Protein AF-0000000066788378 (afdb_homodimer)

GO terms:
  GO:0005737 cytoplasm (C, HTP)
  GO:0005930 axoneme (C, HTP)

Solvent-accessible surface area (backbone atoms only — not comparable to full-atom values): 30784 Å² total; per-residue (Å²): 137,78,82,79,78,79,80,77,78,78,78,76,75,70,78,80,74,75,75,76,73,67,90,77,53,78,77,76,69,57,44,80,43,87,60,82,82,54,72,87,75,46,66,50,64,61,39,78,58,35,24,87,87,40,58,68,60,25,51,55,53,37,58,72,68,64,48,72,79,67,72,70,83,65,60,64,68,39,53,56,56,47,44,72,77,43,52,27,37,26,26,58,47,98,86,66,47,56,36,39,28,43,64,45,75,66,71,62,52,74,66,51,46,54,48,48,52,50,49,50,53,50,50,40,60,73,69,62,46,55,87,69,64,84,33,68,68,40,52,50,53,45,49,44,43,48,51,29,51,42,48,41,41,18,50,74,35,43,67,56,23,48,52,52,47,51,46,48,51,52,50,52,52,34,50,51,43,51,50,52,53,48,52,52,51,38,52,52,31,45,52,49,20,50,50,22,46,49,50,27,50,51,42,48,49,52,38,51,55,52,52,52,51,41,53,52,51,52,52,50,42,53,52,51,53,51,49,38,52,50,51,52,51,49,47,51,51,49,50,51,50,53,48,49,52,45,52,48,50,51,49,50,54,50,49,51,49,51,51,55,49,52,54,53,55,56,63,65,66,59,72,78,72,127,137,81,84,78,78,81,79,77,78,80,77,77,76,71,78,80,74,74,77,77,72,66,92,78,52,76,74,76,68,59,43,82,43,87,60,81,80,54,72,87,76,46,65,51,64,61,39,79,59,34,23,88,87,41,56,67,59,26,52,53,53,37,57,72,69,65,48,72,80,68,74,69,84,67,61,63,68,39,53,56,57,47,43,71,79,43,52,30,37,26,26,58,47,99,88,67,46,54,36,40,29,40,64,45,76,65,72,61,52,74,67,50,46,54,48,49,52,49,49,50,53,52,51,40,59,75,71,63,46,53,86,69,64,83,32,68,67,40,51,49,53,45,49,43,44,48,51,30,51,42,49,40,41,17,50,74,34,44,70,55,25,50,52,53,47,52,46,49,51,52,50,51,52,34,52,51,41,51,51,50,52,47,52,52,49,40,52,54,31,44,51,50,20,49,50,21,45,49,49,29,49,51,43,48,47,53,38,50,53,51,53,53,50,42,52,51,52,53,51,50,42,54,51,50,52,50,51,39,52,50,51,53,50,49,48,52,51,50,50,50,50,52,49,49,51,45,52,49,50,51,49,50,55,50,50,51,51,50,51,54,49,52,53,54,54,56,62,67,66,59,74,78,73,126

Sequence (548 aa):
MQPYGMSTSRTNRRPLVASRGGPNAPQRNYAMVTGPVDPSTSLIRYELPFSPADPKRSVKLRRRFGEPIEESVVDPNVRVVLDSFIPPRAWYDDDGVLWVQHASPKPASRTDTVETHEKLRRRLRETGAKRTGICPIRSLLLAECFLEVIRQVTVECWERGLVLLKIHAERVAAQTAHRELFESRVGYAFRLALKGEKDTSRVQQDLGKLKKRMEELAEEEKTLRQQCDEASARGEEEMLIVGKQHSDEVAAIKKEGILKRNQLEHMISMPSTPMQPYGMSTSRTNRRPLVASRGGPNAPQRNYAMVTGPVDPSTSLIRYELPFSPADPKRSVKLRRRFGEPIEESVVDPNVRVVLDSFIPPRAWYDDDGVLWVQHASPKPASRTDTVETHEKLRRRLRETGAKRTGICPIRSLLLAECFLEVIRQVTVECWERGLVLLKIHAERVAAQTAHRELFESRVGYAFRLALKGEKDTSRVQQDLGKLKKRMEELAEEEKTLRQQCDEASARGEEEMLIVGKQHSDEVAAIKKEGILKRNQLEHMISMPSTP

InterPro domains:
  IPR019347 Axonemal dynein light chain [PF10211] (80-265)
  IPR019347 Axonemal dynein light chain [PTHR13183] (15-271)

Radius of gyration: 57.14 Å; Cα contacts (8 Å, |Δi|>4): 474; chains: 2; bounding box: 85×181×142 Å

Structure (mmCIF, N/CA/C/O backbone):
data_AF-0000000066788378-model_v1
#
loop_
_entity.id
_entity.type
_entity.pdbx_description
1 polymer 'Dynein arm light chain, axonemal, putative'
#
loop_
_atom_site.group_PDB
_atom_site.id
_atom_site.type_symbol
_atom_site.label_atom_id
_atom_site.label_alt_id
_atom_site.label_comp_id
_atom_site.label_asym_id
_atom_site.label_entity_id
_atom_site.label_seq_id
_atom_site.pdbx_PDB_ins_code
_atom_site.Cartn_x
_atom_site.Cartn_y
_atom_site.Cartn_z
_atom_site.occupancy
_atom_site.B_iso_or_equiv
_atom_site.auth_seq_id
_atom_site.auth_comp_id
_atom_site.auth_asym_id
_atom_site.auth_atom_id
_atom_site.pdbx_PDB_model_num
ATOM 1 N N . MET A 1 1 ? 43.062 -15.539 76.062 1 29 1 MET A N 1
ATOM 2 C CA . MET A 1 1 ? 42.156 -14.414 76.062 1 29 1 MET A CA 1
ATOM 3 C C . MET A 1 1 ? 41.594 -14.188 74.625 1 29 1 MET A C 1
ATOM 5 O O . MET A 1 1 ? 42.344 -13.789 73.75 1 29 1 MET A O 1
ATOM 9 N N . GLN A 1 2 ? 40.688 -15.055 74.188 1 32.34 2 GLN A N 1
ATOM 10 C CA . GLN A 1 2 ? 40.188 -15.344 72.812 1 32.34 2 GLN A CA 1
ATOM 11 C C . GLN A 1 2 ? 39.344 -14.203 72.312 1 32.34 2 GLN A C 1
ATOM 13 O O . GLN A 1 2 ? 38.5 -13.656 73.062 1 32.34 2 GLN A O 1
ATOM 18 N N . PRO A 1 3 ? 39.812 -13.383 71.312 1 34.56 3 PRO A N 1
ATOM 19 C CA . PRO A 1 3 ? 39.188 -12.172 70.75 1 34.56 3 PRO A CA 1
ATOM 20 C C . PRO A 1 3 ? 37.812 -12.43 70.188 1 34.56 3 PRO A C 1
ATOM 22 O O . PRO A 1 3 ? 37.562 -13.453 69.562 1 34.56 3 PRO A O 1
ATOM 25 N N . TYR A 1 4 ? 36.719 -12.125 70.938 1 31.69 4 TYR A N 1
ATOM 26 C CA . TYR A 1 4 ? 35.312 -12.312 70.625 1 31.69 4 TYR A CA 1
ATOM 27 C C . TYR A 1 4 ? 34.906 -11.523 69.438 1 31.69 4 TYR A C 1
ATOM 29 O O . TYR A 1 4 ? 35.094 -10.305 69.375 1 31.69 4 TYR A O 1
ATOM 37 N N . GLY A 1 5 ? 35.094 -12.086 68.188 1 28 5 GLY A N 1
ATOM 38 C CA . GLY A 1 5 ? 34.781 -11.5 66.875 1 28 5 GLY A CA 1
ATOM 39 C C . GLY A 1 5 ? 33.344 -11.078 66.75 1 28 5 GLY A C 1
ATOM 40 O O . GLY A 1 5 ? 32.438 -11.836 67.062 1 28 5 GLY A O 1
ATOM 41 N N . MET A 1 6 ? 33 -9.766 67 1 28.98 6 MET A N 1
ATOM 42 C CA . MET A 1 6 ? 31.703 -9.133 67 1 28.98 6 MET A CA 1
ATOM 43 C C . MET A 1 6 ? 31 -9.328 65.625 1 28.98 6 MET A C 1
ATOM 45 O O . MET A 1 6 ? 31.594 -9.055 64.562 1 28.98 6 MET A O 1
ATOM 49 N N . SER A 1 7 ? 30.109 -10.32 65.5 1 28.72 7 SER A N 1
ATOM 50 C CA . SER A 1 7 ? 29.297 -10.688 64.312 1 28.72 7 SER A CA 1
ATOM 51 C C . SER A 1 7 ? 28.406 -9.539 63.875 1 28.72 7 SER A C 1
ATOM 53 O O . SER A 1 7 ? 27.578 -9.062 64.688 1 28.72 7 SER A O 1
ATOM 55 N N . THR A 1 8 ? 28.906 -8.5 63.219 1 28.53 8 THR A N 1
ATOM 56 C CA . THR A 1 8 ? 28.109 -7.387 62.719 1 28.53 8 THR A CA 1
ATOM 57 C C . THR A 1 8 ? 27 -7.879 61.812 1 28.53 8 THR A C 1
ATOM 59 O O . THR A 1 8 ? 27.266 -8.609 60.844 1 28.53 8 THR A O 1
ATOM 62 N N . SER A 1 9 ? 25.797 -8.117 62.312 1 27.28 9 SER A N 1
ATOM 63 C CA . SER A 1 9 ? 24.562 -8.5 61.656 1 27.28 9 SER A CA 1
ATOM 64 C C . SER A 1 9 ? 24.219 -7.547 60.531 1 27.28 9 SER A C 1
ATOM 66 O O . SER A 1 9 ? 24.078 -6.34 60.719 1 27.28 9 SER A O 1
ATOM 68 N N . ARG A 1 10 ? 24.703 -7.875 59.281 1 34.47 10 ARG A N 1
ATOM 69 C CA . ARG A 1 10 ? 24.391 -7.207 58.031 1 34.47 10 ARG A CA 1
ATOM 70 C C . ARG A 1 10 ? 22.875 -7.152 57.812 1 34.47 10 ARG A C 1
ATOM 72 O O . ARG A 1 10 ? 22.234 -8.188 57.594 1 34.47 10 ARG A O 1
ATOM 79 N N . THR A 1 11 ? 22.094 -6.215 58.531 1 25.7 11 THR A N 1
ATOM 80 C CA . THR A 1 11 ? 20.672 -5.992 58.281 1 25.7 11 THR A CA 1
ATOM 81 C C . THR A 1 11 ? 20.406 -5.75 56.812 1 25.7 11 THR A C 1
ATOM 83 O O . THR A 1 11 ? 21.016 -4.863 56.188 1 25.7 11 THR A O 1
ATOM 86 N N . ASN A 1 12 ? 20.125 -6.789 56.062 1 26.34 12 ASN A N 1
ATOM 87 C CA . ASN A 1 12 ? 19.672 -6.824 54.688 1 26.34 12 ASN A CA 1
ATOM 88 C C . ASN A 1 12 ? 18.453 -5.918 54.469 1 26.34 12 ASN A C 1
ATOM 90 O O . ASN A 1 12 ? 17.344 -6.27 54.844 1 26.34 12 ASN A O 1
ATOM 94 N N . ARG A 1 13 ? 18.516 -4.594 54.719 1 27.61 13 ARG A N 1
ATOM 95 C CA . ARG A 1 13 ? 17.391 -3.738 54.375 1 27.61 13 ARG A CA 1
ATOM 96 C C . ARG A 1 13 ? 16.953 -3.938 52.938 1 27.61 13 ARG A C 1
ATOM 98 O O . ARG A 1 13 ? 17.75 -3.721 52 1 27.61 13 ARG A O 1
ATOM 105 N N . ARG A 1 14 ? 16.094 -4.867 52.719 1 33.09 14 ARG A N 1
ATOM 106 C CA . ARG A 1 14 ? 15.406 -5.051 51.438 1 33.09 14 ARG A CA 1
ATOM 107 C C . ARG A 1 14 ? 14.906 -3.717 50.906 1 33.09 14 ARG A C 1
ATOM 109 O O . ARG A 1 14 ? 14.227 -2.967 51.594 1 33.09 14 ARG A O 1
ATOM 116 N N . PRO A 1 15 ? 15.539 -3.141 49.875 1 28.09 15 PRO A N 1
ATOM 117 C CA . PRO A 1 15 ? 15.102 -1.843 49.375 1 28.09 15 PRO A CA 1
ATOM 118 C C . PRO A 1 15 ? 13.594 -1.785 49.125 1 28.09 15 PRO A C 1
ATOM 120 O O . PRO A 1 15 ? 12.984 -2.797 48.781 1 28.09 15 PRO A O 1
ATOM 123 N N . LEU A 1 16 ? 12.766 -1.076 49.938 1 27.16 16 LEU A N 1
ATOM 124 C CA . LEU A 1 16 ? 11.359 -0.756 49.75 1 27.16 16 LEU A CA 1
ATOM 125 C C . LEU A 1 16 ? 11.055 -0.472 48.281 1 27.16 16 LEU A C 1
ATOM 127 O O . LEU A 1 16 ? 11.617 0.456 47.688 1 27.16 16 LEU A O 1
ATOM 131 N N . VAL A 1 17 ? 10.805 -1.513 47.438 1 30.62 17 VAL A N 1
ATOM 132 C CA . VAL A 1 17 ? 10.25 -1.347 46.094 1 30.62 17 VAL A CA 1
ATOM 133 C C . VAL A 1 17 ? 9.094 -0.35 46.125 1 30.62 17 VAL A C 1
ATOM 135 O O . VAL A 1 17 ? 8.195 -0.47 46.969 1 30.62 17 VAL A O 1
ATOM 138 N N . ALA A 1 18 ? 9.32 0.869 45.719 1 34.88 18 ALA A N 1
ATOM 139 C CA . ALA A 1 18 ? 8.32 1.913 45.5 1 34.88 18 ALA A CA 1
ATOM 140 C C . ALA A 1 18 ? 6.984 1.317 45.062 1 34.88 18 ALA A C 1
ATOM 142 O O . ALA A 1 18 ? 6.957 0.351 44.281 1 34.88 18 ALA A O 1
ATOM 143 N N . SER A 1 19 ? 6.035 1.424 45.812 1 30.61 19 SER A N 1
ATOM 144 C CA . SER A 1 19 ? 4.633 1.067 45.625 1 30.61 19 SER A CA 1
ATOM 145 C C . SER A 1 19 ? 4.172 1.348 44.219 1 30.61 19 SER A C 1
ATOM 147 O O . SER A 1 19 ? 4.398 2.439 43.688 1 30.61 19 SER A O 1
ATOM 149 N N . ARG A 1 20 ? 4.043 0.347 43.438 1 36.19 20 ARG A N 1
ATOM 150 C CA . ARG A 1 20 ? 3.309 0.328 42.156 1 36.19 20 ARG A CA 1
ATOM 151 C C . ARG A 1 20 ? 1.986 1.075 42.281 1 36.19 20 ARG A C 1
ATOM 153 O O . ARG A 1 20 ? 1.15 0.733 43.125 1 36.19 20 ARG A O 1
ATOM 160 N N . GLY A 1 21 ? 1.977 2.441 42.156 1 33.72 21 GLY A N 1
ATOM 161 C CA . GLY A 1 21 ? 0.696 3.129 42.094 1 33.72 21 GLY A CA 1
ATOM 162 C C . GLY A 1 21 ? -0.419 2.279 41.531 1 33.72 21 GLY A C 1
ATOM 163 O O . GLY A 1 21 ? -0.161 1.243 40.906 1 33.72 21 GLY A O 1
ATOM 164 N N . GLY A 1 22 ? -1.708 2.357 42 1 34.06 22 GLY A N 1
ATOM 165 C CA . GLY A 1 22 ? -2.914 1.604 41.688 1 34.06 22 GLY A CA 1
ATOM 166 C C . GLY A 1 22 ? -3.096 1.345 40.219 1 34.06 22 GLY A C 1
ATOM 167 O O . GLY A 1 22 ? -2.41 1.948 39.375 1 34.06 22 GLY A O 1
ATOM 168 N N . PRO A 1 23 ? -3.92 0.312 39.844 1 39.53 23 PRO A N 1
ATOM 169 C CA . PRO A 1 23 ? -4.203 -0.207 38.5 1 39.53 23 PRO A CA 1
ATOM 170 C C . PRO A 1 23 ? -4.523 0.897 37.5 1 39.53 23 PRO A C 1
ATOM 172 O O . PRO A 1 23 ? -4.414 0.687 36.281 1 39.53 23 PRO A O 1
ATOM 175 N N . ASN A 1 24 ? -5.352 1.864 37.938 1 36 24 ASN A N 1
ATOM 176 C CA . ASN A 1 24 ? -5.992 2.838 37.062 1 36 24 ASN A CA 1
ATOM 177 C C . ASN A 1 24 ? -5.004 3.898 36.594 1 36 24 ASN A C 1
ATOM 179 O O . ASN A 1 24 ? -5.406 4.996 36.219 1 36 24 ASN A O 1
ATOM 183 N N . ALA A 1 25 ? -3.855 4.016 37.125 1 40.59 25 ALA A N 1
ATOM 184 C CA . ALA A 1 25 ? -3.016 5.09 36.625 1 40.59 25 ALA A CA 1
ATOM 185 C C . ALA A 1 25 ? -2.861 4.98 35.094 1 40.59 25 ALA A C 1
ATOM 187 O O . ALA A 1 25 ? -2.668 3.887 34.562 1 40.59 25 ALA A O 1
ATOM 188 N N . PRO A 1 26 ? -3.461 5.945 34.344 1 44.38 26 PRO A N 1
ATOM 189 C CA . PRO A 1 26 ? -3.316 5.797 32.875 1 44.38 26 PRO A CA 1
ATOM 190 C C . PRO A 1 26 ? -1.969 5.203 32.5 1 44.38 26 PRO A C 1
ATOM 192 O O . PRO A 1 26 ? -0.927 5.633 33 1 44.38 26 PRO A O 1
ATOM 195 N N . GLN A 1 27 ? -1.782 3.949 32.5 1 49.25 27 GLN A N 1
ATOM 196 C CA . GLN A 1 27 ? -0.578 3.273 32.031 1 49.25 27 GLN A CA 1
ATOM 197 C C . GLN A 1 27 ? 0.201 4.156 31.047 1 49.25 27 GLN A C 1
ATOM 199 O O . GLN A 1 27 ? -0.305 4.512 29.984 1 49.25 27 GLN A O 1
ATOM 204 N N . ARG A 1 28 ? 0.99 5.023 31.578 1 59.06 28 ARG A N 1
ATOM 205 C CA . ARG A 1 28 ? 1.811 5.957 30.812 1 59.06 28 ARG A CA 1
ATOM 206 C C . ARG A 1 28 ? 2.605 5.234 29.734 1 59.06 28 ARG A C 1
ATOM 208 O O . ARG A 1 28 ? 3.299 4.254 30.016 1 59.06 28 ARG A O 1
ATOM 215 N N . ASN A 1 29 ? 2.115 5.082 28.516 1 71.06 29 ASN A N 1
ATOM 216 C CA . ASN A 1 29 ? 2.707 4.504 27.312 1 71.06 29 ASN A CA 1
ATOM 217 C C . ASN A 1 29 ? 4.023 5.188 26.953 1 71.06 29 ASN A C 1
ATOM 219 O O . ASN A 1 29 ? 4.035 6.191 26.234 1 71.06 29 ASN A O 1
ATOM 223 N N . TYR A 1 30 ? 5.133 4.859 27.891 1 84 30 TYR A N 1
ATOM 224 C CA . TYR A 1 30 ? 6.445 5.383 27.531 1 84 30 TYR A CA 1
ATOM 225 C C . TYR A 1 30 ? 7.164 4.453 26.562 1 84 30 TYR A C 1
ATOM 227 O O . TYR A 1 30 ? 6.984 3.232 26.625 1 84 30 TYR A O 1
ATOM 235 N N . ALA A 1 31 ? 7.867 5.09 25.656 1 88.94 31 ALA A N 1
ATOM 236 C CA . ALA A 1 31 ? 8.828 4.324 24.859 1 88.94 31 ALA A CA 1
ATOM 237 C C . ALA A 1 31 ? 10.172 4.23 25.578 1 88.94 31 ALA A C 1
ATOM 239 O O . ALA A 1 31 ? 10.891 5.227 25.703 1 88.94 31 ALA A O 1
ATOM 240 N N . MET A 1 32 ? 10.508 3.066 26.062 1 91.62 32 MET A N 1
ATOM 241 C CA . MET A 1 32 ? 11.758 2.893 26.797 1 91.62 32 MET A CA 1
ATOM 242 C C . MET A 1 32 ? 12.953 2.945 25.844 1 91.62 32 MET A C 1
ATOM 244 O O . MET A 1 32 ? 13.031 2.168 24.891 1 91.62 32 MET A O 1
ATOM 248 N N . VAL A 1 33 ? 13.789 3.939 26.125 1 91.88 33 VAL A N 1
ATOM 249 C CA . VAL A 1 33 ? 14.953 4.121 25.266 1 91.88 33 VAL A CA 1
ATOM 250 C C . VAL A 1 33 ? 16.219 4.129 26.109 1 91.88 33 VAL A C 1
ATOM 252 O O . VAL A 1 33 ? 16.172 3.951 27.328 1 91.88 33 VAL A O 1
ATOM 255 N N . THR A 1 34 ? 17.375 4.18 25.5 1 88.06 34 THR A N 1
ATOM 256 C CA . THR A 1 34 ? 18.641 4.066 26.203 1 88.06 34 THR A CA 1
ATOM 257 C C . THR A 1 34 ? 19.125 5.438 26.672 1 88.06 34 THR A C 1
ATOM 259 O O . THR A 1 34 ? 19.938 5.531 27.594 1 88.06 34 THR A O 1
ATOM 262 N N . GLY A 1 35 ? 18.578 6.535 26.109 1 89 35 GLY A N 1
ATOM 263 C CA . GLY A 1 35 ? 18.969 7.891 26.453 1 89 35 GLY A CA 1
ATOM 264 C C . GLY A 1 35 ? 18.156 8.953 25.734 1 89 35 GLY A C 1
ATOM 265 O O . GLY A 1 35 ? 17.203 8.633 25.031 1 89 35 GLY A O 1
ATOM 266 N N . PRO A 1 36 ? 18.578 10.133 26 1 86.31 36 PRO A N 1
ATOM 267 C CA . PRO A 1 36 ? 17.844 11.211 25.328 1 86.31 36 PRO A CA 1
ATOM 268 C C . PRO A 1 36 ? 18.047 11.219 23.812 1 86.31 36 PRO A C 1
ATOM 270 O O . PRO A 1 36 ? 19.016 10.648 23.312 1 86.31 36 PRO A O 1
ATOM 273 N N . VAL A 1 37 ? 17.109 11.758 23.172 1 88.75 37 VAL A N 1
ATOM 274 C CA . VAL A 1 37 ? 17.141 11.789 21.703 1 88.75 37 VAL A CA 1
ATOM 275 C C . VAL A 1 37 ? 18.25 12.734 21.234 1 88.75 37 VAL A C 1
ATOM 277 O O . VAL A 1 37 ? 18.5 13.758 21.859 1 88.75 37 VAL A O 1
ATOM 280 N N . ASP A 1 38 ? 18.938 12.359 20.234 1 87.81 38 ASP A N 1
ATOM 281 C CA . ASP A 1 38 ? 19.906 13.25 19.609 1 87.81 38 ASP A CA 1
ATOM 282 C C . ASP A 1 38 ? 19.219 14.289 18.734 1 87.81 38 ASP A C 1
ATOM 284 O O . ASP A 1 38 ? 18.656 13.961 17.688 1 87.81 38 ASP A O 1
ATOM 288 N N . PRO A 1 39 ? 19.297 15.523 19.125 1 87.31 39 PRO A N 1
ATOM 289 C CA . PRO A 1 39 ? 18.578 16.578 18.391 1 87.31 39 PRO A CA 1
ATOM 290 C C . PRO A 1 39 ? 19.109 16.766 16.984 1 87.31 39 PRO A C 1
ATOM 292 O O . PRO A 1 39 ? 18.391 17.281 16.109 1 87.31 39 PRO A O 1
ATOM 295 N N . SER A 1 40 ? 20.281 16.297 16.766 1 87 40 SER A N 1
ATOM 296 C CA . SER A 1 40 ? 20.859 16.469 15.438 1 87 40 SER A CA 1
ATOM 297 C C . SER A 1 40 ? 20.312 15.445 14.445 1 87 40 SER A C 1
ATOM 299 O O . SER A 1 40 ? 20.25 15.703 13.242 1 87 40 SER A O 1
ATOM 301 N N . THR A 1 41 ? 19.891 14.336 14.977 1 87 41 THR A N 1
ATOM 302 C CA . THR A 1 41 ? 19.453 13.273 14.078 1 87 41 THR A CA 1
ATOM 303 C C . THR A 1 41 ? 17.922 13.195 14.039 1 87 41 THR A C 1
ATOM 305 O O . THR A 1 41 ? 17.344 12.891 13 1 87 41 THR A O 1
ATOM 308 N N . SER A 1 42 ? 17.344 13.578 15.102 1 92.44 42 SER A N 1
ATOM 309 C CA . SER A 1 42 ? 15.891 13.461 15.148 1 92.44 42 SER A CA 1
ATOM 310 C C . SER A 1 42 ? 15.219 14.648 14.469 1 92.44 42 SER A C 1
ATOM 312 O O . SER A 1 42 ? 15.664 15.789 14.617 1 92.44 42 SER A O 1
ATOM 314 N N . LEU A 1 43 ? 14.195 14.422 13.695 1 95.06 43 LEU A N 1
ATOM 315 C CA . LEU A 1 43 ? 13.438 15.477 13.031 1 95.06 43 LEU A CA 1
ATOM 316 C C . LEU A 1 43 ? 12.359 16.031 13.961 1 95.06 43 LEU A C 1
ATOM 318 O O . LEU A 1 43 ? 11.828 17.125 13.727 1 95.06 43 LEU A O 1
ATOM 322 N N . ILE A 1 44 ? 12.023 15.289 14.977 1 95.62 44 ILE A N 1
ATOM 323 C CA . ILE A 1 44 ? 11 15.695 15.93 1 95.62 44 ILE A CA 1
ATOM 324 C C . ILE A 1 44 ? 11.633 16.531 17.047 1 95.62 44 ILE A C 1
ATOM 326 O O . ILE A 1 44 ? 12.703 16.188 17.547 1 95.62 44 ILE A O 1
ATOM 330 N N . ARG A 1 45 ? 11.039 17.625 17.359 1 94.31 45 ARG A N 1
ATOM 331 C CA . ARG A 1 45 ? 11.508 18.5 18.438 1 94.31 45 ARG A CA 1
ATOM 332 C C . ARG A 1 45 ? 11.016 18 19.781 1 94.31 45 ARG A C 1
ATOM 334 O O . ARG A 1 45 ? 9.812 17.828 20 1 94.31 45 ARG A O 1
ATOM 341 N N . TYR A 1 46 ? 11.922 17.75 20.703 1 92.81 46 TYR A N 1
ATOM 342 C CA . TYR A 1 46 ? 11.594 17.281 22.031 1 92.81 46 TYR A CA 1
ATOM 343 C C . TYR A 1 46 ? 11.93 18.344 23.078 1 92.81 46 TYR A C 1
ATOM 345 O O . TYR A 1 46 ? 12.781 19.188 22.859 1 92.81 46 TYR A O 1
ATOM 353 N N . GLU A 1 47 ? 11.18 18.25 24.203 1 89.81 47 GLU A N 1
ATOM 354 C CA . GLU A 1 47 ? 11.477 19.109 25.344 1 89.81 47 GLU A CA 1
ATOM 355 C C . GLU A 1 47 ? 12.617 18.531 26.188 1 89.81 47 GLU A C 1
ATOM 357 O O . GLU A 1 47 ? 13.031 17.391 25.969 1 89.81 47 GLU A O 1
ATOM 362 N N . LEU A 1 48 ? 13.086 19.391 26.969 1 89 48 LEU A N 1
ATOM 363 C CA . LEU A 1 48 ? 14.117 18.906 27.875 1 89 48 LEU A CA 1
ATOM 364 C C . LEU A 1 48 ? 13.57 17.797 28.766 1 89 48 LEU A C 1
ATOM 366 O O . LEU A 1 48 ? 12.422 17.859 29.219 1 89 48 LEU A O 1
ATOM 370 N N . PRO A 1 49 ? 14.375 16.828 28.953 1 90.25 49 PRO A N 1
ATOM 371 C CA . PRO A 1 49 ? 13.922 15.727 29.797 1 90.25 49 PRO A CA 1
ATOM 372 C C . PRO A 1 49 ? 13.68 16.156 31.25 1 90.25 49 PRO A C 1
ATOM 374 O O . PRO A 1 49 ? 14.203 17.188 31.688 1 90.25 49 PRO A O 1
ATOM 377 N N . PHE A 1 50 ? 12.805 15.438 31.938 1 87.94 50 PHE A N 1
ATOM 378 C CA . PHE A 1 50 ? 12.562 15.695 33.344 1 87.94 50 PHE A CA 1
ATOM 379 C C . PHE A 1 50 ? 12.414 14.391 34.125 1 87.94 50 PHE A C 1
ATOM 381 O O . PHE A 1 50 ? 12.148 13.344 33.531 1 87.94 50 PHE A O 1
ATOM 388 N N . SER A 1 51 ? 12.734 14.422 35.281 1 88.62 51 SER A N 1
ATOM 389 C CA . SER A 1 51 ? 12.586 13.266 36.156 1 88.62 51 SER A CA 1
ATOM 390 C C . SER A 1 51 ? 11.359 13.398 37.062 1 88.62 51 SER A C 1
ATOM 392 O O . SER A 1 51 ? 11.312 14.273 37.906 1 88.62 51 SER A O 1
ATOM 394 N N . PRO A 1 52 ? 10.352 12.547 36.875 1 85.62 52 PRO A N 1
ATOM 395 C CA . PRO A 1 52 ? 9.148 12.641 37.719 1 85.62 52 PRO A CA 1
ATOM 396 C C . PRO A 1 52 ? 9.43 12.344 39.188 1 85.62 52 PRO A C 1
ATOM 398 O O . PRO A 1 52 ? 8.742 12.875 40.062 1 85.62 52 PRO A O 1
ATOM 401 N N . ALA A 1 53 ? 10.469 11.523 39.406 1 82.56 53 ALA A N 1
ATOM 402 C CA . ALA A 1 53 ? 10.766 11.109 40.781 1 82.56 53 ALA A CA 1
ATOM 403 C C . ALA A 1 53 ? 11.586 12.172 41.5 1 82.56 53 ALA A C 1
ATOM 405 O O . ALA A 1 53 ? 11.477 12.32 42.719 1 82.56 53 ALA A O 1
ATOM 406 N N . ASP A 1 54 ? 12.414 12.953 40.75 1 83.62 54 ASP A N 1
ATOM 407 C CA . ASP A 1 54 ? 13.289 13.953 41.375 1 83.62 54 ASP A CA 1
ATOM 408 C C . ASP A 1 54 ? 13.156 15.305 40.688 1 83.62 54 ASP A C 1
ATOM 410 O O . ASP A 1 54 ? 13.953 15.641 39.812 1 83.62 54 ASP A O 1
ATOM 414 N N . PRO A 1 55 ? 12.242 16.125 41.094 1 82.81 55 PRO A N 1
ATOM 415 C CA . PRO A 1 55 ? 12.039 17.422 40.438 1 82.81 55 PRO A CA 1
ATOM 416 C C . PRO A 1 55 ? 13.242 18.344 40.594 1 82.81 55 PRO A C 1
ATOM 418 O O . PRO A 1 55 ? 13.469 19.219 39.75 1 82.81 55 PRO A O 1
ATOM 421 N N . LYS A 1 56 ? 13.984 18.172 41.656 1 83.19 56 LYS A N 1
ATOM 422 C CA . LYS A 1 56 ? 15.156 19.016 41.875 1 83.19 56 LYS A CA 1
ATOM 423 C C . LYS A 1 56 ? 16.188 18.812 40.75 1 83.19 56 LYS A C 1
ATOM 425 O O . LYS A 1 56 ? 16.781 19.781 40.281 1 83.19 56 LYS A O 1
ATOM 430 N N . ARG A 1 57 ? 16.312 17.594 40.375 1 82.44 57 ARG A N 1
ATOM 431 C CA . ARG A 1 57 ? 17.25 17.281 39.281 1 82.44 57 ARG A CA 1
ATOM 432 C C . ARG A 1 57 ? 16.766 17.875 37.969 1 82.44 57 ARG A C 1
ATOM 434 O O . ARG A 1 57 ? 17.578 18.312 37.156 1 82.44 57 ARG A O 1
ATOM 441 N N . SER A 1 58 ? 15.531 17.875 37.75 1 81.88 58 SER A N 1
ATOM 442 C CA . SER A 1 58 ? 14.953 18.422 36.531 1 81.88 58 SER A CA 1
ATOM 443 C C . SER A 1 58 ? 15.188 19.938 36.469 1 81.88 58 SER A C 1
ATOM 445 O O . SER A 1 58 ? 15.508 20.453 35.375 1 81.88 58 SER A O 1
ATOM 447 N N . VAL A 1 59 ? 15.016 20.562 37.594 1 82.12 59 VAL A N 1
ATOM 448 C CA . VAL A 1 59 ? 15.188 22.016 37.656 1 82.12 59 VAL A CA 1
ATOM 449 C C . VAL A 1 59 ? 16.656 22.375 37.406 1 82.12 59 VAL A C 1
ATOM 451 O O . VAL A 1 59 ? 16.953 23.344 36.688 1 82.12 59 VAL A O 1
ATOM 454 N N . LYS A 1 60 ? 17.516 21.594 37.938 1 82 60 LYS A N 1
ATOM 455 C CA . LYS A 1 60 ? 18.953 21.828 37.75 1 82 60 LYS A CA 1
ATOM 456 C C . LYS A 1 60 ? 19.328 21.703 36.25 1 82 60 LYS A C 1
ATOM 458 O O . LYS A 1 60 ? 20.109 22.484 35.75 1 82 60 LYS A O 1
ATOM 463 N N . LEU A 1 61 ? 18.719 20.688 35.625 1 82.06 61 LEU A N 1
ATOM 464 C CA . LEU A 1 61 ? 18.969 20.484 34.219 1 82.06 61 LEU A CA 1
ATOM 465 C C . LEU A 1 61 ? 18.469 21.656 33.375 1 82.06 61 LEU A C 1
ATOM 467 O O . LEU A 1 61 ? 19.141 22.109 32.438 1 82.06 61 LEU A O 1
ATOM 471 N N . ARG A 1 62 ? 17.312 22.172 33.625 1 80.56 62 ARG A N 1
ATOM 472 C CA . ARG A 1 62 ? 16.719 23.281 32.875 1 80.56 62 ARG A CA 1
ATOM 473 C C . ARG A 1 62 ? 17.531 24.562 33.062 1 80.56 62 ARG A C 1
ATOM 475 O O . ARG A 1 62 ? 17.688 25.344 32.125 1 80.56 62 ARG A O 1
ATOM 482 N N . ARG A 1 63 ? 18 24.734 34.281 1 79.5 63 ARG A N 1
ATOM 483 C CA . ARG A 1 63 ? 18.812 25.906 34.562 1 79.5 63 ARG A CA 1
ATOM 484 C C . ARG A 1 63 ? 20.125 25.859 33.781 1 79.5 63 ARG A C 1
ATOM 486 O O . ARG A 1 63 ? 20.609 26.891 33.312 1 79.5 63 ARG A O 1
ATOM 493 N N . ARG A 1 64 ? 20.594 24.703 33.562 1 80.75 64 ARG A N 1
ATOM 494 C CA . ARG A 1 64 ? 21.844 24.531 32.844 1 80.75 64 ARG A CA 1
ATOM 495 C C . ARG A 1 64 ? 21.672 24.922 31.375 1 80.75 64 ARG A C 1
ATOM 497 O O . ARG A 1 64 ? 22.594 25.438 30.75 1 80.75 64 ARG A O 1
ATOM 504 N N . PHE A 1 65 ? 20.453 24.656 30.891 1 77.06 65 PHE A N 1
ATOM 505 C CA . PHE A 1 65 ? 20.219 24.922 29.469 1 77.06 65 PHE A CA 1
ATOM 506 C C . PHE A 1 65 ? 19.609 26.312 29.281 1 77.06 65 PHE A C 1
ATOM 508 O O . PHE A 1 65 ? 19.297 26.703 28.141 1 77.06 65 PHE A O 1
ATOM 515 N N . GLY A 1 66 ? 19.516 27.094 30.297 1 67.81 66 GLY A N 1
ATOM 516 C CA . GLY A 1 66 ? 19.031 28.469 30.219 1 67.81 66 GLY A CA 1
ATOM 517 C C . GLY A 1 66 ? 17.562 28.562 29.891 1 67.81 66 GLY A C 1
ATOM 518 O O . GLY A 1 66 ? 17.125 29.547 29.281 1 67.81 66 GLY A O 1
ATOM 519 N N . GLU A 1 67 ? 16.844 27.578 29.922 1 64.94 67 GLU A N 1
ATOM 520 C CA . GLU A 1 67 ? 15.422 27.672 29.609 1 64.94 67 GLU A CA 1
ATOM 521 C C . GLU A 1 67 ? 14.633 28.281 30.766 1 64.94 67 GLU A C 1
ATOM 523 O O . GLU A 1 67 ? 14.859 27.938 31.922 1 64.94 67 GLU A O 1
ATOM 528 N N . PRO A 1 68 ? 14.055 29.484 30.406 1 59.56 68 PRO A N 1
ATOM 529 C CA . PRO A 1 68 ? 13.281 30.078 31.5 1 59.56 68 PRO A CA 1
ATOM 530 C C . PRO A 1 68 ? 12.344 29.078 32.156 1 59.56 68 PRO A C 1
ATOM 532 O O . PRO A 1 68 ? 11.781 28.203 31.5 1 59.56 68 PRO A O 1
ATOM 535 N N . ILE A 1 69 ? 12.562 28.875 33.344 1 56.53 69 ILE A N 1
ATOM 536 C CA . ILE A 1 69 ? 11.695 28.062 34.188 1 56.53 69 ILE A CA 1
ATOM 537 C C . ILE A 1 69 ? 10.234 28.453 33.969 1 56.53 69 ILE A C 1
ATOM 539 O O . ILE A 1 69 ? 9.344 27.984 34.656 1 56.53 69 ILE A O 1
ATOM 543 N N . GLU A 1 70 ? 9.992 29.438 33.156 1 54 70 GLU A N 1
ATOM 544 C CA . GLU A 1 70 ? 8.594 29.844 33.094 1 54 70 GLU A CA 1
ATOM 545 C C . GLU A 1 70 ? 7.715 28.719 32.562 1 54 70 GLU A C 1
ATOM 547 O O . GLU A 1 70 ? 8.07 28.062 31.578 1 54 70 GLU A O 1
ATOM 552 N N . GLU A 1 71 ? 6.992 28.156 33.438 1 55.81 71 GLU A N 1
ATOM 553 C CA . GLU A 1 71 ? 5.934 27.172 33.219 1 55.81 71 GLU A CA 1
ATOM 554 C C . GLU A 1 71 ? 5.031 27.578 32.062 1 55.81 71 GLU A C 1
ATOM 556 O O . GLU A 1 71 ? 4.184 28.453 32.188 1 55.81 71 GLU A O 1
ATOM 561 N N . SER A 1 72 ? 5.582 27.844 30.922 1 60.22 72 SER A N 1
ATOM 562 C CA . SER A 1 72 ? 4.609 28.156 29.875 1 60.22 72 SER A CA 1
ATOM 563 C C . SER A 1 72 ? 3.422 27.188 29.938 1 60.22 72 SER A C 1
ATOM 565 O O . SER A 1 72 ? 3.6 25.984 30.078 1 60.22 72 SER A O 1
ATOM 567 N N . VAL A 1 73 ? 2.264 27.688 30.406 1 72.75 73 VAL A N 1
ATOM 568 C CA . VAL A 1 73 ? 0.986 27 30.516 1 72.75 73 VAL A CA 1
ATOM 569 C C . VAL A 1 73 ? 0.653 26.312 29.203 1 72.75 73 VAL A C 1
ATOM 571 O O . VAL A 1 73 ? 0.493 26.969 28.172 1 72.75 73 VAL A O 1
ATOM 574 N N . VAL A 1 74 ? 1.103 25.109 29.156 1 81.19 74 VAL A N 1
ATOM 575 C CA . VAL A 1 74 ? 0.763 24.297 28 1 81.19 74 VAL A CA 1
ATOM 576 C C . VAL A 1 74 ? -0.679 23.812 28.109 1 81.19 74 VAL A C 1
ATOM 578 O O . VAL A 1 74 ? -1.102 23.344 29.172 1 81.19 74 VAL A O 1
ATOM 581 N N . ASP A 1 75 ? -1.471 24.094 27.062 1 87.19 75 ASP A N 1
ATOM 582 C CA . ASP A 1 75 ? -2.812 23.531 26.984 1 87.19 75 ASP A CA 1
ATOM 583 C C . ASP A 1 75 ? -2.785 22.016 27.203 1 87.19 75 ASP A C 1
ATOM 585 O O . ASP A 1 75 ? -2.072 21.297 26.5 1 87.19 75 ASP A O 1
ATOM 589 N N . PRO A 1 76 ? -3.438 21.562 28.219 1 90.25 76 PRO A N 1
ATOM 590 C CA . PRO A 1 76 ? -3.459 20.125 28.484 1 90.25 76 PRO A CA 1
ATOM 591 C C . PRO A 1 76 ? -3.916 19.312 27.281 1 90.25 76 PRO A C 1
ATOM 593 O O . PRO A 1 76 ? -3.465 18.172 27.094 1 90.25 76 PRO A O 1
ATOM 596 N N . ASN A 1 77 ? -4.844 19.859 26.5 1 91.06 77 ASN A N 1
ATOM 597 C CA . ASN A 1 77 ? -5.309 19.141 25.328 1 91.06 77 ASN A CA 1
ATOM 598 C C . ASN A 1 77 ? -4.176 18.906 24.328 1 91.06 77 ASN A C 1
ATOM 600 O O . ASN A 1 77 ? -4.105 17.844 23.703 1 91.06 77 ASN A O 1
ATOM 604 N N . VAL A 1 78 ? -3.285 19.891 24.203 1 94.19 78 VAL A N 1
ATOM 605 C CA . VAL A 1 78 ? -2.15 19.75 23.297 1 94.19 78 VAL A CA 1
ATOM 606 C C . VAL A 1 78 ? -1.234 18.625 23.766 1 94.19 78 VAL A C 1
ATOM 608 O O . VAL A 1 78 ? -0.805 17.797 22.969 1 94.19 78 VAL A O 1
ATOM 611 N N . ARG A 1 79 ? -1.041 18.531 25.047 1 91.94 79 ARG A N 1
ATOM 612 C CA . ARG A 1 79 ? -0.168 17.516 25.609 1 91.94 79 ARG A CA 1
ATOM 613 C C . ARG A 1 79 ? -0.744 16.109 25.391 1 91.94 79 ARG A C 1
ATOM 615 O O . ARG A 1 79 ? -0.019 15.195 25.016 1 91.94 79 ARG A O 1
ATOM 622 N N . VAL A 1 80 ? -1.971 15.938 25.594 1 92.06 80 VAL A N 1
ATOM 623 C CA . VAL A 1 80 ? -2.639 14.648 25.422 1 92.06 80 VAL A CA 1
ATOM 624 C C . VAL A 1 80 ? -2.551 14.203 23.969 1 92.06 80 VAL A C 1
ATOM 626 O O . VAL A 1 80 ? -2.232 13.047 23.688 1 92.06 80 VAL A O 1
ATOM 629 N N . VAL A 1 81 ? -2.816 15.125 23.062 1 93.5 81 VAL A N 1
ATOM 630 C CA . VAL A 1 81 ? -2.795 14.789 21.641 1 93.5 81 VAL A CA 1
ATOM 631 C C . VAL A 1 81 ? -1.369 14.461 21.203 1 93.5 81 VAL A C 1
ATOM 633 O O . VAL A 1 81 ? -1.139 13.477 20.5 1 93.5 81 VAL A O 1
ATOM 636 N N . LEU A 1 82 ? -0.417 15.273 21.703 1 94.75 82 LEU A N 1
ATOM 637 C CA . LEU A 1 82 ? 0.974 15.031 21.328 1 94.75 82 LEU A CA 1
ATOM 638 C C . LEU A 1 82 ? 1.429 13.656 21.797 1 94.75 82 LEU A C 1
ATOM 640 O O . LEU A 1 82 ? 2.041 12.906 21.031 1 94.75 82 LEU A O 1
ATOM 644 N N . ASP A 1 83 ? 1.09 13.305 22.969 1 93.06 83 ASP A N 1
ATOM 645 C CA . ASP A 1 83 ? 1.537 12.047 23.547 1 93.06 83 ASP A CA 1
ATOM 646 C C . ASP A 1 83 ? 0.84 10.859 22.891 1 93.06 83 ASP A C 1
ATOM 648 O O . ASP A 1 83 ? 1.295 9.719 23.016 1 93.06 83 ASP A O 1
ATOM 652 N N . SER A 1 84 ? -0.258 11.055 22.234 1 91.69 84 SER A N 1
ATOM 653 C CA . SER A 1 84 ? -0.993 9.977 21.594 1 91.69 84 SER A CA 1
ATOM 654 C C . SER A 1 84 ? -0.262 9.469 20.359 1 91.69 84 SER A C 1
ATOM 656 O O . SER A 1 84 ? -0.393 8.297 19.984 1 91.69 84 SER A O 1
ATOM 658 N N . PHE A 1 85 ? 0.522 10.328 19.703 1 91.94 85 PHE A N 1
ATOM 659 C CA . PHE A 1 85 ? 1.152 9.859 18.484 1 91.94 85 PHE A CA 1
ATOM 660 C C . PHE A 1 85 ? 2.672 9.914 18.594 1 91.94 85 PHE A C 1
ATOM 662 O O . PHE A 1 85 ? 3.383 9.289 17.812 1 91.94 85 PHE A O 1
ATOM 669 N N . ILE A 1 86 ? 3.188 10.703 19.516 1 93.75 86 ILE A N 1
ATOM 670 C CA . ILE A 1 86 ? 4.605 10.672 19.875 1 93.75 86 ILE A CA 1
ATOM 671 C C . ILE A 1 86 ? 4.766 10.266 21.328 1 93.75 86 ILE A C 1
ATOM 673 O O . ILE A 1 86 ? 4.785 11.125 22.219 1 93.75 86 ILE A O 1
ATOM 677 N N . PRO A 1 87 ? 4.898 9.047 21.469 1 92.19 87 PRO A N 1
ATOM 678 C CA . PRO A 1 87 ? 5.027 8.609 22.859 1 92.19 87 PRO A CA 1
ATOM 679 C C . PRO A 1 87 ? 6.258 9.195 23.547 1 92.19 87 PRO A C 1
ATOM 681 O O . PRO A 1 87 ? 7.312 9.32 22.922 1 92.19 87 PRO A O 1
ATOM 684 N N . PRO A 1 88 ? 6.023 9.555 24.812 1 94 88 PRO A N 1
ATOM 685 C CA . PRO A 1 88 ? 7.18 10.062 25.547 1 94 88 PRO A CA 1
ATOM 686 C C . PRO A 1 88 ? 8.305 9.039 25.672 1 94 88 PRO A C 1
ATOM 688 O O . PRO A 1 88 ? 8.031 7.844 25.828 1 94 88 PRO A O 1
ATOM 691 N N . ARG A 1 89 ? 9.484 9.531 25.578 1 93.5 89 ARG A N 1
ATOM 692 C CA . ARG A 1 89 ? 10.664 8.688 25.703 1 93.5 89 ARG A CA 1
ATOM 693 C C . ARG A 1 89 ? 11.172 8.641 27.141 1 93.5 89 ARG A C 1
ATOM 695 O O . ARG A 1 89 ? 11.211 9.664 27.812 1 93.5 89 ARG A O 1
ATOM 702 N N . ALA A 1 90 ? 11.5 7.43 27.609 1 94.19 90 ALA A N 1
ATOM 703 C CA . ALA A 1 90 ? 11.945 7.273 29 1 94.19 90 ALA A CA 1
ATOM 704 C C . ALA A 1 90 ? 13.18 6.391 29.078 1 94.19 90 ALA A C 1
ATOM 706 O O . ALA A 1 90 ? 13.359 5.48 28.266 1 94.19 90 ALA A O 1
ATOM 707 N N . TRP A 1 91 ? 14.031 6.727 29.953 1 92.44 91 TRP A N 1
ATOM 708 C CA . TRP A 1 91 ? 15.219 5.91 30.203 1 92.44 91 TRP A CA 1
ATOM 709 C C . TRP A 1 91 ? 15.688 6.047 31.641 1 92.44 91 TRP A C 1
ATOM 711 O O . TRP A 1 91 ? 15.281 6.973 32.344 1 92.44 91 TRP A O 1
ATOM 721 N N . TYR A 1 92 ? 16.406 5.113 32.094 1 90.81 92 TYR A N 1
ATOM 722 C CA . TYR A 1 92 ? 17.047 5.168 33.406 1 90.81 92 TYR A CA 1
ATOM 723 C C . TYR A 1 92 ? 18.5 5.598 33.312 1 90.81 92 TYR A C 1
ATOM 725 O O . TYR A 1 92 ? 19.234 5.117 32.438 1 90.81 92 TYR A O 1
ATOM 733 N N . ASP A 1 93 ? 18.828 6.551 34.031 1 87.81 93 ASP A N 1
ATOM 734 C CA . ASP A 1 93 ? 20.219 6.973 34.031 1 87.81 93 ASP A CA 1
ATOM 735 C C . ASP A 1 93 ? 21.094 6.023 34.844 1 87.81 93 ASP A C 1
ATOM 737 O O . ASP A 1 93 ? 20.594 5.039 35.406 1 87.81 93 ASP A O 1
ATOM 741 N N . ASP A 1 94 ? 22.438 6.281 34.844 1 88.19 94 ASP A N 1
ATOM 742 C CA . ASP A 1 94 ? 23.391 5.434 35.531 1 88.19 94 ASP A CA 1
ATOM 743 C C . ASP A 1 94 ? 23.094 5.355 37.031 1 88.19 94 ASP A C 1
ATOM 745 O O . ASP A 1 94 ? 23.406 4.363 37.656 1 88.19 94 ASP A O 1
ATOM 749 N N . ASP A 1 95 ? 22.406 6.336 37.625 1 86.88 95 ASP A N 1
ATOM 750 C CA . ASP A 1 95 ? 22.078 6.387 39.062 1 86.88 95 ASP A CA 1
ATOM 751 C C . ASP A 1 95 ? 20.734 5.711 39.312 1 86.88 95 ASP A C 1
ATOM 753 O O . ASP A 1 95 ? 20.234 5.742 40.438 1 86.88 95 ASP A O 1
ATOM 757 N N . GLY A 1 96 ? 20.094 5.246 38.219 1 87.56 96 GLY A N 1
ATOM 758 C CA . GLY A 1 96 ? 18.828 4.559 38.375 1 87.56 96 GLY A CA 1
ATOM 759 C C . GLY A 1 96 ? 17.641 5.504 38.406 1 87.56 96 GLY A C 1
ATOM 760 O O . GLY A 1 96 ? 16.547 5.133 38.844 1 87.56 96 GLY A O 1
ATOM 761 N N . VAL A 1 97 ? 17.875 6.715 38.031 1 88.31 97 VAL A N 1
ATOM 762 C CA . VAL A 1 97 ? 16.812 7.707 38 1 88.31 97 VAL A CA 1
ATOM 763 C C . VAL A 1 97 ? 16.094 7.672 36.656 1 88.31 97 VAL A C 1
ATOM 765 O O . VAL A 1 97 ? 16.734 7.613 35.594 1 88.31 97 VAL A O 1
ATOM 768 N N . LEU A 1 98 ? 14.781 7.688 36.781 1 90.88 98 LEU A N 1
ATOM 769 C CA . LEU A 1 98 ? 13.977 7.648 35.562 1 90.88 98 LEU A CA 1
ATOM 770 C C . LEU A 1 98 ? 13.836 9.047 34.969 1 90.88 98 LEU A C 1
ATOM 772 O O . LEU A 1 98 ? 13.453 9.992 35.656 1 90.88 98 LEU A O 1
ATOM 776 N N . TRP A 1 99 ? 14.195 9.18 33.688 1 91.81 99 TRP A N 1
ATOM 777 C CA . TRP A 1 99 ? 14.023 10.414 32.938 1 91.81 99 TRP A CA 1
ATOM 778 C C . TRP A 1 99 ? 12.961 10.25 31.859 1 91.81 99 TRP A C 1
ATOM 780 O O . TRP A 1 99 ? 12.852 9.188 31.234 1 91.81 99 TRP A O 1
ATOM 790 N N . VAL A 1 100 ? 12.133 11.312 31.734 1 92.38 100 VAL A N 1
ATOM 791 C CA . VAL A 1 100 ? 11.086 11.297 30.719 1 92.38 100 VAL A CA 1
ATOM 792 C C . VAL A 1 100 ? 11.234 12.5 29.797 1 92.38 100 VAL A C 1
ATOM 794 O O . VAL A 1 100 ? 11.523 13.609 30.266 1 92.38 100 VAL A O 1
ATOM 797 N N . GLN A 1 101 ? 11.133 12.242 28.531 1 92.69 101 GLN A N 1
ATOM 798 C CA . GLN A 1 101 ? 11.242 13.305 27.531 1 92.69 101 GLN A CA 1
ATOM 799 C C . GLN A 1 101 ? 10.016 13.328 26.625 1 92.69 101 GLN A C 1
ATOM 801 O O . GLN A 1 101 ? 9.734 12.352 25.922 1 92.69 101 GLN A O 1
ATOM 806 N N . HIS A 1 102 ? 9.266 14.5 26.672 1 92.56 102 HIS A N 1
ATOM 807 C CA . HIS A 1 102 ? 8.078 14.672 25.844 1 92.56 102 HIS A CA 1
ATOM 808 C C . HIS A 1 102 ? 8.398 15.453 24.578 1 92.56 102 HIS A C 1
ATOM 810 O O . HIS A 1 102 ? 9.414 16.156 24.516 1 92.56 102 HIS A O 1
ATOM 816 N N . ALA A 1 103 ? 7.516 15.242 23.594 1 94.19 103 ALA A N 1
ATOM 817 C CA . ALA A 1 103 ? 7.594 16.125 22.438 1 94.19 103 ALA A CA 1
ATOM 818 C C . ALA A 1 103 ? 7.324 17.578 22.844 1 94.19 103 ALA A C 1
ATOM 820 O O . ALA A 1 103 ? 6.488 17.844 23.703 1 94.19 103 ALA A O 1
ATOM 821 N N . SER A 1 104 ? 7.949 18.5 22.234 1 92.88 104 SER A N 1
ATOM 822 C CA . SER A 1 104 ? 7.891 19.906 22.609 1 92.88 104 SER A CA 1
ATOM 823 C C . SER A 1 104 ? 6.512 20.5 22.328 1 92.88 104 SER A C 1
ATOM 825 O O . SER A 1 104 ? 5.969 20.328 21.234 1 92.88 104 SER A O 1
ATOM 827 N N . PRO A 1 105 ? 5.91 21.125 23.297 1 93.25 105 PRO A N 1
ATOM 828 C CA . PRO A 1 105 ? 4.637 21.812 23.078 1 93.25 105 PRO A CA 1
ATOM 829 C C . PRO A 1 105 ? 4.816 23.25 22.625 1 93.25 105 PRO A C 1
ATOM 831 O O . PRO A 1 105 ? 3.842 24.016 22.562 1 93.25 105 PRO A O 1
ATOM 834 N N . LYS A 1 106 ? 6.035 23.641 22.281 1 91.12 106 LYS A N 1
ATOM 835 C CA . LYS A 1 106 ? 6.297 25.016 21.844 1 91.12 106 LYS A CA 1
ATOM 836 C C . LYS A 1 106 ? 5.91 25.203 20.375 1 91.12 106 LYS A C 1
ATOM 838 O O . LYS A 1 106 ? 6.152 24.312 19.547 1 91.12 106 LYS A O 1
ATOM 843 N N . PRO A 1 107 ? 5.27 26.266 20.109 1 93.19 107 PRO A N 1
ATOM 844 C CA . PRO A 1 107 ? 4.895 26.516 18.719 1 93.19 107 PRO A CA 1
ATOM 845 C C . PRO A 1 107 ? 6.105 26.641 17.797 1 93.19 107 PRO A C 1
ATOM 847 O O . PRO A 1 107 ? 7.207 26.953 18.25 1 93.19 107 PRO A O 1
ATOM 850 N N . ALA A 1 108 ? 5.906 26.328 16.625 1 94.12 108 ALA A N 1
ATOM 851 C CA . ALA A 1 108 ? 6.949 26.406 15.609 1 94.12 108 ALA A CA 1
ATOM 852 C C . ALA A 1 108 ? 6.691 27.562 14.656 1 94.12 108 ALA A C 1
ATOM 854 O O . ALA A 1 108 ? 5.578 27.719 14.148 1 94.12 108 ALA A O 1
ATOM 855 N N . SER A 1 109 ? 7.711 28.391 14.484 1 94.81 109 SER A N 1
ATOM 856 C CA . SER A 1 109 ? 7.609 29.484 13.531 1 94.81 109 SER A CA 1
ATOM 857 C C . SER A 1 109 ? 7.754 29 12.102 1 94.81 109 SER A C 1
ATOM 859 O O . SER A 1 109 ? 8.062 27.828 11.867 1 94.81 109 SER A O 1
ATOM 861 N N . ARG A 1 110 ? 7.469 29.891 11.164 1 93.69 110 ARG A N 1
ATOM 862 C CA . ARG A 1 110 ? 7.656 29.609 9.75 1 93.69 110 ARG A CA 1
ATOM 863 C C . ARG A 1 110 ? 9.086 29.172 9.469 1 93.69 110 ARG A C 1
ATOM 865 O O . ARG A 1 110 ? 9.32 28.219 8.711 1 93.69 110 ARG A O 1
ATOM 872 N N . THR A 1 111 ? 10 29.859 10.117 1 95.62 111 THR A N 1
ATOM 873 C CA . THR A 1 111 ? 11.414 29.547 9.93 1 95.62 111 THR A CA 1
ATOM 874 C C . THR A 1 111 ? 11.734 28.172 10.484 1 95.62 111 THR A C 1
ATOM 876 O O . THR A 1 111 ? 12.539 27.438 9.898 1 95.62 111 THR A O 1
ATOM 879 N N . ASP A 1 112 ? 11.102 27.812 11.586 1 94.81 112 ASP A N 1
ATOM 880 C CA . ASP A 1 112 ? 11.289 26.484 12.164 1 94.81 112 ASP A CA 1
ATOM 881 C C . ASP A 1 112 ? 10.867 25.391 11.188 1 94.81 112 ASP A C 1
ATOM 883 O O . ASP A 1 112 ? 11.531 24.359 11.07 1 94.81 112 ASP A O 1
ATOM 887 N N . THR A 1 113 ? 9.766 25.578 10.531 1 95.5 113 THR A N 1
ATOM 888 C CA . THR A 1 113 ? 9.25 24.609 9.57 1 95.5 113 THR A CA 1
ATOM 889 C C . THR A 1 113 ? 10.219 24.438 8.398 1 95.5 113 THR A C 1
ATOM 891 O O . THR A 1 113 ? 10.477 23.312 7.961 1 95.5 113 THR A O 1
ATOM 894 N N . VAL A 1 114 ? 10.766 25.562 7.914 1 95.94 114 VAL A N 1
ATOM 895 C CA . VAL A 1 114 ? 11.727 25.5 6.82 1 95.94 114 VAL A CA 1
ATOM 896 C C . VAL A 1 114 ? 12.977 24.75 7.262 1 95.94 114 VAL A C 1
ATOM 898 O O . VAL A 1 114 ? 13.531 23.953 6.496 1 95.94 114 VAL A O 1
ATOM 901 N N . GLU A 1 115 ? 13.375 24.969 8.469 1 95.44 115 GLU A N 1
ATOM 902 C CA . GLU A 1 115 ? 14.547 24.281 9.008 1 95.44 115 GLU A CA 1
ATOM 903 C C . GLU A 1 115 ? 14.297 22.781 9.109 1 95.44 115 GLU A C 1
ATOM 905 O O . GLU A 1 115 ? 15.203 21.969 8.875 1 95.44 115 GLU A O 1
ATOM 910 N N . THR A 1 116 ? 13.109 22.406 9.586 1 95.31 116 THR A N 1
ATOM 911 C CA . THR A 1 116 ? 12.75 20.984 9.648 1 95.31 116 THR A CA 1
ATOM 912 C C . THR A 1 116 ? 12.844 20.344 8.273 1 95.31 116 THR A C 1
ATOM 914 O O . THR A 1 116 ? 13.352 19.234 8.141 1 95.31 116 THR A O 1
ATOM 917 N N . HIS A 1 117 ? 12.367 21.047 7.277 1 95.38 117 HIS A N 1
ATOM 918 C CA . HIS A 1 117 ? 12.414 20.531 5.91 1 95.38 117 HIS A CA 1
ATOM 919 C C . HIS A 1 117 ? 13.852 20.391 5.426 1 95.38 117 HIS A C 1
ATOM 921 O O . HIS A 1 117 ? 14.188 19.406 4.766 1 95.38 117 HIS A O 1
ATOM 927 N N . GLU A 1 118 ? 14.656 21.359 5.734 1 95.88 118 GLU A N 1
ATOM 928 C CA . GLU A 1 118 ? 16.062 21.297 5.355 1 95.88 118 GLU A CA 1
ATOM 929 C C . GLU A 1 118 ? 16.781 20.141 6.062 1 95.88 118 GLU A C 1
ATOM 931 O O . GLU A 1 118 ? 17.625 19.484 5.473 1 95.88 118 GLU A O 1
ATOM 936 N N . LYS A 1 119 ? 16.453 19.984 7.254 1 95.88 119 LYS A N 1
ATOM 937 C CA . LYS A 1 119 ? 17.016 18.875 8.008 1 95.88 119 LYS A CA 1
ATOM 938 C C . LYS A 1 119 ? 16.641 17.547 7.371 1 95.88 119 LYS A C 1
ATOM 940 O O . LYS A 1 119 ? 17.484 16.625 7.297 1 95.88 119 LYS A O 1
ATOM 945 N N . LEU A 1 120 ? 15.391 17.391 6.945 1 95.62 120 LEU A N 1
ATOM 946 C CA . LEU A 1 120 ? 14.953 16.188 6.246 1 95.62 120 LEU A CA 1
ATOM 947 C C . LEU A 1 120 ? 15.781 15.953 4.988 1 95.62 120 LEU A C 1
ATOM 949 O O . LEU A 1 120 ? 16.266 14.844 4.758 1 95.62 120 LEU A O 1
ATOM 953 N N . ARG A 1 121 ? 15.984 17.031 4.262 1 94.75 121 ARG A N 1
ATOM 954 C CA . ARG A 1 121 ? 16.766 16.922 3.033 1 94.75 121 ARG A CA 1
ATOM 955 C C . ARG A 1 121 ? 18.188 16.484 3.324 1 94.75 121 ARG A C 1
ATOM 957 O O . ARG A 1 121 ? 18.75 15.648 2.611 1 94.75 121 ARG A O 1
ATOM 964 N N . ARG A 1 122 ? 18.734 17 4.285 1 95.69 122 ARG A N 1
ATOM 965 C CA . ARG A 1 122 ? 20.094 16.672 4.68 1 95.69 122 ARG A CA 1
ATOM 966 C C . ARG A 1 122 ? 20.203 15.203 5.098 1 95.69 122 ARG A C 1
ATOM 968 O O . ARG A 1 122 ? 21.109 14.492 4.68 1 95.69 122 ARG A O 1
ATOM 975 N N . ARG A 1 123 ? 19.25 14.727 5.883 1 94.69 123 ARG A N 1
ATOM 976 C CA . ARG A 1 123 ? 19.25 13.352 6.359 1 94.69 123 ARG A CA 1
ATOM 977 C C . ARG A 1 123 ? 19.062 12.367 5.207 1 94.69 123 ARG A C 1
ATOM 979 O O . ARG A 1 123 ? 19.672 11.297 5.191 1 94.69 123 ARG A O 1
ATOM 986 N N . LEU A 1 124 ? 18.234 12.734 4.262 1 93.88 124 LEU A N 1
ATOM 987 C CA . LEU A 1 124 ? 18.016 11.891 3.094 1 93.88 124 LEU A CA 1
ATOM 988 C C . LEU A 1 124 ? 19.312 11.734 2.299 1 93.88 124 LEU A C 1
ATOM 990 O O . LEU A 1 124 ? 19.625 10.633 1.836 1 93.88 124 LEU A O 1
ATOM 994 N N . ARG A 1 125 ? 20.062 12.758 2.223 1 93.94 125 ARG A N 1
ATOM 995 C CA . ARG A 1 125 ? 21.328 12.742 1.497 1 93.94 125 ARG A CA 1
ATOM 996 C C . ARG A 1 125 ? 22.375 11.938 2.258 1 93.94 125 ARG A C 1
ATOM 998 O O . ARG A 1 125 ? 23.094 11.117 1.673 1 93.94 125 ARG A O 1
ATOM 1005 N N . GLU A 1 126 ? 22.453 12.117 3.5 1 93.94 126 GLU A N 1
ATOM 1006 C CA . GLU A 1 126 ? 23.438 11.461 4.352 1 93.94 126 GLU A CA 1
ATOM 1007 C C . GLU A 1 126 ? 23.234 9.945 4.371 1 93.94 126 GLU A C 1
ATOM 1009 O O . GLU A 1 126 ? 24.203 9.18 4.422 1 93.94 126 GLU A O 1
ATOM 1014 N N . THR A 1 127 ? 22 9.531 4.383 1 92.69 127 THR A N 1
ATOM 1015 C CA . THR A 1 127 ? 21.688 8.109 4.5 1 92.69 127 THR A CA 1
ATOM 1016 C C . THR A 1 127 ? 21.688 7.445 3.125 1 92.69 127 THR A C 1
ATOM 1018 O O . THR A 1 127 ? 21.641 6.219 3.025 1 92.69 127 THR A O 1
ATOM 1021 N N . GLY A 1 128 ? 21.703 8.133 2.088 1 89.75 128 GLY A N 1
ATOM 1022 C CA . GLY A 1 128 ? 21.672 7.582 0.743 1 89.75 128 GLY A CA 1
ATOM 1023 C C . GLY A 1 128 ? 20.312 7.023 0.362 1 89.75 128 GLY A C 1
ATOM 1024 O O . GLY A 1 128 ? 20.234 6.012 -0.339 1 89.75 128 GLY A O 1
ATOM 1025 N N . ALA A 1 129 ? 19.25 7.691 0.896 1 89.12 129 ALA A N 1
ATOM 1026 C CA . ALA A 1 129 ? 17.906 7.227 0.597 1 89.12 129 ALA A CA 1
ATOM 1027 C C . ALA A 1 129 ? 17.594 7.363 -0.891 1 89.12 129 ALA A C 1
ATOM 1029 O O . ALA A 1 129 ? 17.906 8.391 -1.505 1 89.12 129 ALA A O 1
ATOM 1030 N N . LYS A 1 130 ? 17.062 6.344 -1.419 1 85.06 130 LYS A N 1
ATOM 1031 C CA . LYS A 1 130 ? 16.766 6.312 -2.85 1 85.06 130 LYS A CA 1
ATOM 1032 C C . LYS A 1 130 ? 15.438 6.992 -3.154 1 85.06 130 LYS A C 1
ATOM 1034 O O . LYS A 1 130 ? 14.484 6.859 -2.391 1 85.06 130 LYS A O 1
ATOM 1039 N N . ARG A 1 131 ? 15.281 7.703 -4.23 1 79.62 131 ARG A N 1
ATOM 1040 C CA . ARG A 1 131 ? 14.078 8.438 -4.598 1 79.62 131 ARG A CA 1
ATOM 1041 C C . ARG A 1 131 ? 13.094 7.543 -5.344 1 79.62 131 ARG A C 1
ATOM 1043 O O . ARG A 1 131 ? 11.883 7.742 -5.258 1 79.62 131 ARG A O 1
ATOM 1050 N N . THR A 1 132 ? 13.695 6.594 -6.02 1 75.94 132 THR A N 1
ATOM 1051 C CA . THR A 1 132 ? 12.836 5.758 -6.855 1 75.94 132 THR A CA 1
ATOM 1052 C C . THR A 1 132 ? 12.539 4.43 -6.168 1 75.94 132 THR A C 1
ATOM 1054 O O . THR A 1 132 ? 13.406 3.869 -5.492 1 75.94 132 THR A O 1
ATOM 1057 N N . GLY A 1 133 ? 11.328 3.953 -6.301 1 75.62 133 GLY A N 1
ATOM 1058 C CA . GLY A 1 133 ? 10.93 2.668 -5.746 1 75.62 133 GLY A CA 1
ATOM 1059 C C . GLY A 1 133 ? 10.594 2.73 -4.27 1 75.62 133 GLY A C 1
ATOM 1060 O O . GLY A 1 133 ? 10.047 3.73 -3.795 1 75.62 133 GLY A O 1
ATOM 1061 N N . ILE A 1 134 ? 10.672 1.558 -3.652 1 80.38 134 ILE A N 1
ATOM 1062 C CA . ILE A 1 134 ? 10.352 1.421 -2.236 1 80.38 134 ILE A CA 1
ATOM 1063 C C . ILE A 1 134 ? 11.633 1.509 -1.404 1 80.38 134 ILE A C 1
ATOM 1065 O O . ILE A 1 134 ? 12.562 0.73 -1.606 1 80.38 134 ILE A O 1
ATOM 1069 N N . CYS A 1 135 ? 11.883 2.594 -0.766 1 89.19 135 CYS A N 1
ATOM 1070 C CA . CYS A 1 135 ? 13.023 2.768 0.128 1 89.19 135 CYS A CA 1
ATOM 1071 C C . CYS A 1 135 ? 12.562 2.904 1.575 1 89.19 135 CYS A C 1
ATOM 1073 O O . CYS A 1 135 ? 11.992 3.928 1.956 1 89.19 135 CYS A O 1
ATOM 1075 N N . PRO A 1 136 ? 12.938 1.937 2.369 1 86.56 136 PRO A N 1
ATOM 1076 C CA . PRO A 1 136 ? 12.453 1.963 3.752 1 86.56 136 PRO A CA 1
ATOM 1077 C C . PRO A 1 136 ? 13.008 3.137 4.551 1 86.56 136 PRO A C 1
ATOM 1079 O O . PRO A 1 136 ? 12.297 3.734 5.363 1 86.56 136 PRO A O 1
ATOM 1082 N N . ILE A 1 137 ? 14.305 3.434 4.355 1 90.88 137 ILE A N 1
ATOM 1083 C CA . ILE A 1 137 ? 14.914 4.531 5.102 1 90.88 137 ILE A CA 1
ATOM 1084 C C . ILE A 1 137 ? 14.219 5.844 4.746 1 90.88 137 ILE A C 1
ATOM 1086 O O . ILE A 1 137 ? 13.953 6.672 5.621 1 90.88 137 ILE A O 1
ATOM 1090 N N . ARG A 1 138 ? 13.938 6.051 3.467 1 92.38 138 ARG A N 1
ATOM 1091 C CA . ARG A 1 138 ? 13.234 7.25 3.023 1 92.38 138 ARG A CA 1
ATOM 1092 C C . ARG A 1 138 ? 11.844 7.336 3.652 1 92.38 138 ARG A C 1
ATOM 1094 O O . ARG A 1 138 ? 11.43 8.398 4.121 1 92.38 138 ARG A O 1
ATOM 1101 N N . SER A 1 139 ? 11.195 6.195 3.68 1 89.81 139 SER A N 1
ATOM 1102 C CA . SER A 1 139 ? 9.859 6.156 4.258 1 89.81 139 SER A CA 1
ATOM 1103 C C . SER A 1 139 ? 9.891 6.488 5.75 1 89.81 139 SER A C 1
ATOM 1105 O O . SER A 1 139 ? 9.008 7.176 6.258 1 89.81 139 SER A O 1
ATOM 1107 N N . LEU A 1 140 ? 10.898 6 6.379 1 90.19 140 LEU A N 1
ATOM 1108 C CA . LEU A 1 140 ? 11.023 6.246 7.812 1 90.19 140 LEU A CA 1
ATOM 1109 C C . LEU A 1 140 ? 11.305 7.719 8.094 1 90.19 140 LEU A C 1
ATOM 1111 O O . LEU A 1 140 ? 10.711 8.305 9 1 90.19 140 LEU A O 1
ATOM 1115 N N . LEU A 1 141 ? 12.172 8.281 7.332 1 94.44 141 LEU A N 1
ATOM 1116 C CA . LEU A 1 141 ? 12.508 9.695 7.504 1 94.44 141 LEU A CA 1
ATOM 1117 C C . LEU A 1 141 ? 11.297 10.57 7.191 1 94.44 141 LEU A C 1
ATOM 1119 O O . LEU A 1 141 ? 11.047 11.555 7.895 1 94.44 141 LEU A O 1
ATOM 1123 N N . LEU A 1 142 ? 10.602 10.211 6.184 1 93.81 142 LEU A N 1
ATOM 1124 C CA . LEU A 1 142 ? 9.398 10.953 5.824 1 93.81 142 LEU A CA 1
ATOM 1125 C C . LEU A 1 142 ? 8.336 10.836 6.91 1 93.81 142 LEU A C 1
ATOM 1127 O O . LEU A 1 142 ? 7.637 11.797 7.211 1 93.81 142 LEU A O 1
ATOM 1131 N N . ALA A 1 143 ? 8.227 9.695 7.473 1 92.38 143 ALA A N 1
ATOM 1132 C CA . ALA A 1 143 ? 7.273 9.477 8.555 1 92.38 143 ALA A CA 1
ATOM 1133 C C . ALA A 1 143 ? 7.621 10.328 9.773 1 92.38 143 ALA A C 1
ATOM 1135 O O . ALA A 1 143 ? 6.742 10.938 10.391 1 92.38 143 ALA A O 1
ATOM 1136 N N . GLU A 1 144 ? 8.906 10.312 10.086 1 95 144 GLU A N 1
ATOM 1137 C CA . GLU A 1 144 ? 9.352 11.133 11.211 1 95 144 GLU A CA 1
ATOM 1138 C C . GLU A 1 144 ? 9.078 12.609 10.969 1 95 144 GLU A C 1
ATOM 1140 O O . GLU A 1 144 ? 8.609 13.32 11.859 1 95 144 GLU A O 1
ATOM 1145 N N . CYS A 1 145 ? 9.375 13.07 9.797 1 96.31 145 CYS A N 1
ATOM 1146 C CA . CYS A 1 145 ? 9.102 14.453 9.438 1 96.31 145 CYS A CA 1
ATOM 1147 C C . CYS A 1 145 ? 7.613 14.758 9.508 1 96.31 145 CYS A C 1
ATOM 1149 O O . CYS A 1 145 ? 7.215 15.836 9.961 1 96.31 145 CYS A O 1
ATOM 1151 N N . PHE A 1 146 ? 6.875 13.82 9.055 1 95.94 146 PHE A N 1
ATOM 1152 C CA . PHE A 1 146 ? 5.426 13.969 9.109 1 95.94 146 PHE A CA 1
ATOM 1153 C C . PHE A 1 146 ? 4.953 14.141 10.547 1 95.94 146 PHE A C 1
ATOM 1155 O O . PHE A 1 146 ? 4.105 14.992 10.836 1 95.94 146 PHE A O 1
ATOM 1162 N N . LEU A 1 147 ? 5.43 13.438 11.43 1 95.25 147 LEU A N 1
ATOM 1163 C CA . LEU A 1 147 ? 5.062 13.539 12.836 1 95.25 147 LEU A CA 1
ATOM 1164 C C . LEU A 1 147 ? 5.43 14.906 13.398 1 95.25 147 LEU A C 1
ATOM 1166 O O . LEU A 1 147 ? 4.668 15.484 14.172 1 95.25 147 LEU A O 1
ATOM 1170 N N . GLU A 1 148 ? 6.559 15.32 12.984 1 97.06 148 GLU A N 1
ATOM 1171 C CA . GLU A 1 148 ? 6.969 16.641 13.438 1 97.06 148 GLU A CA 1
ATOM 1172 C C . GLU A 1 148 ? 6.016 17.719 12.922 1 97.06 148 GLU A C 1
ATOM 1174 O O . GLU A 1 148 ? 5.648 18.641 13.656 1 97.06 148 GLU A O 1
ATOM 1179 N N . VAL A 1 149 ? 5.633 17.609 11.688 1 96.56 149 VAL A N 1
ATOM 1180 C CA . VAL A 1 149 ? 4.723 18.594 11.125 1 96.56 149 VAL A CA 1
ATOM 1181 C C . VAL A 1 149 ? 3.371 18.516 11.836 1 96.56 149 VAL A C 1
ATOM 1183 O O . VAL A 1 149 ? 2.746 19.547 12.109 1 96.56 149 VAL A O 1
ATOM 1186 N N . ILE A 1 150 ? 2.904 17.344 12.109 1 96.31 150 ILE A N 1
ATOM 1187 C CA . ILE A 1 150 ? 1.66 17.203 12.859 1 96.31 150 ILE A CA 1
ATOM 1188 C C . ILE A 1 150 ? 1.814 17.828 14.242 1 96.31 150 ILE A C 1
ATOM 1190 O O . ILE A 1 150 ? 0.881 18.438 14.758 1 96.31 150 ILE A O 1
ATOM 1194 N N . ARG A 1 151 ? 3.029 17.625 14.859 1 97.06 151 ARG A N 1
ATOM 1195 C CA . ARG A 1 151 ? 3.285 18.25 16.141 1 97.06 151 ARG A CA 1
ATOM 1196 C C . ARG A 1 151 ? 3.139 19.766 16.062 1 97.06 151 ARG A C 1
ATOM 1198 O O . ARG A 1 151 ? 2.504 20.391 16.906 1 97.06 151 ARG A O 1
ATOM 1205 N N . GLN A 1 152 ? 3.688 20.391 15.031 1 96.94 152 GLN A N 1
ATOM 1206 C CA . GLN A 1 152 ? 3.607 21.828 14.82 1 96.94 152 GLN A CA 1
ATOM 1207 C C . GLN A 1 152 ? 2.16 22.281 14.648 1 96.94 152 GLN A C 1
ATOM 1209 O O . GLN A 1 152 ? 1.75 23.297 15.219 1 96.94 152 GLN A O 1
ATOM 1214 N N . VAL A 1 153 ? 1.412 21.484 13.914 1 96.69 153 VAL A N 1
ATOM 1215 C CA . VAL A 1 153 ? 0.016 21.812 13.656 1 96.69 153 VAL A CA 1
ATOM 1216 C C . VAL A 1 153 ? -0.8 21.672 14.938 1 96.69 153 VAL A C 1
ATOM 1218 O O . VAL A 1 153 ? -1.683 22.484 15.211 1 96.69 153 VAL A O 1
ATOM 1221 N N . THR A 1 154 ? -0.53 20.672 15.68 1 96.19 154 THR A N 1
ATOM 1222 C CA . THR A 1 154 ? -1.263 20.375 16.906 1 96.19 154 THR A CA 1
ATOM 1223 C C . THR A 1 154 ? -1.063 21.484 17.938 1 96.19 154 THR A C 1
ATOM 1225 O O . THR A 1 154 ? -2.006 21.875 18.625 1 96.19 154 THR A O 1
ATOM 1228 N N . VAL A 1 155 ? 0.171 21.984 18.031 1 95.06 155 VAL A N 1
ATOM 1229 C CA . VAL A 1 155 ? 0.469 23.047 18.984 1 95.06 155 VAL A CA 1
ATOM 1230 C C . VAL A 1 155 ? -0.292 24.312 18.609 1 95.06 155 VAL A C 1
ATOM 1232 O O . VAL A 1 155 ? -0.762 25.047 19.469 1 95.06 155 VAL A O 1
ATOM 1235 N N . GLU A 1 156 ? -0.473 24.5 17.297 1 93.69 156 GLU A N 1
ATOM 1236 C CA . GLU A 1 156 ? -1.226 25.672 16.828 1 93.69 156 GLU A CA 1
ATOM 1237 C C . GLU A 1 156 ? -2.727 25.453 17.016 1 93.69 156 GLU A C 1
ATOM 1239 O O . GLU A 1 156 ? -3.438 26.375 17.438 1 93.69 156 GLU A O 1
ATOM 1244 N N . CYS A 1 157 ? -3.145 24.344 16.641 1 94.75 157 CYS A N 1
ATOM 1245 C CA . CYS A 1 157 ? -4.543 23.938 16.75 1 94.75 157 CYS A CA 1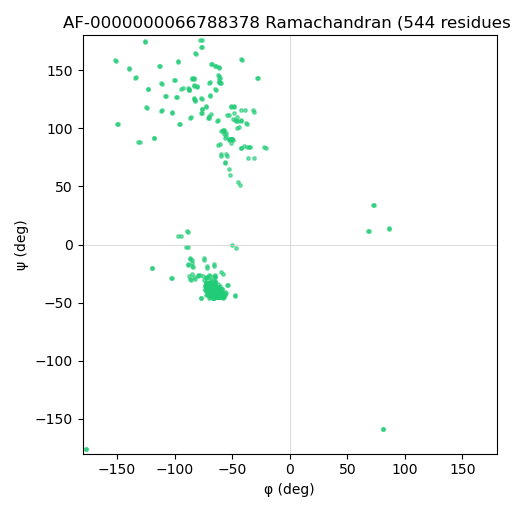
ATOM 1246 C C . CYS A 1 157 ? -4.66 22.438 16.953 1 94.75 157 CYS A C 1
ATOM 1248 O O . CYS A 1 157 ? -4.602 21.672 15.992 1 94.75 157 CYS A O 1
ATOM 1250 N N . TRP A 1 158 ? -4.941 22.062 18.188 1 94.62 158 TRP A N 1
ATOM 1251 C CA . TRP A 1 158 ? -4.891 20.641 18.469 1 94.62 158 TRP A CA 1
ATOM 1252 C C . TRP A 1 158 ? -6.031 19.906 17.781 1 94.62 158 TRP A C 1
ATOM 1254 O O . TRP A 1 158 ? -5.902 18.719 17.438 1 94.62 158 TRP A O 1
ATOM 1264 N N . GLU A 1 159 ? -7.188 20.562 17.5 1 94.75 159 GLU A N 1
ATOM 1265 C CA . GLU A 1 159 ? -8.273 19.938 16.75 1 94.75 159 GLU A CA 1
ATOM 1266 C C . GLU A 1 159 ? -7.832 19.547 15.344 1 94.75 159 GLU A C 1
ATOM 1268 O O . GLU A 1 159 ? -8.141 18.453 14.875 1 94.75 159 GLU A O 1
ATOM 1273 N N . ARG A 1 160 ? -7.07 20.438 14.727 1 95.44 160 ARG A N 1
ATOM 1274 C CA . ARG A 1 160 ? -6.555 20.156 13.391 1 95.44 160 ARG A CA 1
ATOM 1275 C C . ARG A 1 160 ? -5.57 18.984 13.414 1 95.44 160 ARG A C 1
ATOM 1277 O O . ARG A 1 160 ? -5.586 18.141 12.523 1 95.44 160 ARG A O 1
ATOM 1284 N N . GLY A 1 161 ? -4.727 19.031 14.414 1 95.88 161 GLY A N 1
ATOM 1285 C CA . GLY A 1 161 ? -3.803 17.922 14.586 1 95.88 161 GLY A CA 1
ATOM 1286 C C . GLY A 1 161 ? -4.504 16.594 14.773 1 95.88 161 GLY A C 1
ATOM 1287 O O . GLY A 1 161 ? -4.066 15.578 14.227 1 95.88 161 GLY A O 1
ATOM 1288 N N . LEU A 1 162 ? -5.59 16.625 15.492 1 94.81 162 LEU A N 1
ATOM 1289 C CA . LEU A 1 162 ? -6.34 15.406 15.75 1 94.81 162 LEU A CA 1
ATOM 1290 C C . LEU A 1 162 ? -6.945 14.859 14.461 1 94.81 162 LEU A C 1
ATOM 1292 O O . LEU A 1 162 ? -6.941 13.648 14.227 1 94.81 162 LEU A O 1
ATOM 1296 N N . VAL A 1 163 ? -7.457 15.688 13.633 1 94.94 163 VAL A N 1
ATOM 1297 C CA . VAL A 1 163 ? -8.039 15.258 12.367 1 94.94 163 VAL A CA 1
ATOM 1298 C C . VAL A 1 163 ? -6.953 14.656 11.469 1 94.94 163 VAL A C 1
ATOM 1300 O O . VAL A 1 163 ? -7.16 13.617 10.852 1 94.94 163 VAL A O 1
ATOM 1303 N N . LEU A 1 164 ? -5.797 15.344 11.43 1 94.75 164 LEU A N 1
ATOM 1304 C CA . LEU A 1 164 ? -4.68 14.844 10.633 1 94.75 164 LEU A CA 1
ATOM 1305 C C . LEU A 1 164 ? -4.246 13.461 11.117 1 94.75 164 LEU A C 1
ATOM 1307 O O . LEU A 1 164 ? -3.99 12.57 10.305 1 94.75 164 LEU A O 1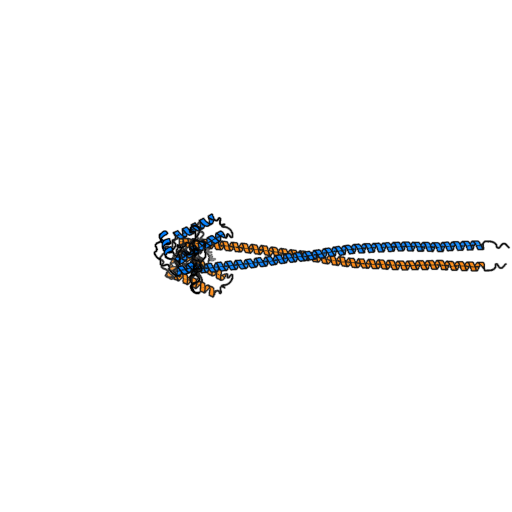
ATOM 1311 N N . LEU A 1 165 ? -4.262 13.336 12.414 1 93.94 165 LEU A N 1
ATOM 1312 C CA . LEU A 1 165 ? -3.852 12.062 13.008 1 93.94 165 LEU A CA 1
ATOM 1313 C C . LEU A 1 165 ? -4.852 10.961 12.672 1 93.94 165 LEU A C 1
ATOM 1315 O O . LEU A 1 165 ? -4.461 9.836 12.367 1 93.94 165 LEU A O 1
ATOM 1319 N N . LYS A 1 166 ? -6.043 11.258 12.773 1 92.88 166 LYS A N 1
ATOM 1320 C CA . LYS A 1 166 ? -7.07 10.273 12.453 1 92.88 166 LYS A CA 1
ATOM 1321 C C . LYS A 1 166 ? -6.973 9.828 11 1 92.88 166 LYS A C 1
ATOM 1323 O O . LYS A 1 166 ? -7.039 8.633 10.711 1 92.88 166 LYS A O 1
ATOM 1328 N N . ILE A 1 167 ? -6.812 10.781 10.133 1 91.81 167 ILE A N 1
ATOM 1329 C CA . ILE A 1 167 ? -6.688 10.461 8.719 1 91.81 167 ILE A CA 1
ATOM 1330 C C . ILE A 1 167 ? -5.438 9.609 8.492 1 91.81 167 ILE A C 1
ATOM 1332 O O . ILE A 1 167 ? -5.477 8.625 7.742 1 91.81 167 ILE A O 1
ATOM 1336 N N . HIS A 1 168 ? -4.383 10.039 9.125 1 91.5 168 HIS A N 1
ATOM 1337 C CA . HIS A 1 168 ? -3.135 9.289 9.016 1 91.5 168 HIS A CA 1
ATOM 1338 C C . HIS A 1 168 ? -3.309 7.852 9.484 1 91.5 168 HIS A C 1
ATOM 1340 O O . HIS A 1 168 ? -2.863 6.914 8.82 1 91.5 168 HIS A O 1
ATOM 1346 N N . ALA A 1 169 ? -3.943 7.719 10.586 1 89.44 169 ALA A N 1
ATOM 1347 C CA . ALA A 1 169 ? -4.156 6.387 11.141 1 89.44 169 ALA A CA 1
ATOM 1348 C C . ALA A 1 169 ? -4.984 5.52 10.203 1 89.44 169 ALA A C 1
ATOM 1350 O O . ALA A 1 169 ? -4.688 4.34 10.008 1 89.44 169 ALA A O 1
ATOM 1351 N N . GLU A 1 170 ? -5.988 6.031 9.633 1 89.31 170 GLU A N 1
ATOM 1352 C CA . GLU A 1 170 ? -6.84 5.297 8.695 1 89.31 170 GLU A CA 1
ATOM 1353 C C . GLU A 1 170 ? -6.07 4.914 7.438 1 89.31 170 GLU A C 1
ATOM 1355 O O . GLU A 1 170 ? -6.246 3.812 6.906 1 89.31 170 GLU A O 1
ATOM 1360 N N . ARG A 1 171 ? -5.23 5.832 7.004 1 86.94 171 ARG A N 1
ATOM 1361 C CA . ARG A 1 171 ? -4.434 5.555 5.812 1 86.94 171 ARG A CA 1
ATOM 1362 C C . ARG A 1 171 ? -3.43 4.438 6.078 1 86.94 171 ARG A C 1
ATOM 1364 O O . ARG A 1 171 ? -3.217 3.574 5.223 1 86.94 171 ARG A O 1
ATOM 1371 N N . VAL A 1 172 ? -2.836 4.48 7.219 1 87.19 172 VAL A N 1
ATOM 1372 C CA . VAL A 1 172 ? -1.879 3.441 7.586 1 87.19 172 VAL A CA 1
ATOM 1373 C C . VAL A 1 172 ? -2.59 2.096 7.688 1 87.19 172 VAL A C 1
ATOM 1375 O O . VAL A 1 172 ? -2.078 1.077 7.215 1 87.19 172 VAL A O 1
ATOM 1378 N N . ALA A 1 173 ? -3.777 2.098 8.273 1 87.75 173 ALA A N 1
ATOM 1379 C CA . ALA A 1 173 ? -4.559 0.869 8.398 1 87.75 173 ALA A CA 1
ATOM 1380 C C . ALA A 1 173 ? -4.926 0.319 7.02 1 87.75 173 ALA A C 1
ATOM 1382 O O . ALA A 1 173 ? -4.855 -0.891 6.789 1 87.75 173 ALA A O 1
ATOM 1383 N N . ALA A 1 174 ? -5.324 1.196 6.184 1 86 174 ALA A N 1
ATOM 1384 C CA . ALA A 1 174 ? -5.676 0.778 4.832 1 86 174 ALA A CA 1
ATOM 1385 C C . ALA A 1 174 ? -4.469 0.188 4.105 1 86 174 ALA A C 1
ATOM 1387 O O . ALA A 1 174 ? -4.594 -0.811 3.393 1 86 174 ALA A O 1
ATOM 1388 N N . GLN A 1 175 ? -3.342 0.836 4.207 1 84 175 GLN A N 1
ATOM 1389 C CA . GLN A 1 175 ? -2.121 0.346 3.578 1 84 175 GLN A CA 1
ATOM 1390 C C . GLN A 1 175 ? -1.753 -1.041 4.098 1 84 175 GLN A C 1
ATOM 1392 O O . GLN A 1 175 ? -1.337 -1.908 3.326 1 84 175 GLN A O 1
ATOM 1397 N N . THR A 1 176 ? -1.858 -1.211 5.398 1 86.31 176 THR A N 1
ATOM 1398 C CA . THR A 1 176 ? -1.584 -2.514 5.996 1 86.31 176 THR A CA 1
ATOM 1399 C C . THR A 1 176 ? -2.547 -3.568 5.457 1 86.31 176 THR A C 1
ATOM 1401 O O . THR A 1 176 ? -2.137 -4.688 5.145 1 86.31 176 THR A O 1
ATOM 1404 N N . ALA A 1 177 ? -3.801 -3.219 5.355 1 86.56 177 ALA A N 1
ATOM 1405 C CA . ALA A 1 177 ? -4.797 -4.141 4.812 1 86.56 177 ALA A CA 1
ATOM 1406 C C . ALA A 1 177 ? -4.461 -4.523 3.375 1 86.56 177 ALA A C 1
ATOM 1408 O O . ALA A 1 177 ? -4.59 -5.688 2.99 1 86.56 177 ALA A O 1
ATOM 1409 N N . HIS A 1 178 ? -4.062 -3.543 2.602 1 83.56 178 HIS A N 1
ATOM 1410 C CA . HIS A 1 178 ? -3.658 -3.818 1.226 1 83.56 178 HIS A CA 1
ATOM 1411 C C . HIS A 1 178 ? -2.477 -4.781 1.179 1 83.56 178 HIS A C 1
ATOM 1413 O O . HIS A 1 178 ? -2.457 -5.707 0.367 1 83.56 178 HIS A O 1
ATOM 1419 N N . ARG A 1 179 ? -1.515 -4.504 2.033 1 83.31 179 ARG A N 1
ATOM 1420 C CA . ARG A 1 179 ? -0.333 -5.359 2.088 1 83.31 179 ARG A CA 1
ATOM 1421 C C . ARG A 1 179 ? -0.709 -6.789 2.451 1 83.31 179 ARG A C 1
ATOM 1423 O O . ARG A 1 179 ? -0.237 -7.742 1.825 1 83.31 179 ARG A O 1
ATOM 1430 N N . GLU A 1 180 ? -1.547 -6.926 3.391 1 86.62 180 GLU A N 1
ATOM 1431 C CA . GLU A 1 180 ? -1.991 -8.25 3.82 1 86.62 180 GLU A CA 1
ATOM 1432 C C . GLU A 1 180 ? -2.76 -8.961 2.709 1 86.62 180 GLU A C 1
ATOM 1434 O O . GLU A 1 180 ? -2.582 -10.164 2.498 1 86.62 180 GLU A O 1
ATOM 1439 N N . LEU A 1 181 ? -3.613 -8.312 2.072 1 84.25 181 LEU A N 1
ATOM 1440 C CA . LEU A 1 181 ? -4.371 -8.867 0.959 1 84.25 181 LEU A CA 1
ATOM 1441 C C . LEU A 1 181 ? -3.438 -9.32 -0.16 1 84.25 181 LEU A C 1
ATOM 1443 O O . LEU A 1 181 ? -3.582 -10.422 -0.687 1 84.25 181 LEU A O 1
ATOM 1447 N N . PHE A 1 182 ? -2.449 -8.57 -0.489 1 82.56 182 PHE A N 1
ATOM 1448 C CA . PHE A 1 182 ? -1.514 -8.883 -1.562 1 82.56 182 PHE A CA 1
ATOM 1449 C C . PHE A 1 182 ? -0.65 -10.086 -1.189 1 82.56 182 PHE A C 1
ATOM 1451 O O . PHE A 1 182 ? -0.417 -10.969 -2.016 1 82.56 182 PHE A O 1
ATOM 1458 N N . GLU A 1 183 ? -0.197 -10.031 0.045 1 83.88 183 GLU A N 1
ATOM 1459 C CA . GLU A 1 183 ? 0.595 -11.164 0.515 1 83.88 183 GLU A CA 1
ATOM 1460 C C . GLU A 1 183 ? -0.212 -12.461 0.47 1 83.88 183 GLU A C 1
ATOM 1462 O O . GLU A 1 183 ? 0.305 -13.508 0.075 1 83.88 183 GLU A O 1
ATOM 1467 N N . SER A 1 184 ? -1.447 -12.445 0.842 1 85.75 184 SER A N 1
ATOM 1468 C CA . SER A 1 184 ? -2.328 -13.609 0.79 1 85.75 184 SER A CA 1
ATOM 1469 C C . SER A 1 184 ? -2.539 -14.078 -0.646 1 85.75 184 SER A C 1
ATOM 1471 O O . SER A 1 184 ? -2.521 -15.281 -0.921 1 85.75 184 SER A O 1
ATOM 1473 N N . ARG A 1 185 ? -2.713 -13.133 -1.502 1 83.5 185 ARG A N 1
ATOM 1474 C CA . ARG A 1 185 ? -2.916 -13.469 -2.908 1 83.5 185 ARG A CA 1
ATOM 1475 C C . ARG A 1 185 ? -1.666 -14.102 -3.506 1 83.5 185 ARG A C 1
ATOM 1477 O O . ARG A 1 185 ? -1.755 -15.078 -4.258 1 83.5 185 ARG A O 1
ATOM 1484 N N . VAL A 1 186 ? -0.521 -13.57 -3.277 1 82.31 186 VAL A N 1
ATOM 1485 C CA . VAL A 1 186 ? 0.75 -14.109 -3.748 1 82.31 186 VAL A CA 1
ATOM 1486 C C . VAL A 1 186 ? 0.946 -15.523 -3.195 1 82.31 186 VAL A C 1
ATOM 1488 O O . VAL A 1 186 ? 1.332 -16.438 -3.928 1 82.31 186 VAL A O 1
ATOM 1491 N N . GLY A 1 187 ? 0.668 -15.688 -1.931 1 83.62 187 GLY A N 1
ATOM 1492 C CA . GLY A 1 187 ? 0.746 -17 -1.326 1 83.62 187 GLY A CA 1
ATOM 1493 C C . GLY A 1 187 ? -0.169 -18.016 -1.986 1 83.62 187 GLY A C 1
ATOM 1494 O O . GLY A 1 187 ? 0.241 -19.156 -2.256 1 83.62 187 GLY A O 1
ATOM 1495 N N . TYR A 1 188 ? -1.388 -17.781 -2.301 1 86.38 188 TYR A N 1
ATOM 1496 C CA . TYR A 1 188 ? -2.336 -18.641 -2.988 1 86.38 188 TYR A CA 1
ATOM 1497 C C . TYR A 1 188 ? -1.827 -19.016 -4.375 1 86.38 188 TYR A C 1
ATOM 1499 O O . TYR A 1 188 ? -1.871 -20.188 -4.766 1 86.38 188 TYR A O 1
ATOM 1507 N N . ALA A 1 189 ? -1.327 -17.969 -5.012 1 81.31 189 ALA A N 1
ATOM 1508 C CA . ALA A 1 189 ? -0.825 -18.203 -6.363 1 81.31 189 ALA A CA 1
ATOM 1509 C C . ALA A 1 189 ? 0.359 -19.156 -6.348 1 81.31 189 ALA A C 1
ATOM 1511 O O . ALA A 1 189 ? 0.45 -20.062 -7.191 1 81.31 189 ALA A O 1
ATOM 1512 N N . PHE A 1 190 ? 1.214 -19.078 -5.434 1 80.38 190 PHE A N 1
ATOM 1513 C CA . PHE A 1 190 ? 2.381 -19.938 -5.344 1 80.38 190 PHE A CA 1
ATOM 1514 C C . PHE A 1 190 ? 1.973 -21.359 -4.961 1 80.38 190 PHE A C 1
ATOM 1516 O O . PHE A 1 190 ? 2.57 -22.328 -5.43 1 80.38 190 PHE A O 1
ATOM 1523 N N . ARG A 1 191 ? 1.038 -21.516 -4.141 1 83.25 191 ARG A N 1
ATOM 1524 C CA . ARG A 1 191 ? 0.532 -22.844 -3.801 1 83.25 191 ARG A CA 1
ATOM 1525 C C . ARG A 1 191 ? -0.046 -23.531 -5.027 1 83.25 191 ARG A C 1
ATOM 1527 O O . ARG A 1 191 ? 0.127 -24.75 -5.203 1 83.25 191 ARG A O 1
ATOM 1534 N N . LEU A 1 192 ? -0.788 -22.703 -5.785 1 82.44 192 LEU A N 1
ATOM 1535 C CA . LEU A 1 192 ? -1.304 -23.25 -7.035 1 82.44 192 LEU A CA 1
ATOM 1536 C C . LEU A 1 192 ? -0.164 -23.703 -7.941 1 82.44 192 LEU A C 1
ATOM 1538 O O . LEU A 1 192 ? -0.243 -24.75 -8.57 1 82.44 192 LEU A O 1
ATOM 1542 N N . ALA A 1 193 ? 0.905 -22.969 -8.023 1 81.12 193 ALA A N 1
ATOM 1543 C CA . ALA A 1 193 ? 2.07 -23.297 -8.836 1 81.12 193 ALA A CA 1
ATOM 1544 C C . ALA A 1 193 ? 2.746 -24.562 -8.336 1 81.12 193 ALA A C 1
ATOM 1546 O O . ALA A 1 193 ? 3.133 -25.438 -9.125 1 81.12 193 ALA A O 1
ATOM 1547 N N . LEU A 1 194 ? 2.912 -24.734 -7.109 1 83.62 194 LEU A N 1
ATOM 1548 C CA . LEU A 1 194 ? 3.535 -25.906 -6.512 1 83.62 194 LEU A CA 1
ATOM 1549 C C . LEU A 1 194 ? 2.68 -27.156 -6.742 1 83.62 194 LEU A C 1
ATOM 1551 O O . LEU A 1 194 ? 3.211 -28.234 -6.98 1 83.62 194 LEU A O 1
ATOM 1555 N N . LYS A 1 195 ? 1.36 -26.938 -6.566 1 84.62 195 LYS A N 1
ATOM 1556 C CA . LYS A 1 195 ? 0.46 -28.047 -6.871 1 84.62 195 LYS A CA 1
ATOM 1557 C C . LYS A 1 195 ? 0.624 -28.5 -8.312 1 84.62 195 LYS A C 1
ATOM 1559 O O . LYS A 1 195 ? 0.653 -29.703 -8.594 1 84.62 195 LYS A O 1
ATOM 1564 N N . GLY A 1 196 ? 0.708 -27.562 -9.164 1 80.62 196 GLY A N 1
ATOM 1565 C CA . GLY A 1 196 ? 0.932 -27.906 -10.562 1 80.62 196 GLY A CA 1
ATOM 1566 C C . GLY A 1 196 ? 2.242 -28.625 -10.797 1 80.62 196 GLY A C 1
ATOM 1567 O O . GLY A 1 196 ? 2.293 -29.594 -11.562 1 80.62 196 GLY A O 1
ATOM 1568 N N . GLU A 1 197 ? 3.223 -28.188 -10.188 1 79.44 197 GLU A N 1
ATOM 1569 C CA . GLU A 1 197 ? 4.52 -28.844 -10.289 1 79.44 197 GLU A CA 1
ATOM 1570 C C . GLU A 1 197 ? 4.465 -30.266 -9.734 1 79.44 197 GLU A C 1
ATOM 1572 O O . GLU A 1 197 ? 5.059 -31.188 -10.305 1 79.44 197 GLU A O 1
ATOM 1577 N N . LYS A 1 198 ? 3.82 -30.469 -8.656 1 85.44 198 LYS A N 1
ATOM 1578 C CA . LYS A 1 198 ? 3.684 -31.797 -8.07 1 85.44 198 LYS A CA 1
ATOM 1579 C C . LYS A 1 198 ? 2.871 -32.719 -8.969 1 85.44 198 LYS A C 1
ATOM 1581 O O . LYS A 1 198 ? 3.215 -33.875 -9.141 1 85.44 198 LYS A O 1
ATOM 1586 N N . ASP A 1 199 ? 1.808 -32.125 -9.43 1 84.88 199 ASP A N 1
ATOM 1587 C CA . ASP A 1 199 ? 0.984 -32.906 -10.352 1 84.88 199 ASP A CA 1
ATOM 1588 C C . ASP A 1 199 ? 1.783 -33.312 -11.586 1 84.88 199 ASP A C 1
ATOM 1590 O O . ASP A 1 199 ? 1.672 -34.438 -12.055 1 84.88 199 ASP A O 1
ATOM 1594 N N . THR A 1 200 ? 2.576 -32.438 -12.086 1 84.5 200 THR A N 1
ATOM 1595 C CA . THR A 1 200 ? 3.432 -32.75 -13.227 1 84.5 200 THR A CA 1
ATOM 1596 C C . THR A 1 200 ? 4.414 -33.875 -12.875 1 84.5 200 THR A C 1
ATOM 1598 O O . THR A 1 200 ? 4.621 -34.781 -13.664 1 84.5 200 THR A O 1
ATOM 1601 N N . SER A 1 201 ? 4.957 -33.812 -11.773 1 87.69 201 SER A N 1
ATOM 1602 C CA . SER A 1 201 ? 5.902 -34.812 -11.32 1 87.69 201 SER A CA 1
ATOM 1603 C C . SER A 1 201 ? 5.23 -36.188 -11.172 1 87.69 201 SER A C 1
ATOM 1605 O O . SER A 1 201 ? 5.805 -37.219 -11.539 1 87.69 201 SER A O 1
ATOM 1607 N N . ARG A 1 202 ? 4.062 -36.125 -10.648 1 86.12 202 ARG A N 1
ATOM 1608 C CA . ARG A 1 202 ? 3.305 -37.375 -10.484 1 86.12 202 ARG A CA 1
ATOM 1609 C C . ARG A 1 202 ? 3.006 -38 -11.836 1 86.12 202 ARG A C 1
ATOM 1611 O O . ARG A 1 202 ? 3.213 -39.219 -12.023 1 86.12 202 ARG A O 1
ATOM 1618 N N . VAL A 1 203 ? 2.598 -37.094 -12.695 1 90.06 203 VAL A N 1
ATOM 1619 C CA . VAL A 1 203 ? 2.254 -37.625 -14.016 1 90.06 203 VAL A CA 1
ATOM 1620 C C . VAL A 1 203 ? 3.514 -38.125 -14.719 1 90.06 203 VAL A C 1
ATOM 1622 O O . VAL A 1 203 ? 3.479 -39.125 -15.438 1 90.06 203 VAL A O 1
ATOM 1625 N N . GLN A 1 204 ? 4.613 -37.5 -14.461 1 88.38 204 GLN A N 1
ATOM 1626 C CA . GLN A 1 204 ? 5.879 -37.938 -15.031 1 88.38 204 GLN A CA 1
ATOM 1627 C C . GLN A 1 204 ? 6.301 -39.312 -14.477 1 88.38 204 GLN A C 1
ATOM 1629 O O . GLN A 1 204 ? 6.848 -40.125 -15.203 1 88.38 204 GLN A O 1
ATOM 1634 N N . GLN A 1 205 ? 6.02 -39.469 -13.297 1 90.75 205 GLN A N 1
ATOM 1635 C CA . GLN A 1 205 ? 6.32 -40.75 -12.688 1 90.75 205 GLN A CA 1
ATOM 1636 C C . GLN A 1 205 ? 5.453 -41.875 -13.281 1 90.75 205 GLN A C 1
ATOM 1638 O O . GLN A 1 205 ? 5.938 -42.969 -13.555 1 90.75 205 GLN A O 1
ATOM 1643 N N . ASP A 1 206 ? 4.246 -41.562 -13.469 1 89.75 206 ASP A N 1
ATOM 1644 C CA . ASP A 1 206 ? 3.334 -42.531 -14.102 1 89.75 206 ASP A CA 1
ATOM 1645 C C . ASP A 1 206 ? 3.77 -42.844 -15.523 1 89.75 206 ASP A C 1
ATOM 1647 O O . ASP A 1 206 ? 3.66 -44 -15.977 1 89.75 206 ASP A O 1
ATOM 1651 N N . LEU A 1 207 ? 4.27 -41.844 -16.188 1 89.31 207 LEU A N 1
ATOM 1652 C CA . LEU A 1 207 ? 4.793 -42.031 -17.547 1 89.31 207 LEU A CA 1
ATOM 1653 C C . LEU A 1 207 ? 6 -42.969 -17.531 1 89.31 207 LEU A C 1
ATOM 1655 O O . LEU A 1 207 ? 6.137 -43.812 -18.406 1 89.31 207 LEU A O 1
ATOM 1659 N N . GLY A 1 208 ? 6.785 -42.812 -16.531 1 89.06 208 GLY A N 1
ATOM 1660 C CA . GLY A 1 208 ? 7.941 -43.656 -16.391 1 89.06 208 GLY A CA 1
ATOM 1661 C C . GLY A 1 208 ? 7.574 -45.125 -16.156 1 89.06 208 GLY A C 1
ATOM 1662 O O . GLY A 1 208 ? 8.172 -46.031 -16.75 1 89.06 208 GLY A O 1
ATOM 1663 N N . LYS A 1 209 ? 6.59 -45.375 -15.398 1 90.81 209 LYS A N 1
ATOM 1664 C CA . LYS A 1 209 ? 6.105 -46.719 -15.133 1 90.81 209 LYS A CA 1
ATOM 1665 C C . LYS A 1 209 ? 5.523 -47.344 -16.391 1 90.81 209 LYS A C 1
ATOM 1667 O O . LYS A 1 209 ? 5.762 -48.531 -16.672 1 90.81 209 LYS A O 1
ATOM 1672 N N . LEU A 1 210 ? 4.824 -46.469 -17.141 1 90.69 210 LEU A N 1
ATOM 1673 C CA . LEU A 1 210 ? 4.195 -46.969 -18.359 1 90.69 210 LEU A CA 1
ATOM 1674 C C . LEU A 1 210 ? 5.238 -47.312 -19.422 1 90.69 210 LEU A C 1
ATOM 1676 O O . LEU A 1 210 ? 5.105 -48.281 -20.141 1 90.69 210 LEU A O 1
ATOM 1680 N N . LYS A 1 211 ? 6.312 -46.531 -19.438 1 89.44 211 LYS A N 1
ATOM 1681 C CA . LYS A 1 211 ? 7.402 -46.781 -20.375 1 89.44 211 LYS A CA 1
ATOM 1682 C C . LYS A 1 211 ? 8.125 -48.094 -20.047 1 89.44 211 LYS A C 1
ATOM 1684 O O . LYS A 1 211 ? 8.484 -48.875 -20.938 1 89.44 211 LYS A O 1
ATOM 1689 N N . LYS A 1 212 ? 8.281 -48.344 -18.766 1 92.25 212 LYS A N 1
ATOM 1690 C CA . LYS A 1 212 ? 8.914 -49.594 -18.328 1 92.25 212 LYS A CA 1
ATOM 1691 C C . LYS A 1 212 ? 8.055 -50.812 -18.688 1 92.25 212 LYS A C 1
ATOM 1693 O O . LYS A 1 212 ? 8.57 -51.812 -19.156 1 92.25 212 LYS A O 1
ATOM 1698 N N . ARG A 1 213 ? 6.801 -50.688 -18.562 1 89.62 213 ARG A N 1
ATOM 1699 C CA . ARG A 1 213 ? 5.875 -51.781 -18.875 1 89.62 213 ARG A CA 1
ATOM 1700 C C . ARG A 1 213 ? 5.855 -52.062 -20.375 1 89.62 213 ARG A C 1
ATOM 1702 O O . ARG A 1 213 ? 5.781 -53.188 -20.812 1 89.62 213 ARG A O 1
ATOM 1709 N N . MET A 1 214 ? 5.965 -51.031 -21.141 1 89.31 214 MET A N 1
ATOM 1710 C CA . MET A 1 214 ? 6 -51.156 -22.594 1 89.31 214 MET A CA 1
ATOM 1711 C C . MET A 1 214 ? 7.262 -51.906 -23.047 1 89.31 214 MET A C 1
ATOM 1713 O O . MET A 1 214 ? 7.215 -52.719 -23.953 1 89.31 214 MET A O 1
ATOM 1717 N N . GLU A 1 215 ? 8.352 -51.594 -22.391 1 89 215 GLU A N 1
ATOM 1718 C CA . GLU A 1 215 ? 9.602 -52.281 -22.703 1 89 215 GLU A CA 1
ATOM 1719 C C . GLU A 1 215 ? 9.531 -53.75 -22.344 1 89 215 GLU A C 1
ATOM 1721 O O . GLU A 1 215 ? 10.023 -54.625 -23.094 1 89 215 GLU A O 1
ATOM 1726 N N . GLU A 1 216 ? 8.828 -54.094 -21.266 1 90 216 GLU A N 1
ATOM 1727 C CA . GLU A 1 216 ? 8.648 -55.469 -20.844 1 90 216 GLU A CA 1
ATOM 1728 C C . GLU A 1 216 ? 7.758 -56.219 -21.812 1 90 216 GLU A C 1
ATOM 1730 O O . GLU A 1 216 ? 8.062 -57.375 -22.188 1 90 216 GLU A O 1
ATOM 1735 N N . LEU A 1 217 ? 6.773 -55.531 -22.281 1 87.19 217 LEU A N 1
ATOM 1736 C CA . LEU A 1 217 ? 5.855 -56.188 -23.219 1 87.19 217 LEU A CA 1
ATOM 1737 C C . LEU A 1 217 ? 6.527 -56.406 -24.578 1 87.19 217 LEU A C 1
ATOM 1739 O O . LEU A 1 217 ? 6.293 -57.406 -25.234 1 87.19 217 LEU A O 1
ATOM 1743 N N . ALA A 1 218 ? 7.387 -55.469 -24.938 1 85.81 218 ALA A N 1
ATOM 1744 C CA . ALA A 1 218 ? 8.125 -55.562 -26.188 1 85.81 218 ALA A CA 1
ATOM 1745 C C . ALA A 1 218 ? 9.133 -56.719 -26.125 1 85.81 218 ALA A C 1
ATOM 1747 O O . ALA A 1 218 ? 9.312 -57.438 -27.109 1 85.81 218 ALA A O 1
ATOM 1748 N N . GLU A 1 219 ? 9.695 -56.938 -24.953 1 89.25 219 GLU A N 1
ATOM 1749 C CA . GLU A 1 219 ? 10.625 -58.062 -24.766 1 89.25 219 GLU A CA 1
ATOM 1750 C C . GLU A 1 219 ? 9.891 -59.406 -24.766 1 89.25 219 GLU A C 1
ATOM 1752 O O . GLU A 1 219 ? 10.391 -60.375 -25.312 1 89.25 219 GLU A O 1
ATOM 1757 N N . GLU A 1 220 ? 8.734 -59.406 -24.266 1 85.69 220 GLU A N 1
ATOM 1758 C CA . GLU A 1 220 ? 7.926 -60.625 -24.25 1 85.69 220 GLU A CA 1
ATOM 1759 C C . GLU A 1 220 ? 7.473 -61 -25.656 1 85.69 220 GLU A C 1
ATOM 1761 O O . GLU A 1 220 ? 7.465 -62.188 -26.016 1 85.69 220 GLU A O 1
ATOM 1766 N N . GLU A 1 221 ? 7.148 -60 -26.422 1 86.06 221 GLU A N 1
ATOM 1767 C CA . GLU A 1 221 ? 6.758 -60.25 -27.797 1 86.06 221 GLU A CA 1
ATOM 1768 C C . GLU A 1 221 ? 7.914 -60.812 -28.609 1 86.06 221 GLU A C 1
ATOM 1770 O O . GLU A 1 221 ? 7.723 -61.75 -29.406 1 86.06 221 GLU A O 1
ATOM 1775 N N . LYS A 1 222 ? 9.117 -60.344 -28.359 1 86.25 222 LYS A N 1
ATOM 1776 C CA . LYS A 1 222 ? 10.305 -60.844 -29.062 1 86.25 222 LYS A CA 1
ATOM 1777 C C . LYS A 1 222 ? 10.602 -62.281 -28.688 1 86.25 222 LYS A C 1
ATOM 1779 O O . LYS A 1 222 ? 10.906 -63.094 -29.562 1 86.25 222 LYS A O 1
ATOM 1784 N N . THR A 1 223 ? 10.383 -62.625 -27.422 1 88.25 223 THR A N 1
ATOM 1785 C CA . THR A 1 223 ? 10.625 -63.969 -26.938 1 88.25 223 THR A CA 1
ATOM 1786 C C . THR A 1 223 ? 9.602 -64.938 -27.516 1 88.25 223 THR A C 1
ATOM 1788 O O . THR A 1 223 ? 9.953 -66.062 -27.938 1 88.25 223 THR A O 1
ATOM 1791 N N . LEU A 1 224 ? 8.352 -64.5 -27.625 1 84 224 LEU A N 1
ATOM 1792 C CA . LEU A 1 224 ? 7.297 -65.375 -28.141 1 84 224 LEU A CA 1
ATOM 1793 C C . LEU A 1 224 ? 7.461 -65.562 -29.641 1 84 224 LEU A C 1
ATOM 1795 O O . LEU A 1 224 ? 7.211 -66.688 -30.141 1 84 224 LEU A O 1
ATOM 1799 N N . ARG A 1 225 ? 7.961 -64.5 -30.312 1 85.38 225 ARG A N 1
ATOM 1800 C CA . ARG A 1 225 ? 8.227 -64.688 -31.734 1 85.38 225 ARG A CA 1
ATOM 1801 C C . ARG A 1 225 ? 9.352 -65.688 -31.984 1 85.38 225 ARG A C 1
ATOM 1803 O O . ARG A 1 225 ? 9.266 -66.5 -32.906 1 85.38 225 ARG A O 1
ATOM 1810 N N . GLN A 1 226 ? 10.352 -65.75 -31.188 1 87.75 226 GLN A N 1
ATOM 1811 C CA . GLN A 1 226 ? 11.477 -66.688 -31.297 1 87.75 226 GLN A CA 1
ATOM 1812 C C . GLN A 1 226 ? 11.047 -68.125 -30.984 1 87.75 226 GLN A C 1
ATOM 1814 O O . GLN A 1 226 ? 11.461 -69.062 -31.672 1 87.75 226 GLN A O 1
ATOM 1819 N N . GLN A 1 227 ? 10.141 -68.188 -30.031 1 83.5 227 GLN A N 1
ATOM 1820 C CA . GLN A 1 227 ? 9.656 -69.5 -29.656 1 83.5 227 GLN A CA 1
ATOM 1821 C C . GLN A 1 227 ? 8.781 -70.125 -30.75 1 83.5 227 GLN A C 1
ATOM 1823 O O . GLN A 1 227 ? 8.859 -71.312 -31.031 1 83.5 227 GLN A O 1
ATOM 1828 N N . CYS A 1 228 ? 8.023 -69.188 -31.359 1 82.19 228 CYS A N 1
ATOM 1829 C CA . CYS A 1 228 ? 7.172 -69.625 -32.438 1 82.19 228 CYS A CA 1
ATOM 1830 C C . CYS A 1 228 ? 8.008 -70.062 -33.656 1 82.19 228 CYS A C 1
ATOM 1832 O O . CYS A 1 228 ? 7.727 -71.125 -34.25 1 82.19 228 CYS A O 1
ATOM 1834 N N . ASP A 1 229 ? 9.086 -69.375 -33.906 1 85 229 ASP A N 1
ATOM 1835 C CA . ASP A 1 229 ? 9.977 -69.75 -35 1 85 229 ASP A CA 1
ATOM 1836 C C . ASP A 1 229 ? 10.711 -71.062 -34.75 1 85 229 ASP A C 1
ATOM 1838 O O . ASP A 1 229 ? 10.852 -71.875 -35.625 1 85 229 ASP A O 1
ATOM 1842 N N . GLU A 1 230 ? 11.078 -71.312 -33.531 1 84.06 230 GLU A N 1
ATOM 1843 C CA . GLU A 1 230 ? 11.797 -72.5 -33.188 1 84.06 230 GLU A CA 1
ATOM 1844 C C . GLU A 1 230 ? 10.867 -73.75 -33.219 1 84.06 230 GLU A C 1
ATOM 1846 O O . GLU A 1 230 ? 11.266 -74.812 -33.688 1 84.06 230 GLU A O 1
ATOM 1851 N N . ALA A 1 231 ? 9.68 -73.5 -32.75 1 80.56 231 ALA A N 1
ATOM 1852 C CA . ALA A 1 231 ? 8.719 -74.562 -32.75 1 80.56 231 ALA A CA 1
ATOM 1853 C C . ALA A 1 231 ? 8.375 -75 -34.188 1 80.56 231 ALA A C 1
ATOM 1855 O O . ALA A 1 231 ? 8.266 -76.188 -34.5 1 80.56 231 ALA A O 1
ATOM 1856 N N . SER A 1 232 ? 8.273 -74 -35.031 1 80.44 232 SER A N 1
ATOM 1857 C CA . SER A 1 232 ? 7.996 -74.25 -36.438 1 80.44 232 SER A CA 1
ATOM 1858 C C . SER A 1 232 ? 9.172 -74.938 -37.125 1 80.44 232 SER A C 1
ATOM 1860 O O . SER A 1 232 ? 8.977 -75.875 -37.906 1 80.44 232 SER A O 1
ATOM 1862 N N . ALA A 1 233 ? 10.375 -74.562 -36.75 1 84.5 233 ALA A N 1
ATOM 1863 C CA . ALA A 1 233 ? 11.562 -75.25 -37.312 1 84.5 233 ALA A CA 1
ATOM 1864 C C . ALA A 1 233 ? 11.703 -76.688 -36.844 1 84.5 233 ALA A C 1
ATOM 1866 O O . ALA A 1 233 ? 12.039 -77.562 -37.625 1 84.5 233 ALA A O 1
ATOM 1867 N N . ARG A 1 234 ? 11.367 -76.938 -35.625 1 83.06 234 ARG A N 1
ATOM 1868 C CA . ARG A 1 234 ? 11.422 -78.25 -35.062 1 83.06 234 ARG A CA 1
ATOM 1869 C C . ARG A 1 234 ? 10.391 -79.188 -35.719 1 83.06 234 ARG A C 1
ATOM 1871 O O . ARG A 1 234 ? 10.672 -80.312 -36 1 83.06 234 ARG A O 1
ATOM 1878 N N . GLY A 1 235 ? 9.211 -78.562 -35.875 1 77.31 235 GLY A N 1
ATOM 1879 C CA . GLY A 1 235 ? 8.172 -79.375 -36.562 1 77.31 235 GLY A CA 1
ATOM 1880 C C . GLY A 1 235 ? 8.523 -79.75 -37.969 1 77.31 235 GLY A C 1
ATOM 1881 O O . GLY A 1 235 ? 8.281 -80.875 -38.406 1 77.31 235 GLY A O 1
ATOM 1882 N N . GLU A 1 236 ? 9.18 -78.812 -38.656 1 82.12 236 GLU A N 1
ATOM 1883 C CA . GLU A 1 236 ? 9.602 -79.062 -40 1 82.12 236 GLU A CA 1
ATOM 1884 C C . GLU A 1 236 ? 10.703 -80.125 -40.031 1 82.12 236 GLU A C 1
ATOM 1886 O O . GLU A 1 236 ? 10.703 -81 -40.906 1 82.12 236 GLU A O 1
ATOM 1891 N N . GLU A 1 237 ? 11.594 -80.062 -39.156 1 86.31 237 GLU A N 1
ATOM 1892 C CA . GLU A 1 237 ? 12.68 -81 -39.062 1 86.31 237 GLU A CA 1
ATOM 1893 C C . GLU A 1 237 ? 12.148 -82.375 -38.719 1 86.31 237 GLU A C 1
ATOM 1895 O O . GLU A 1 237 ? 12.586 -83.375 -39.281 1 86.31 237 GLU A O 1
ATOM 1900 N N . GLU A 1 238 ? 11.219 -82.375 -37.781 1 84.12 238 GLU A N 1
ATOM 1901 C CA . GLU A 1 238 ? 10.625 -83.688 -37.406 1 84.12 238 GLU A CA 1
ATOM 1902 C C . GLU A 1 238 ? 9.852 -84.25 -38.562 1 84.12 238 GLU A C 1
ATOM 1904 O O . GLU A 1 238 ? 9.891 -85.5 -38.75 1 84.12 238 GLU A O 1
ATOM 1909 N N . MET A 1 239 ? 9.266 -83.5 -39.344 1 83.62 239 MET A N 1
ATOM 1910 C CA . MET A 1 239 ? 8.523 -83.938 -40.5 1 83.62 239 MET A CA 1
ATOM 1911 C C . MET A 1 239 ? 9.469 -84.5 -41.562 1 83.62 239 MET A C 1
ATOM 1913 O O . MET A 1 239 ? 9.164 -85.5 -42.219 1 83.62 239 MET A O 1
ATOM 1917 N N . LEU A 1 240 ? 10.633 -83.938 -41.625 1 86.56 240 LEU A N 1
ATOM 1918 C CA . LEU A 1 240 ? 11.633 -84.375 -42.594 1 86.56 240 LEU A CA 1
ATOM 1919 C C . LEU A 1 240 ? 12.203 -85.75 -42.125 1 86.56 240 LEU A C 1
ATOM 1921 O O . LEU A 1 240 ? 12.406 -86.625 -42.969 1 86.56 240 LEU A O 1
ATOM 1925 N N . ILE A 1 241 ? 12.375 -85.875 -40.875 1 89.81 241 ILE A N 1
ATOM 1926 C CA . ILE A 1 241 ? 12.938 -87.125 -40.312 1 89.81 241 ILE A CA 1
ATOM 1927 C C . ILE A 1 241 ? 11.938 -88.25 -40.469 1 89.81 241 ILE A C 1
ATOM 1929 O O . ILE A 1 241 ? 12.281 -89.375 -40.938 1 89.81 241 ILE A O 1
ATOM 1933 N N . VAL A 1 242 ? 10.711 -87.875 -40.125 1 86.44 242 VAL A N 1
ATOM 1934 C CA . VAL A 1 242 ? 9.664 -88.938 -40.219 1 86.44 242 VAL A CA 1
ATOM 1935 C C . VAL A 1 242 ? 9.438 -89.312 -41.688 1 86.44 242 VAL A C 1
ATOM 1937 O O . VAL A 1 242 ? 9.25 -90.438 -42 1 86.44 242 VAL A O 1
ATOM 1940 N N . GLY A 1 243 ? 9.539 -88.375 -42.531 1 84.56 243 GLY A N 1
ATOM 1941 C CA . GLY A 1 243 ? 9.422 -88.625 -43.938 1 84.56 243 GLY A CA 1
ATOM 1942 C C . GLY A 1 243 ? 10.547 -89.5 -44.469 1 84.56 243 GLY A C 1
ATOM 1943 O O . GLY A 1 243 ? 10.312 -90.438 -45.281 1 84.56 243 GLY A O 1
ATOM 1944 N N . LYS A 1 244 ? 11.688 -89.312 -44.062 1 89.56 244 LYS A N 1
ATOM 1945 C CA . LYS A 1 244 ? 12.836 -90.125 -44.469 1 89.56 244 LYS A CA 1
ATOM 1946 C C . LYS A 1 244 ? 12.742 -91.562 -43.938 1 89.56 244 LYS A C 1
ATOM 1948 O O . LYS A 1 244 ? 13.031 -92.5 -44.656 1 89.56 244 LYS A O 1
ATOM 1953 N N . GLN A 1 245 ? 12.336 -91.625 -42.688 1 89 245 GLN A N 1
ATOM 1954 C CA . GLN A 1 245 ? 12.172 -92.938 -42.094 1 89 245 GLN A CA 1
ATOM 1955 C C . GLN A 1 245 ? 11.109 -93.812 -42.812 1 89 245 GLN A C 1
ATOM 1957 O O . GLN A 1 245 ? 11.289 -95 -43.031 1 89 245 GLN A O 1
ATOM 1962 N N . HIS A 1 246 ? 10.031 -93.125 -43.188 1 87.5 246 HIS A N 1
ATOM 1963 C CA . HIS A 1 246 ? 8.961 -93.75 -43.969 1 87.5 246 HIS A CA 1
ATOM 1964 C C . HIS A 1 246 ? 9.469 -94.25 -45.312 1 87.5 246 HIS A C 1
ATOM 1966 O O . HIS A 1 246 ? 9.195 -95.375 -45.719 1 87.5 246 HIS A O 1
ATOM 1972 N N . SER A 1 247 ? 10.234 -93.438 -45.938 1 87.62 247 SER A N 1
ATOM 1973 C CA . SER A 1 247 ? 10.766 -93.812 -47.25 1 87.62 247 SER A CA 1
ATOM 1974 C C . SER A 1 247 ? 11.742 -94.938 -47.156 1 87.62 247 SER A C 1
ATOM 1976 O O . SER A 1 247 ? 11.719 -95.875 -48 1 87.62 247 SER A O 1
ATOM 1978 N N . ASP A 1 248 ? 12.516 -94.938 -46.062 1 91.31 248 ASP A N 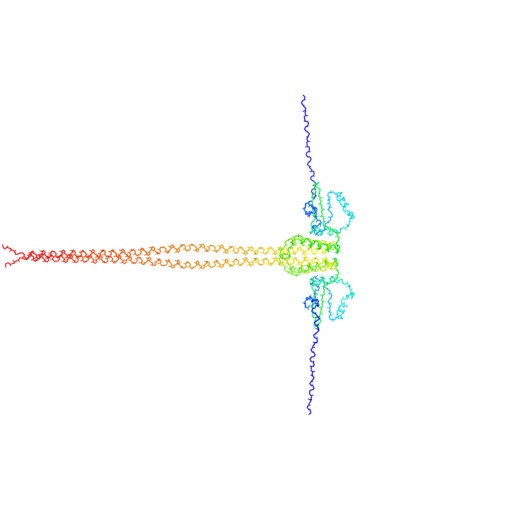1
ATOM 1979 C CA . ASP A 1 248 ? 13.469 -96 -45.844 1 91.31 248 ASP A CA 1
ATOM 1980 C C . ASP A 1 248 ? 12.75 -97.312 -45.531 1 91.31 248 ASP A C 1
ATOM 1982 O O . ASP A 1 248 ? 13.133 -98.375 -46.031 1 91.31 248 ASP A O 1
ATOM 1986 N N . GLU A 1 249 ? 11.734 -97.188 -44.75 1 90.56 249 GLU A N 1
ATOM 1987 C CA . GLU A 1 249 ? 10.969 -98.375 -44.406 1 90.56 249 GLU A CA 1
ATOM 1988 C C . GLU A 1 249 ? 10.258 -98.938 -45.625 1 90.56 249 GLU A C 1
ATOM 1990 O O . GLU A 1 249 ? 10.258 -100.188 -45.812 1 90.56 249 GLU A O 1
ATOM 1995 N N . VAL A 1 250 ? 9.742 -98.125 -46.406 1 89.31 250 VAL A N 1
ATOM 1996 C CA . VAL A 1 250 ? 9.07 -98.562 -47.625 1 89.31 250 VAL A CA 1
ATOM 1997 C C . VAL A 1 250 ? 10.078 -99.188 -48.594 1 89.31 250 VAL A C 1
ATOM 1999 O O . VAL A 1 250 ? 9.805 -100.188 -49.188 1 89.31 250 VAL A O 1
ATOM 2002 N N . ALA A 1 251 ? 11.242 -98.688 -48.625 1 89 251 ALA A N 1
ATOM 2003 C CA . ALA A 1 251 ? 12.289 -99.188 -49.5 1 89 251 ALA A CA 1
ATOM 2004 C C . ALA A 1 251 ? 12.781 -100.562 -49 1 89 251 ALA A C 1
ATOM 2006 O O . ALA A 1 251 ? 13.055 -101.438 -49.781 1 89 251 ALA A O 1
ATOM 2007 N N . ALA A 1 252 ? 12.859 -100.688 -47.719 1 91.38 252 ALA A N 1
ATOM 2008 C CA . ALA A 1 252 ? 13.312 -101.938 -47.125 1 91.38 252 ALA A CA 1
ATOM 2009 C C . ALA A 1 252 ? 12.297 -103.062 -47.375 1 91.38 252 ALA A C 1
ATOM 2011 O O . ALA A 1 252 ? 12.68 -104.188 -47.719 1 91.38 252 ALA A O 1
ATOM 2012 N N . ILE A 1 253 ? 11.023 -102.688 -47.281 1 86.44 253 ILE A N 1
ATOM 2013 C CA . ILE A 1 253 ? 9.969 -103.688 -47.5 1 86.44 253 ILE A CA 1
ATOM 2014 C C . ILE A 1 253 ? 9.914 -104.062 -48.969 1 86.44 253 ILE A C 1
ATOM 2016 O O . ILE A 1 253 ? 9.719 -105.25 -49.312 1 86.44 253 ILE A O 1
ATOM 2020 N N . LYS A 1 254 ? 10.195 -103.125 -49.781 1 85.81 254 LYS A N 1
ATOM 2021 C CA . LYS A 1 254 ? 10.211 -103.375 -51.219 1 85.81 254 LYS A CA 1
ATOM 2022 C C . LYS A 1 254 ? 11.414 -104.25 -51.594 1 85.81 254 LYS A C 1
ATOM 2024 O O . LYS A 1 254 ? 11.297 -105.188 -52.406 1 85.81 254 LYS A O 1
ATOM 2029 N N . LYS A 1 255 ? 12.578 -104 -51.062 1 88.75 255 LYS A N 1
ATOM 2030 C CA . LYS A 1 255 ? 13.781 -104.812 -51.312 1 88.75 255 LYS A CA 1
ATOM 2031 C C . LYS A 1 255 ? 13.609 -106.25 -50.812 1 88.75 255 LYS A C 1
ATOM 2033 O O . LYS A 1 255 ? 14 -107.188 -51.5 1 88.75 255 LYS A O 1
ATOM 2038 N N . GLU A 1 256 ? 13.031 -106.25 -49.656 1 86.38 256 GLU A N 1
ATOM 2039 C CA . GLU A 1 256 ? 12.758 -107.562 -49.125 1 86.38 256 GLU A CA 1
ATOM 2040 C C . GLU A 1 256 ? 11.789 -108.375 -50 1 86.38 256 GLU A C 1
ATOM 2042 O O . GLU A 1 256 ? 11.938 -109.562 -50.188 1 86.38 256 GLU A O 1
ATOM 2047 N N . GLY A 1 257 ? 10.859 -107.625 -50.594 1 77.19 257 GLY A N 1
ATOM 2048 C CA . GLY A 1 257 ? 9.914 -108.25 -51.531 1 77.19 257 GLY A CA 1
ATOM 2049 C C . GLY A 1 257 ? 10.562 -108.75 -52.812 1 77.19 257 GLY A C 1
ATOM 2050 O O . GLY A 1 257 ? 10.258 -109.812 -53.312 1 77.19 257 GLY A O 1
ATOM 2051 N N . ILE A 1 258 ? 11.5 -108 -53.25 1 80.81 258 ILE A N 1
ATOM 2052 C CA . ILE A 1 258 ? 12.203 -108.375 -54.469 1 80.81 258 ILE A CA 1
ATOM 2053 C C . ILE A 1 258 ? 13.102 -109.562 -54.219 1 80.81 258 ILE A C 1
ATOM 2055 O O . ILE A 1 258 ? 13.18 -110.5 -55.062 1 80.81 258 ILE A O 1
ATOM 2059 N N . LEU A 1 259 ? 13.727 -109.625 -53.094 1 84.44 259 LEU A N 1
ATOM 2060 C CA . LEU A 1 259 ? 14.594 -110.75 -52.719 1 84.44 259 LEU A CA 1
ATOM 2061 C C . LEU A 1 259 ? 13.797 -112.062 -52.594 1 84.44 259 LEU A C 1
ATOM 2063 O O . LEU A 1 259 ? 14.211 -113.062 -53.062 1 84.44 259 LEU A O 1
ATOM 2067 N N . LYS A 1 260 ? 12.703 -112 -52 1 80.56 260 LYS A N 1
ATOM 2068 C CA . LYS A 1 260 ? 11.852 -113.125 -51.812 1 80.56 260 LYS A CA 1
ATOM 2069 C C . LYS A 1 260 ? 11.289 -113.625 -53.156 1 80.56 260 LYS A C 1
ATOM 2071 O O . LYS A 1 260 ? 11.172 -114.812 -53.375 1 80.56 260 LYS A O 1
ATOM 2076 N N . ARG A 1 261 ? 11.055 -112.75 -54.031 1 77.81 261 ARG A N 1
ATOM 2077 C CA . ARG A 1 261 ? 10.594 -113.125 -55.375 1 77.81 261 ARG A CA 1
ATOM 2078 C C . ARG A 1 261 ? 11.695 -113.812 -56.188 1 77.81 261 ARG A C 1
ATOM 2080 O O . ARG A 1 261 ? 11.445 -114.812 -56.844 1 77.81 261 ARG A O 1
ATOM 2087 N N . ASN A 1 262 ? 12.883 -113.25 -56.094 1 80.94 262 ASN A N 1
ATOM 2088 C CA . ASN A 1 262 ? 14.008 -113.812 -56.781 1 80.94 262 ASN A CA 1
ATOM 2089 C C . ASN A 1 262 ? 14.32 -115.25 -56.25 1 80.94 262 ASN A C 1
ATOM 2091 O O . ASN A 1 262 ? 14.641 -116.125 -57.031 1 80.94 262 ASN A O 1
ATOM 2095 N N . GLN A 1 263 ? 14.195 -115.375 -55.031 1 80.88 263 GLN A N 1
ATOM 2096 C CA . GLN A 1 263 ? 14.43 -116.688 -54.438 1 80.88 263 GLN A CA 1
ATOM 2097 C C . GLN A 1 263 ? 13.383 -117.688 -54.875 1 80.88 263 GLN A C 1
ATOM 2099 O O . GLN A 1 263 ? 13.711 -118.812 -55.156 1 80.88 263 GLN A O 1
ATOM 2104 N N . LEU A 1 264 ? 12.172 -117.375 -55.062 1 75.5 264 LEU A N 1
ATOM 2105 C CA . LEU A 1 264 ? 11.086 -118.188 -55.5 1 75.5 264 LEU A CA 1
ATOM 2106 C C . LEU A 1 264 ? 11.234 -118.562 -57 1 75.5 264 LEU A C 1
ATOM 2108 O O . LEU A 1 264 ? 10.992 -119.688 -57.406 1 75.5 264 LEU A O 1
ATOM 2112 N N . GLU A 1 265 ? 11.75 -117.625 -57.719 1 76.06 265 GLU A N 1
ATOM 2113 C CA . GLU A 1 265 ? 12 -117.875 -59.125 1 76.06 265 GLU A CA 1
ATOM 2114 C C . GLU A 1 265 ? 13.172 -118.812 -59.344 1 76.06 265 GLU A C 1
ATOM 2116 O O . GLU A 1 265 ? 13.141 -119.688 -60.25 1 76.06 265 GLU A O 1
ATOM 2121 N N . HIS A 1 266 ? 14.117 -118.75 -58.5 1 77.31 266 HIS A N 1
ATOM 2122 C CA . HIS A 1 266 ? 15.25 -119.688 -58.562 1 77.31 266 HIS A CA 1
ATOM 2123 C C . HIS A 1 266 ? 14.852 -121.062 -58.125 1 77.31 266 HIS A C 1
ATOM 2125 O O . HIS A 1 266 ? 15.367 -122.062 -58.656 1 77.31 266 HIS A O 1
ATOM 2131 N N . MET A 1 267 ? 13.961 -121.312 -57.312 1 69.38 267 MET A N 1
ATOM 2132 C CA . MET A 1 267 ? 13.508 -122.562 -56.844 1 69.38 267 MET A CA 1
ATOM 2133 C C . MET A 1 267 ? 12.602 -123.25 -57.844 1 69.38 267 MET A C 1
ATOM 2135 O O . MET A 1 267 ? 12.617 -124.5 -58 1 69.38 267 MET A O 1
ATOM 2139 N N . ILE A 1 268 ? 11.984 -122.625 -58.625 1 66.12 268 ILE A N 1
ATOM 2140 C CA . ILE A 1 268 ? 11.102 -123.188 -59.656 1 66.12 268 ILE A CA 1
ATOM 2141 C C . ILE A 1 268 ? 11.914 -123.5 -60.906 1 66.12 268 ILE A C 1
ATOM 2143 O O . ILE A 1 268 ? 11.609 -124.438 -61.625 1 66.12 268 ILE A O 1
ATOM 2147 N N . SER A 1 269 ? 12.875 -123 -61.25 1 63.69 269 SER A N 1
ATOM 2148 C CA . SER A 1 269 ? 13.672 -123.312 -62.438 1 63.69 269 SER A CA 1
ATOM 2149 C C . SER A 1 269 ? 14.633 -124.438 -62.188 1 63.69 269 SER A C 1
ATOM 2151 O O . SER A 1 269 ? 15.242 -125 -63.125 1 63.69 269 SER A O 1
ATOM 2153 N N . MET A 1 270 ? 15.031 -125 -61.156 1 58.28 270 MET A N 1
ATOM 2154 C CA . MET A 1 270 ? 15.852 -126.188 -61 1 58.28 270 MET A CA 1
ATOM 2155 C C . MET A 1 270 ? 15.07 -127.438 -61.406 1 58.28 270 MET A C 1
ATOM 2157 O O . MET A 1 270 ? 13.93 -127.625 -60.969 1 58.28 270 MET A O 1
ATOM 2161 N N . PRO A 1 271 ? 15.344 -128.125 -62.531 1 52.16 271 PRO A N 1
ATOM 2162 C CA . PRO A 1 271 ? 14.828 -129.375 -63.031 1 52.16 271 PRO A CA 1
ATOM 2163 C C . PRO A 1 271 ? 14.766 -130.5 -61.969 1 52.16 271 PRO A C 1
ATOM 2165 O O . PRO A 1 271 ? 15.633 -130.5 -61.094 1 52.16 271 PRO A O 1
ATOM 2168 N N . SER A 1 272 ? 13.609 -130.875 -61.562 1 42.81 272 SER A N 1
ATOM 2169 C CA . SER A 1 272 ? 13.539 -132.25 -60.969 1 42.81 272 SER A CA 1
ATOM 2170 C C . SER A 1 272 ? 14.461 -133.25 -61.656 1 42.81 272 SER A C 1
ATOM 2172 O O . SER A 1 272 ? 14.297 -133.5 -62.875 1 42.81 272 SER A O 1
ATOM 2174 N N . THR A 1 273 ? 15.664 -133.25 -61.5 1 39.28 273 THR A N 1
ATOM 2175 C CA . THR A 1 273 ? 16.281 -134.5 -61.938 1 39.28 273 THR A CA 1
ATOM 2176 C C . THR A 1 273 ? 15.414 -135.625 -61.562 1 39.28 273 THR A C 1
ATOM 2178 O O . THR A 1 273 ? 15.031 -135.75 -60.406 1 39.28 273 THR A O 1
ATOM 2181 N N . PRO A 1 274 ? 14.867 -136.375 -62.719 1 35.53 274 PRO A N 1
ATOM 2182 C CA . PRO A 1 274 ? 14.461 -137.75 -62.375 1 35.53 274 PRO A CA 1
ATOM 2183 C C . PRO A 1 274 ? 15.469 -138.375 -61.469 1 35.53 274 PRO A C 1
ATOM 2185 O O . PRO A 1 274 ? 16.656 -138.125 -61.5 1 35.53 274 PRO A O 1
ATOM 2188 N N . MET B 1 1 ? -43.375 41.344 -65.75 1 28.23 1 MET B N 1
ATOM 2189 C CA . MET B 1 1 ? -42.406 42.094 -64.938 1 28.23 1 MET B CA 1
ATOM 2190 C C . MET B 1 1 ? -42 41.312 -63.656 1 28.23 1 MET B C 1
ATOM 2192 O O . MET B 1 1 ? -42.844 41.094 -62.781 1 28.23 1 MET B O 1
ATOM 2196 N N . GLN B 1 2 ? -41.156 40.312 -63.844 1 31.59 2 GLN B N 1
ATOM 2197 C CA . GLN B 1 2 ? -40.812 39.219 -62.938 1 31.59 2 GLN B CA 1
ATOM 2198 C C . GLN B 1 2 ? -40.031 39.688 -61.719 1 31.59 2 GLN B C 1
ATOM 2200 O O . GLN B 1 2 ? -39.156 40.562 -61.844 1 31.59 2 GLN B O 1
ATOM 2205 N N . PRO B 1 3 ? -40.625 39.625 -60.469 1 34.56 3 PRO B N 1
ATOM 2206 C CA . PRO B 1 3 ? -40.125 40.156 -59.219 1 34.56 3 PRO B CA 1
ATOM 2207 C C . PRO B 1 3 ? -38.75 39.562 -58.812 1 34.56 3 PRO B C 1
ATOM 2209 O O . PRO B 1 3 ? -38.562 38.344 -59 1 34.56 3 PRO B O 1
ATOM 2212 N N . TYR B 1 4 ? -37.625 40.25 -59.094 1 30.52 4 TYR B N 1
ATOM 2213 C CA . TYR B 1 4 ? -36.25 39.906 -58.875 1 30.52 4 TYR B CA 1
ATOM 2214 C C . TYR B 1 4 ? -35.938 39.688 -57.406 1 30.52 4 TYR B C 1
ATOM 2216 O O . TYR B 1 4 ? -36.188 40.562 -56.594 1 30.52 4 TYR B O 1
ATOM 2224 N N . GLY B 1 5 ? -36.156 38.438 -56.875 1 27.8 5 GLY B N 1
ATOM 2225 C CA . GLY B 1 5 ? -35.969 38.031 -55.5 1 27.8 5 GLY B CA 1
ATOM 2226 C C . GLY B 1 5 ? -34.562 38.25 -54.969 1 27.8 5 GLY B C 1
ATOM 2227 O O . GLY B 1 5 ? -33.594 37.906 -55.625 1 27.8 5 GLY B O 1
ATOM 2228 N N . MET B 1 6 ? -34.312 39.406 -54.281 1 28.67 6 MET B N 1
ATOM 2229 C CA . MET B 1 6 ? -33.031 39.875 -53.75 1 28.67 6 MET B CA 1
ATOM 2230 C C . MET B 1 6 ? -32.438 38.844 -52.781 1 28.67 6 MET B C 1
ATOM 2232 O O . MET B 1 6 ? -33.094 38.406 -51.844 1 28.67 6 MET B O 1
ATOM 2236 N N . SER B 1 7 ? -31.516 38 -53.219 1 28.64 7 SER B N 1
ATOM 2237 C CA . SER B 1 7 ? -30.766 36.969 -52.5 1 28.64 7 SER B CA 1
ATOM 2238 C C . SER B 1 7 ? -29.953 37.562 -51.375 1 28.64 7 SER B C 1
ATOM 2240 O O . SER B 1 7 ? -29.094 38.438 -51.594 1 28.64 7 SER B O 1
ATOM 2242 N N . THR B 1 8 ? -30.516 37.906 -50.219 1 28.2 8 THR B N 1
ATOM 2243 C CA . THR B 1 8 ? -29.797 38.438 -49.094 1 28.2 8 THR B CA 1
ATOM 2244 C C . THR B 1 8 ? -28.688 37.5 -48.625 1 28.2 8 THR B C 1
ATOM 2246 O O . THR B 1 8 ? -28.953 36.312 -48.406 1 28.2 8 THR B O 1
ATOM 2249 N N . SER B 1 9 ? -27.438 37.719 -49 1 26.83 9 SER B N 1
ATOM 2250 C CA . SER B 1 9 ? -26.172 37.031 -48.688 1 26.83 9 SER B CA 1
ATOM 2251 C C . SER B 1 9 ? -25.953 36.969 -47.188 1 26.83 9 SER B C 1
ATOM 2253 O O . SER B 1 9 ? -25.938 38 -46.5 1 26.83 9 SER B O 1
ATOM 2255 N N . ARG B 1 10 ? -26.438 35.844 -46.562 1 34.78 10 ARG B N 1
ATOM 2256 C CA . ARG B 1 10 ? -26.234 35.5 -45.156 1 34.78 10 ARG B CA 1
ATOM 2257 C C . ARG B 1 10 ? -24.734 35.469 -44.812 1 34.78 10 ARG B C 1
ATOM 2259 O O . ARG B 1 10 ? -24 34.625 -45.344 1 34.78 10 ARG B O 1
ATOM 2266 N N . THR B 1 11 ? -24 36.688 -44.594 1 25.39 11 THR B N 1
ATOM 2267 C CA . THR B 1 11 ? -22.609 36.781 -44.156 1 25.39 11 THR B CA 1
ATOM 2268 C C . THR B 1 11 ? -22.391 35.938 -42.875 1 25.39 11 THR B C 1
ATOM 2270 O O . THR B 1 11 ? -23.094 36.125 -41.875 1 25.39 11 THR B O 1
ATOM 2273 N N . ASN B 1 12 ? -22.016 34.688 -43.031 1 25.83 12 ASN B N 1
ATOM 2274 C CA . ASN B 1 12 ? -21.578 33.75 -42 1 25.83 12 ASN B CA 1
ATOM 2275 C C . ASN B 1 12 ? -20.453 34.344 -41.156 1 25.83 12 ASN B C 1
ATOM 2277 O O . ASN B 1 12 ? -19.312 34.406 -41.594 1 25.83 12 ASN B O 1
ATOM 2281 N N . ARG B 1 13 ? -20.625 35.406 -40.375 1 26.86 13 ARG B N 1
ATOM 2282 C CA . ARG B 1 13 ? -19.594 35.875 -39.469 1 26.86 13 ARG B CA 1
ATOM 2283 C C . ARG B 1 13 ? -19.094 34.75 -38.562 1 26.86 13 ARG B C 1
ATOM 2285 O O . ARG B 1 13 ? -19.859 34.156 -37.812 1 26.86 13 ARG B O 1
ATOM 2292 N N . ARG B 1 14 ? -18.094 34.062 -39 1 32.62 14 ARG B N 1
ATOM 2293 C CA . ARG B 1 14 ? -17.344 33.125 -38.219 1 32.62 14 ARG B CA 1
ATOM 2294 C C . ARG B 1 14 ? -16.969 33.719 -36.844 1 32.62 14 ARG B C 1
ATOM 2296 O O . ARG B 1 14 ? -16.422 34.812 -36.781 1 32.62 14 ARG B O 1
ATOM 2303 N N . PRO B 1 15 ? -17.578 33.312 -35.75 1 28.28 15 PRO B N 1
ATOM 2304 C CA . PRO B 1 15 ? -17.281 33.875 -34.438 1 28.28 15 PRO B CA 1
ATOM 2305 C C . PRO B 1 15 ? -15.781 33.938 -34.156 1 28.28 15 PRO B C 1
ATOM 2307 O O . PRO B 1 15 ? -15.023 33.094 -34.656 1 28.28 15 PRO B O 1
ATOM 2310 N N . LEU B 1 16 ? -15.094 35.094 -34.031 1 27.23 16 LEU B N 1
ATOM 2311 C CA . LEU B 1 16 ? -13.734 35.375 -33.594 1 27.23 16 LEU B CA 1
ATOM 2312 C C . LEU B 1 16 ? -13.336 34.5 -32.406 1 27.23 16 LEU B C 1
ATOM 2314 O O . LEU B 1 16 ? -13.969 34.531 -31.344 1 27.23 16 LEU B O 1
ATOM 2318 N N . VAL B 1 17 ? -12.859 33.25 -32.656 1 30.56 17 VAL B N 1
ATOM 2319 C CA . VAL B 1 17 ? -12.188 32.438 -31.641 1 30.56 17 VAL B CA 1
ATOM 2320 C C . VAL B 1 17 ? -11.164 33.312 -30.891 1 30.56 17 VAL B C 1
ATOM 2322 O O . VAL B 1 17 ? -10.328 33.969 -31.516 1 30.56 17 VAL B O 1
ATOM 2325 N N . ALA B 1 18 ? -11.508 33.781 -29.734 1 34.53 18 ALA B N 1
ATOM 2326 C CA . ALA B 1 18 ? -10.617 34.469 -28.797 1 34.53 18 ALA B CA 1
ATOM 2327 C C . ALA B 1 18 ? -9.203 33.938 -28.891 1 34.53 18 ALA B C 1
ATOM 2329 O O . ALA B 1 18 ? -9.008 32.719 -29.078 1 34.53 18 ALA B O 1
ATOM 2330 N N . SER B 1 19 ? -8.305 34.688 -29.266 1 30.47 19 SER B N 1
ATOM 2331 C CA . SER B 1 19 ? -6.859 34.5 -29.344 1 30.47 19 SER B CA 1
ATOM 2332 C C . SER B 1 19 ? -6.344 33.688 -28.156 1 30.47 19 SER B C 1
ATOM 2334 O O . SER B 1 19 ? -6.656 34 -27.016 1 30.47 19 SER B O 1
ATOM 2336 N N . ARG B 1 20 ? -6.031 32.469 -28.375 1 36 20 ARG B N 1
ATOM 2337 C CA . ARG B 1 20 ? -5.215 31.609 -27.531 1 36 20 ARG B CA 1
ATOM 2338 C C . ARG B 1 20 ? -3.992 32.375 -27 1 36 20 ARG B C 1
ATOM 2340 O O . ARG B 1 20 ? -3.182 32.875 -27.781 1 36 20 ARG B O 1
ATOM 2347 N N . GLY B 1 21 ? -4.105 33.156 -25.906 1 34 21 GLY B N 1
ATOM 2348 C CA . GLY B 1 21 ? -2.908 33.719 -25.297 1 34 21 GLY B CA 1
ATOM 2349 C C . GLY B 1 21 ? -1.675 32.875 -25.516 1 34 21 GLY B C 1
ATOM 2350 O O . GLY B 1 21 ? -1.783 31.703 -25.875 1 34 21 GLY B O 1
ATOM 2351 N N . GLY B 1 22 ? -0.43 33.438 -25.734 1 34.16 22 GLY B N 1
ATOM 2352 C CA . GLY B 1 22 ? 0.867 32.875 -26.047 1 34.16 22 GLY B CA 1
ATOM 2353 C C . GLY B 1 22 ? 1.17 31.594 -25.25 1 34.16 22 GLY B C 1
ATOM 2354 O O . GLY B 1 22 ? 0.478 31.297 -24.281 1 34.16 22 GLY B O 1
ATOM 2355 N N . PRO B 1 23 ? 2.117 30.75 -25.766 1 39.53 23 PRO B N 1
ATOM 2356 C CA . PRO B 1 23 ? 2.523 29.438 -25.266 1 39.53 23 PRO B CA 1
ATOM 2357 C C . PRO B 1 23 ? 2.787 29.438 -23.766 1 39.53 23 PRO B C 1
ATOM 2359 O O . PRO B 1 23 ? 2.785 28.375 -23.141 1 39.53 23 PRO B O 1
ATOM 2362 N N . ASN B 1 24 ? 3.496 30.484 -23.297 1 35.62 24 ASN B N 1
ATOM 2363 C CA . ASN B 1 24 ? 4.082 30.516 -21.953 1 35.62 24 ASN B CA 1
ATOM 2364 C C . ASN B 1 24 ? 3.021 30.734 -20.891 1 35.62 24 ASN B C 1
ATOM 2366 O O . ASN B 1 24 ? 3.332 31.203 -19.781 1 35.62 24 ASN B O 1
ATOM 2370 N N . ALA B 1 25 ? 1.856 31.109 -21.203 1 40.56 25 ALA B N 1
ATOM 2371 C CA . ALA B 1 25 ? 0.93 31.312 -20.094 1 40.56 25 ALA B CA 1
ATOM 2372 C C . ALA B 1 25 ? 0.855 30.094 -19.203 1 40.56 25 ALA B C 1
ATOM 2374 O O . ALA B 1 25 ? 0.792 28.953 -19.688 1 40.56 25 ALA B O 1
ATOM 2375 N N . PRO B 1 26 ? 1.372 30.203 -17.938 1 44.5 26 PRO B N 1
ATOM 2376 C CA . PRO B 1 26 ? 1.315 28.984 -17.109 1 44.5 26 PRO B CA 1
ATOM 2377 C C . PRO B 1 26 ? 0.063 28.156 -17.359 1 44.5 26 PRO B C 1
ATOM 2379 O O . PRO B 1 26 ? -1.041 28.703 -17.438 1 44.5 26 PRO B O 1
ATOM 2382 N N . GLN B 1 27 ? 0.02 27.328 -18.328 1 49.34 27 GLN B N 1
ATOM 2383 C CA . GLN B 1 27 ? -1.08 26.406 -18.594 1 49.34 27 GLN B CA 1
ATOM 2384 C C . GLN B 1 27 ? -1.917 26.172 -17.344 1 49.34 27 GLN B C 1
ATOM 2386 O O . GLN B 1 27 ? -1.412 25.656 -16.344 1 49.34 27 GLN B O 1
ATOM 2391 N N . ARG B 1 28 ? -2.818 27.047 -17.094 1 59.06 28 ARG B N 1
ATOM 2392 C CA . ARG B 1 28 ? -3.711 27 -15.93 1 59.06 28 ARG B CA 1
ATOM 2393 C C . ARG B 1 28 ? -4.367 25.625 -15.805 1 59.06 28 ARG B C 1
ATOM 2395 O O . ARG B 1 28 ? -4.965 25.125 -16.766 1 59.06 28 ARG B O 1
ATOM 2402 N N . ASN B 1 29 ? -3.799 24.672 -15.094 1 71.44 29 ASN B N 1
ATOM 2403 C CA . ASN B 1 29 ? -4.266 23.328 -14.766 1 71.44 29 ASN B CA 1
ATOM 2404 C C . ASN B 1 29 ? -5.625 23.359 -14.078 1 71.44 29 ASN B C 1
ATOM 2406 O O . ASN B 1 29 ? -5.703 23.469 -12.852 1 71.44 29 ASN B O 1
ATOM 2410 N N . TYR B 1 30 ? -6.746 23.75 -14.992 1 84.19 30 TYR B N 1
ATOM 2411 C CA . TYR B 1 30 ? -8.086 23.672 -14.422 1 84.19 30 TYR B CA 1
ATOM 2412 C C . TYR B 1 30 ? -8.656 22.266 -14.523 1 84.19 30 TYR B C 1
ATOM 2414 O O . TYR B 1 30 ? -8.359 21.531 -15.477 1 84.19 30 TYR B O 1
ATOM 2422 N N . ALA B 1 31 ? -9.375 21.906 -13.469 1 88.94 31 ALA B N 1
ATOM 2423 C CA . ALA B 1 31 ? -10.211 20.719 -13.578 1 88.94 31 ALA B CA 1
ATOM 2424 C C . ALA B 1 31 ? -11.57 21.062 -14.188 1 88.94 31 ALA B C 1
ATOM 2426 O O . ALA B 1 31 ? -12.391 21.734 -13.555 1 88.94 31 ALA B O 1
ATOM 2427 N N . MET B 1 32 ? -11.797 20.625 -15.398 1 91.56 32 MET B N 1
ATOM 2428 C CA . MET B 1 32 ? -13.062 20.938 -16.078 1 91.56 32 MET B CA 1
ATOM 2429 C C . MET B 1 32 ? -14.211 20.141 -15.469 1 91.56 32 MET B C 1
ATOM 2431 O O . MET B 1 32 ? -14.164 18.906 -15.43 1 91.56 32 MET B O 1
ATOM 2435 N N . VAL B 1 33 ? -15.156 20.906 -14.938 1 91.94 33 VAL B N 1
ATOM 2436 C CA . VAL B 1 33 ? -16.297 20.266 -14.289 1 91.94 33 VAL B CA 1
ATOM 2437 C C . VAL B 1 33 ? -17.594 20.781 -14.898 1 91.94 33 VAL B C 1
ATOM 2439 O O . VAL B 1 33 ? -17.578 21.578 -15.836 1 91.94 33 VAL B O 1
ATOM 2442 N N . THR B 1 34 ? -18.719 20.234 -14.516 1 88.06 34 THR B N 1
ATOM 2443 C CA . THR B 1 34 ? -20 20.562 -15.125 1 88.06 34 THR B CA 1
ATOM 2444 C C . THR B 1 34 ? -20.641 21.75 -14.422 1 88.06 34 THR B C 1
ATOM 2446 O O . THR B 1 34 ? -21.516 22.406 -14.992 1 88.06 34 THR B O 1
ATOM 2449 N N . GLY B 1 35 ? -20.172 22.094 -13.203 1 88.94 35 GLY B N 1
ATOM 2450 C CA . GLY B 1 35 ? -20.719 23.188 -12.422 1 88.94 35 GLY B CA 1
ATOM 2451 C C . GLY B 1 35 ? -19.984 23.422 -11.109 1 88.94 35 GLY B C 1
ATOM 2452 O O . GLY B 1 35 ? -18.969 22.781 -10.852 1 88.94 35 GLY B O 1
ATOM 2453 N N . PRO B 1 36 ? -20.547 24.344 -10.398 1 86.31 36 PRO B N 1
ATOM 2454 C CA . PRO B 1 36 ? -19.891 24.609 -9.117 1 86.31 36 PRO B CA 1
ATOM 2455 C C . PRO B 1 36 ? -20.016 23.453 -8.133 1 86.31 36 PRO B C 1
ATOM 2457 O O . PRO B 1 36 ? -20.906 22.609 -8.273 1 86.31 36 PRO B O 1
ATOM 2460 N N . VAL B 1 37 ? -19.109 23.406 -7.25 1 88.81 37 VAL B N 1
ATOM 2461 C CA . VAL B 1 37 ? -19.078 22.328 -6.273 1 88.81 37 VAL B CA 1
ATOM 2462 C C . VAL B 1 37 ? -20.234 22.469 -5.301 1 88.81 37 VAL B C 1
ATOM 2464 O O . VAL B 1 37 ? -20.625 23.594 -4.945 1 88.81 37 VAL B O 1
ATOM 2467 N N . ASP B 1 38 ? -20.844 21.406 -4.969 1 87.69 38 ASP B N 1
ATOM 2468 C CA . ASP B 1 38 ? -21.875 21.406 -3.934 1 87.69 38 ASP B CA 1
ATOM 2469 C C . ASP B 1 38 ? -21.25 21.484 -2.543 1 87.69 38 ASP B C 1
ATOM 2471 O O . ASP B 1 38 ? -20.625 20.547 -2.08 1 87.69 38 ASP B O 1
ATOM 2475 N N . PRO B 1 39 ? -21.484 22.594 -1.868 1 87.44 39 PRO B N 1
ATOM 2476 C CA . PRO B 1 39 ? -20.844 22.781 -0.564 1 87.44 39 PRO B CA 1
ATOM 2477 C C . PRO B 1 39 ? -21.328 21.797 0.486 1 87.44 39 PRO B C 1
ATOM 2479 O O . PRO B 1 39 ? -20.625 21.547 1.475 1 87.44 39 PRO B O 1
ATOM 2482 N N . SER B 1 40 ? -22.438 21.188 0.217 1 86.88 40 SER B N 1
ATOM 2483 C CA . SER B 1 40 ? -22.969 20.234 1.189 1 86.88 40 SER B CA 1
ATOM 2484 C C . SER B 1 40 ? -22.266 18.891 1.089 1 86.88 40 SER B C 1
ATOM 2486 O O . SER B 1 40 ? -22.172 18.156 2.078 1 86.88 40 SER B O 1
ATOM 2488 N N . THR B 1 41 ? -21.766 18.609 -0.083 1 86.81 41 THR B N 1
ATOM 2489 C CA . THR B 1 41 ? -21.172 17.297 -0.274 1 86.81 41 THR B CA 1
ATOM 2490 C C . THR B 1 41 ? -19.641 17.375 -0.233 1 86.81 41 THR B C 1
ATOM 2492 O O . THR B 1 41 ? -18.984 16.438 0.231 1 86.81 41 THR B O 1
ATOM 2495 N N . SER B 1 42 ? -19.172 18.484 -0.614 1 92.5 42 SER B N 1
ATOM 2496 C CA . SER B 1 42 ? -17.719 18.594 -0.668 1 92.5 42 SER B CA 1
ATOM 2497 C C . SER B 1 42 ? -17.125 18.922 0.704 1 92.5 42 SER B C 1
ATOM 2499 O O . SER B 1 42 ? -17.688 19.734 1.445 1 92.5 42 SER B O 1
ATOM 2501 N N . LEU B 1 43 ? -16.062 18.297 1.094 1 95.12 43 LEU B N 1
ATOM 2502 C CA . LEU B 1 43 ? -15.375 18.562 2.357 1 95.12 43 LEU B CA 1
ATOM 2503 C C . LEU B 1 43 ? -14.406 19.734 2.217 1 95.12 43 LEU B C 1
ATOM 2505 O O . LEU B 1 43 ? -13.984 20.312 3.217 1 95.12 43 LEU B O 1
ATOM 2509 N N . ILE B 1 44 ? -14.047 20.047 1.004 1 95.69 44 ILE B N 1
ATOM 2510 C CA . ILE B 1 44 ? -13.117 21.141 0.735 1 95.69 44 ILE B CA 1
ATOM 2511 C C . ILE B 1 44 ? -13.891 22.453 0.602 1 95.69 44 ILE B C 1
ATOM 2513 O O . ILE B 1 44 ? -14.945 22.5 -0.04 1 95.69 44 ILE B O 1
ATOM 2517 N N . ARG B 1 45 ? -13.43 23.469 1.249 1 94.44 45 ARG B N 1
ATOM 2518 C CA . ARG B 1 45 ? -14.039 24.781 1.175 1 94.44 45 ARG B CA 1
ATOM 2519 C C . ARG B 1 45 ? -13.562 25.531 -0.065 1 94.44 45 ARG B C 1
ATOM 2521 O O . ARG B 1 45 ? -12.359 25.703 -0.273 1 94.44 45 ARG B O 1
ATOM 2528 N N . TYR B 1 46 ? -14.484 25.969 -0.887 1 92.81 46 TYR B N 1
ATOM 2529 C CA . TYR B 1 46 ? -14.164 26.719 -2.102 1 92.81 46 TYR B CA 1
ATOM 2530 C C . TYR B 1 46 ? -14.656 28.156 -2.006 1 92.81 46 TYR B C 1
ATOM 2532 O O . TYR B 1 46 ? -15.586 28.453 -1.257 1 92.81 46 TYR B O 1
ATOM 2540 N N . GLU B 1 47 ? -13.953 29 -2.754 1 89.88 47 GLU B N 1
ATOM 2541 C CA . GLU B 1 47 ? -14.391 30.391 -2.879 1 89.88 47 GLU B CA 1
ATOM 2542 C C . GLU B 1 47 ? -15.508 30.531 -3.914 1 89.88 47 GLU B C 1
ATOM 2544 O O . GLU B 1 47 ? -15.789 29.578 -4.656 1 89.88 47 GLU B O 1
ATOM 2549 N N . LEU B 1 48 ? -16.094 31.641 -3.789 1 89.06 48 LEU B N 1
ATOM 2550 C CA . LEU B 1 48 ? -17.109 31.906 -4.801 1 89.06 48 LEU B CA 1
ATOM 2551 C C . LEU B 1 48 ? -16.5 31.906 -6.199 1 89.06 48 LEU B C 1
ATOM 2553 O O . LEU B 1 48 ? -15.391 32.406 -6.395 1 89.06 48 LEU B O 1
ATOM 2557 N N . PRO B 1 49 ? -17.203 31.328 -7.082 1 90.25 49 PRO B N 1
ATOM 2558 C CA . PRO B 1 49 ? -16.688 31.297 -8.453 1 90.25 49 PRO B CA 1
ATOM 2559 C C . PRO B 1 49 ? -16.562 32.688 -9.062 1 90.25 49 PRO B C 1
ATOM 2561 O O . PRO B 1 49 ? -17.203 33.625 -8.594 1 90.25 49 PRO B O 1
ATOM 2564 N N . PHE B 1 50 ? -15.656 32.844 -10.016 1 87.94 50 PHE B N 1
ATOM 2565 C CA . PHE B 1 50 ? -15.516 34.094 -10.742 1 87.94 50 PHE B CA 1
ATOM 2566 C C . PHE B 1 50 ? -15.266 33.844 -12.227 1 87.94 50 PHE B C 1
ATOM 2568 O O . PHE B 1 50 ? -14.867 32.75 -12.609 1 87.94 50 PHE B O 1
ATOM 2575 N N . SER B 1 51 ? -15.656 34.719 -12.969 1 88.62 51 SER B N 1
ATOM 2576 C CA . SER B 1 51 ? -15.43 34.625 -14.414 1 88.62 51 SER B CA 1
ATOM 2577 C C . SER B 1 51 ? -14.273 35.531 -14.844 1 88.62 51 SER B C 1
ATOM 2579 O O . SER B 1 51 ? -14.359 36.75 -14.742 1 88.62 51 SER B O 1
ATOM 2581 N N . PRO B 1 52 ? -13.164 34.938 -15.312 1 85.62 52 PRO B N 1
ATOM 2582 C CA . PRO B 1 52 ? -12.016 35.781 -15.734 1 85.62 52 PRO B CA 1
ATOM 2583 C C . PRO B 1 52 ? -12.336 36.656 -16.938 1 85.62 52 PRO B C 1
ATOM 2585 O O . PRO B 1 52 ? -11.766 37.75 -17.078 1 85.62 52 PRO B O 1
ATOM 2588 N N . ALA B 1 53 ? -13.297 36.188 -17.75 1 82.56 53 ALA B N 1
ATOM 2589 C CA . ALA B 1 53 ? -13.617 36.906 -18.984 1 82.56 53 ALA B CA 1
ATOM 2590 C C . ALA B 1 53 ? -14.586 38.062 -18.703 1 82.56 53 ALA B C 1
ATOM 2592 O O . ALA B 1 53 ? -14.555 39.094 -19.375 1 82.56 53 ALA B O 1
ATOM 2593 N N . ASP B 1 54 ? -15.438 37.938 -17.641 1 83.56 54 ASP B N 1
ATOM 2594 C CA . ASP B 1 54 ? -16.453 38.938 -17.344 1 83.56 54 ASP B CA 1
ATOM 2595 C C . ASP B 1 54 ? -16.422 39.312 -15.859 1 83.56 54 ASP B C 1
ATOM 2597 O O . ASP B 1 54 ? -17.219 38.781 -15.07 1 83.56 54 ASP B O 1
ATOM 2601 N N . PRO B 1 55 ? -15.648 40.25 -15.469 1 82.88 55 PRO B N 1
ATOM 2602 C CA . PRO B 1 55 ? -15.555 40.625 -14.055 1 82.88 55 PRO B CA 1
ATOM 2603 C C . PRO B 1 55 ? -16.859 41.219 -13.516 1 82.88 55 PRO B C 1
ATOM 2605 O O . PRO B 1 55 ? -17.125 41.094 -12.312 1 82.88 55 PRO B O 1
ATOM 2608 N N . LYS B 1 56 ? -17.625 41.812 -14.383 1 83.06 56 LYS B N 1
ATOM 2609 C CA . LYS B 1 56 ? -18.891 42.375 -13.938 1 83.06 56 LYS B CA 1
ATOM 2610 C C . LYS B 1 56 ? -19.828 41.281 -13.406 1 83.06 56 LYS B C 1
ATOM 2612 O O . LYS B 1 56 ? -20.5 41.5 -12.391 1 83.06 56 LYS B O 1
ATOM 2617 N N . ARG B 1 57 ? -19.797 40.188 -14.07 1 82.44 57 ARG B N 1
ATOM 2618 C CA . ARG B 1 57 ? -20.641 39.062 -13.648 1 82.44 57 ARG B CA 1
ATOM 2619 C C . ARG B 1 57 ? -20.172 38.5 -12.32 1 82.44 57 ARG B C 1
ATOM 2621 O O . ARG B 1 57 ? -20.984 38.094 -11.484 1 82.44 57 ARG B O 1
ATOM 2628 N N . SER B 1 58 ? -18.922 38.5 -12.125 1 81.81 58 SER B N 1
ATOM 2629 C CA . SER B 1 58 ? -18.328 38 -10.875 1 81.81 58 SER B CA 1
ATOM 2630 C C . SER B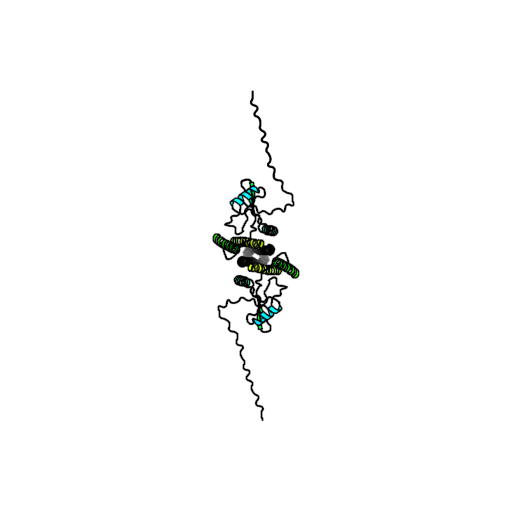 1 58 ? -18.734 38.906 -9.695 1 81.81 58 SER B C 1
ATOM 2632 O O . SER B 1 58 ? -19.047 38.375 -8.617 1 81.81 58 SER B O 1
ATOM 2634 N N . VAL B 1 59 ? -18.688 40.188 -9.953 1 81.88 59 VAL B N 1
ATOM 2635 C CA . VAL B 1 59 ? -19.016 41.156 -8.906 1 81.88 59 VAL B CA 1
ATOM 2636 C C . VAL B 1 59 ? -20.5 41.031 -8.547 1 81.88 59 VAL B C 1
ATOM 2638 O O . VAL B 1 59 ? -20.859 41.094 -7.371 1 81.88 59 VAL B O 1
ATOM 2641 N N . LYS B 1 60 ? -21.312 40.844 -9.531 1 82.06 60 LYS B N 1
ATOM 2642 C CA . LYS B 1 60 ? -22.734 40.656 -9.297 1 82.06 60 LYS B CA 1
ATOM 2643 C C . LYS B 1 60 ? -23.016 39.438 -8.438 1 82.06 60 LYS B C 1
ATOM 2645 O O . LYS B 1 60 ? -23.859 39.469 -7.539 1 82.06 60 LYS B O 1
ATOM 2650 N N . LEU B 1 61 ? -22.297 38.375 -8.75 1 82 61 LEU B N 1
ATOM 2651 C CA . LEU B 1 61 ? -22.453 37.125 -7.988 1 82 61 LEU B CA 1
ATOM 2652 C C . LEU B 1 61 ? -22.031 37.344 -6.535 1 82 61 LEU B C 1
ATOM 2654 O O . LEU B 1 61 ? -22.703 36.844 -5.621 1 82 61 LEU B O 1
ATOM 2658 N N . ARG B 1 62 ? -20.953 37.969 -6.25 1 80.5 62 ARG B N 1
ATOM 2659 C CA . ARG B 1 62 ? -20.438 38.219 -4.902 1 80.5 62 ARG B CA 1
ATOM 2660 C C . ARG B 1 62 ? -21.391 39.094 -4.098 1 80.5 62 ARG B C 1
ATOM 2662 O O . ARG B 1 62 ? -21.578 38.875 -2.9 1 80.5 62 ARG B O 1
ATOM 2669 N N . ARG B 1 63 ? -21.938 40.062 -4.773 1 79.62 63 ARG B N 1
ATOM 2670 C CA . ARG B 1 63 ? -22.891 40.938 -4.117 1 79.62 63 ARG B CA 1
ATOM 2671 C C . ARG B 1 63 ? -24.141 40.188 -3.699 1 79.62 63 ARG B C 1
ATOM 2673 O O . ARG B 1 63 ? -24.703 40.469 -2.635 1 79.62 63 ARG B O 1
ATOM 2680 N N . ARG B 1 64 ? -24.469 39.219 -4.469 1 80.62 64 ARG B N 1
ATOM 2681 C CA . ARG B 1 64 ? -25.656 38.438 -4.172 1 80.62 64 ARG B CA 1
ATOM 2682 C C . ARG B 1 64 ? -25.453 37.594 -2.91 1 80.62 64 ARG B C 1
ATOM 2684 O O . ARG B 1 64 ? -26.391 37.375 -2.154 1 80.62 64 ARG B O 1
ATOM 2691 N N . PHE B 1 65 ? -24.188 37.219 -2.727 1 77.38 65 PHE B N 1
ATOM 2692 C CA . PHE B 1 65 ? -23.922 36.344 -1.592 1 77.38 65 PHE B CA 1
ATOM 2693 C C . PHE B 1 65 ? -23.438 37.156 -0.391 1 77.38 65 PHE B C 1
ATOM 2695 O O . PHE B 1 65 ? -23.109 36.562 0.65 1 77.38 65 PHE B O 1
ATOM 2702 N N . GLY B 1 66 ? -23.469 38.438 -0.468 1 68.06 66 GLY B N 1
ATOM 2703 C CA . GLY B 1 66 ? -23.125 39.312 0.645 1 68.06 66 GLY B CA 1
ATOM 2704 C C . GLY B 1 66 ? -21.656 39.281 0.997 1 68.06 66 GLY B C 1
ATOM 2705 O O . GLY B 1 66 ? -21.281 39.5 2.15 1 68.06 66 GLY B O 1
ATOM 2706 N N . GLU B 1 67 ? -20.844 38.75 0.253 1 64.94 67 GLU B N 1
ATOM 2707 C CA . GLU B 1 67 ? -19.422 38.719 0.583 1 64.94 67 GLU B CA 1
ATOM 2708 C C . GLU B 1 67 ? -18.766 40.094 0.318 1 64.94 67 GLU B C 1
ATOM 2710 O O . GLU B 1 67 ? -19.016 40.719 -0.71 1 64.94 67 GLU B O 1
ATOM 2715 N N . PRO B 1 68 ? -18.297 40.656 1.467 1 59.72 68 PRO B N 1
ATOM 2716 C CA . PRO B 1 68 ? -17.641 41.938 1.229 1 59.72 68 PRO B CA 1
ATOM 2717 C C . PRO B 1 68 ? -16.625 41.875 0.08 1 59.72 68 PRO B C 1
ATOM 2719 O O . PRO B 1 68 ? -15.953 40.875 -0.105 1 59.72 68 PRO B O 1
ATOM 2722 N N . ILE B 1 69 ? -16.875 42.625 -0.864 1 56.47 69 ILE B N 1
ATOM 2723 C CA . ILE B 1 69 ? -15.969 42.781 -1.985 1 56.47 69 ILE B CA 1
ATOM 2724 C C . ILE B 1 69 ? -14.555 43.062 -1.463 1 56.47 69 ILE B C 1
ATOM 2726 O O . ILE B 1 69 ? -13.648 43.344 -2.24 1 56.47 69 ILE B O 1
ATOM 2730 N N . GLU B 1 70 ? -14.391 43.125 -0.187 1 54.09 70 GLU B N 1
ATOM 2731 C CA . GLU B 1 70 ? -13.055 43.5 0.26 1 54.09 70 GLU B CA 1
ATOM 2732 C C . GLU B 1 70 ? -12.016 42.469 -0.18 1 54.09 70 GLU B C 1
ATOM 2734 O O . GLU B 1 70 ? -12.258 41.25 -0.085 1 54.09 70 GLU B O 1
ATOM 2739 N N . GLU B 1 71 ? -11.25 42.844 -1.113 1 55.91 71 GLU B N 1
ATOM 2740 C CA . GLU B 1 71 ? -10.062 42.188 -1.658 1 55.91 71 GLU B CA 1
ATOM 2741 C C . GLU B 1 71 ? -9.18 41.625 -0.545 1 55.91 71 GLU B C 1
ATOM 2743 O O . GLU B 1 71 ? -8.445 42.375 0.107 1 55.91 71 GLU B O 1
ATOM 2748 N N . SER B 1 72 ? -9.727 40.875 0.341 1 60.31 72 SER B N 1
ATOM 2749 C CA . SER B 1 72 ? -8.75 40.375 1.298 1 60.31 72 SER B CA 1
ATOM 2750 C C . SER B 1 72 ? -7.469 39.938 0.597 1 60.31 72 SER B C 1
ATOM 2752 O O . SER B 1 72 ? -7.527 39.25 -0.429 1 60.31 72 SER B O 1
ATOM 2754 N N . VAL B 1 73 ? -6.398 40.719 0.729 1 72.56 73 VAL B N 1
ATOM 2755 C CA . VAL B 1 73 ? -5.062 40.5 0.186 1 72.56 73 VAL B CA 1
ATOM 2756 C C . VAL B 1 73 ? -4.598 39.094 0.543 1 72.56 73 VAL B C 1
ATOM 2758 O O . VAL B 1 73 ? -4.457 38.75 1.723 1 72.56 73 VAL B O 1
ATOM 2761 N N . VAL B 1 74 ? -4.902 38.219 -0.362 1 81.12 74 VAL B N 1
ATOM 2762 C CA . VAL B 1 74 ? -4.422 36.875 -0.195 1 81.12 74 VAL B CA 1
ATO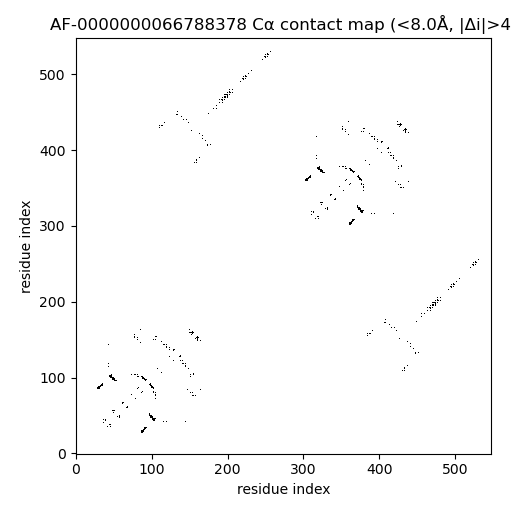M 2763 C C . VAL B 1 74 ? -2.941 36.781 -0.565 1 81.12 74 VAL B C 1
ATOM 2765 O O . VAL B 1 74 ? -2.523 37.312 -1.593 1 81.12 74 VAL B O 1
ATOM 2768 N N . ASP B 1 75 ? -2.145 36.25 0.362 1 87.25 75 ASP B N 1
ATOM 2769 C CA . ASP B 1 75 ? -0.746 35.969 0.053 1 87.25 75 ASP B CA 1
ATOM 2770 C C . ASP B 1 75 ? -0.624 35.156 -1.227 1 87.25 75 ASP B C 1
ATOM 2772 O O . ASP B 1 75 ? -1.222 34.094 -1.34 1 87.25 75 ASP B O 1
ATOM 2776 N N . PRO B 1 76 ? 0.024 35.688 -2.197 1 90.25 76 PRO B N 1
ATOM 2777 C CA . PRO B 1 76 ? 0.185 34.969 -3.459 1 90.25 76 PRO B CA 1
ATOM 2778 C C . PRO B 1 76 ? 0.786 33.594 -3.268 1 90.25 76 PRO B C 1
ATOM 2780 O O . PRO B 1 76 ? 0.467 32.656 -4.02 1 90.25 76 PRO B O 1
ATOM 2783 N N . ASN B 1 77 ? 1.682 33.469 -2.297 1 91.19 77 ASN B N 1
ATOM 2784 C CA . ASN B 1 77 ? 2.277 32.156 -2.045 1 91.19 77 ASN B CA 1
ATOM 2785 C C . ASN B 1 77 ? 1.224 31.125 -1.631 1 91.19 77 ASN B C 1
ATOM 2787 O O . ASN B 1 77 ? 1.296 29.969 -2.025 1 91.19 77 ASN B O 1
ATOM 2791 N N . VAL B 1 78 ? 0.246 31.578 -0.858 1 94.19 78 VAL B N 1
ATOM 2792 C CA . VAL B 1 78 ? -0.821 30.688 -0.413 1 94.19 78 VAL B CA 1
ATOM 2793 C C . VAL B 1 78 ? -1.638 30.219 -1.614 1 94.19 78 VAL B C 1
ATOM 2795 O O . VAL B 1 78 ? -1.938 29.031 -1.742 1 94.19 78 VAL B O 1
ATOM 2798 N N . ARG B 1 79 ? -1.884 31.109 -2.527 1 91.94 79 ARG B N 1
ATOM 2799 C CA . ARG B 1 79 ? -2.672 30.781 -3.713 1 91.94 79 ARG B CA 1
ATOM 2800 C C . ARG B 1 79 ? -1.943 29.766 -4.594 1 91.94 79 ARG B C 1
ATOM 2802 O O . ARG B 1 79 ? -2.549 28.812 -5.074 1 91.94 79 ARG B O 1
ATOM 2809 N N . VAL B 1 80 ? -0.708 29.922 -4.801 1 92.06 80 VAL B N 1
ATOM 2810 C CA . VAL B 1 80 ? 0.097 29.031 -5.633 1 92.06 80 VAL B CA 1
ATOM 2811 C C . VAL B 1 80 ? 0.126 27.641 -5.02 1 92.06 80 VAL B C 1
ATOM 2813 O O . VAL B 1 80 ? -0.057 26.641 -5.719 1 92.06 80 VAL B O 1
ATOM 2816 N N . VAL B 1 81 ? 0.327 27.578 -3.717 1 93.56 81 VAL B N 1
ATOM 2817 C CA . VAL B 1 81 ? 0.41 26.297 -3.041 1 93.56 81 VAL B CA 1
ATOM 2818 C C . VAL B 1 81 ? -0.953 25.609 -3.072 1 93.56 81 VAL B C 1
ATOM 2820 O O . VAL B 1 81 ? -1.046 24.406 -3.369 1 93.56 81 VAL B O 1
ATOM 2823 N N . LEU B 1 82 ? -2.002 26.406 -2.82 1 94.75 82 LEU B N 1
ATOM 2824 C CA . LEU B 1 82 ? -3.34 25.812 -2.828 1 94.75 82 LEU B CA 1
ATOM 2825 C C . LEU B 1 82 ? -3.67 25.234 -4.195 1 94.75 82 LEU B C 1
ATOM 2827 O O . LEU B 1 82 ? -4.16 24.109 -4.293 1 94.75 82 LEU B O 1
ATOM 2831 N N . ASP B 1 83 ? -3.354 25.906 -5.207 1 93.06 83 ASP B N 1
ATOM 2832 C CA . ASP B 1 83 ? -3.693 25.5 -6.562 1 93.06 83 ASP B CA 1
ATOM 2833 C C . ASP B 1 83 ? -2.846 24.297 -7 1 93.06 83 ASP B C 1
ATOM 2835 O O . ASP B 1 83 ? -3.182 23.609 -7.965 1 93.06 83 ASP B O 1
ATOM 2839 N N . SER B 1 84 ? -1.745 24.062 -6.355 1 91.75 84 SER B N 1
ATOM 2840 C CA . SER B 1 84 ? -0.87 22.953 -6.715 1 91.75 84 SER B CA 1
ATOM 2841 C C . SER B 1 84 ? -1.484 21.609 -6.32 1 91.75 84 SER B C 1
ATOM 2843 O O . SER B 1 84 ? -1.209 20.578 -6.945 1 91.75 84 SER B O 1
ATOM 2845 N N . PHE B 1 85 ? -2.326 21.594 -5.289 1 91.94 85 PHE B N 1
ATOM 2846 C CA . PHE B 1 85 ? -2.844 20.297 -4.871 1 91.94 85 PHE B CA 1
ATOM 2847 C C . PHE B 1 85 ? -4.363 20.266 -4.977 1 91.94 85 PHE B C 1
ATOM 2849 O O . PHE B 1 85 ? -4.969 19.188 -4.965 1 91.94 85 PHE B O 1
ATOM 2856 N N . ILE B 1 86 ? -5.008 21.422 -5.012 1 93.69 86 ILE B N 1
ATOM 2857 C CA . ILE B 1 86 ? -6.426 21.516 -5.336 1 93.69 86 ILE B CA 1
ATOM 2858 C C . ILE B 1 86 ? -6.613 22.344 -6.605 1 93.69 86 ILE B C 1
ATOM 2860 O O . ILE B 1 86 ? -6.762 23.562 -6.539 1 93.69 86 ILE B O 1
ATOM 2864 N N . PRO B 1 87 ? -6.625 21.641 -7.621 1 92.06 87 PRO B N 1
ATOM 2865 C CA . PRO B 1 87 ? -6.773 22.391 -8.867 1 92.06 87 PRO B CA 1
ATOM 2866 C C . PRO B 1 87 ? -8.086 23.156 -8.938 1 92.06 87 PRO B C 1
ATOM 2868 O O . PRO B 1 87 ? -9.125 22.672 -8.484 1 92.06 87 PRO B O 1
ATOM 2871 N N . PRO B 1 88 ? -7.965 24.375 -9.477 1 94 88 PRO B N 1
ATOM 2872 C CA . PRO B 1 88 ? -9.203 25.141 -9.625 1 94 88 PRO B CA 1
ATOM 2873 C C . PRO B 1 88 ? -10.219 24.438 -10.539 1 94 88 PRO B C 1
ATOM 2875 O O . PRO B 1 88 ? -9.836 23.812 -11.531 1 94 88 PRO B O 1
ATOM 2878 N N . ARG B 1 89 ? -11.43 24.578 -10.172 1 93.56 89 ARG B N 1
ATOM 2879 C CA . ARG B 1 89 ? -12.523 23.984 -10.938 1 93.56 89 ARG B CA 1
ATOM 2880 C C . ARG B 1 89 ? -13.094 24.984 -11.93 1 93.56 89 ARG B C 1
ATOM 2882 O O . ARG B 1 89 ? -13.273 26.156 -11.609 1 93.56 89 ARG B O 1
ATOM 2889 N N . ALA B 1 90 ? -13.305 24.531 -13.172 1 94.25 90 ALA B N 1
ATOM 2890 C CA . ALA B 1 90 ? -13.805 25.422 -14.211 1 94.25 90 ALA B CA 1
ATOM 2891 C C . ALA B 1 90 ? -14.945 24.781 -14.992 1 94.25 90 ALA B C 1
ATOM 2893 O O . ALA B 1 90 ? -14.984 23.562 -15.156 1 94.25 90 ALA B O 1
ATOM 2894 N N . TRP B 1 91 ? -15.875 25.578 -15.359 1 92.5 91 TRP B N 1
ATOM 2895 C CA . TRP B 1 91 ? -16.969 25.109 -16.188 1 92.5 91 TRP B CA 1
ATOM 2896 C C . TRP B 1 91 ? -17.531 26.234 -17.047 1 92.5 91 TRP B C 1
ATOM 2898 O O . TRP B 1 91 ? -17.25 27.406 -16.797 1 92.5 91 TRP B O 1
ATOM 2908 N N . TYR B 1 92 ? -18.172 25.891 -18.078 1 90.81 92 TYR B N 1
ATOM 2909 C CA . TYR B 1 92 ? -18.859 26.844 -18.938 1 90.81 92 TYR B CA 1
ATOM 2910 C C . TYR B 1 92 ? -20.344 26.891 -18.609 1 90.81 92 TYR B C 1
ATOM 2912 O O . TYR B 1 92 ? -20.984 25.844 -18.422 1 90.81 92 TYR B O 1
ATOM 2920 N N . ASP B 1 93 ? -20.828 28.047 -18.375 1 87.81 93 ASP B N 1
ATOM 2921 C CA . ASP B 1 93 ? -22.25 28.156 -18.125 1 87.81 93 ASP B CA 1
ATOM 2922 C C . ASP B 1 93 ? -23.047 28.078 -19.422 1 87.81 93 ASP B C 1
ATOM 2924 O O . ASP B 1 93 ? -22.484 27.906 -20.5 1 87.81 93 ASP B O 1
ATOM 2928 N N . ASP B 1 94 ? -24.406 28.078 -19.266 1 88.25 94 ASP B N 1
ATOM 2929 C CA . ASP B 1 94 ? -25.312 27.953 -20.406 1 88.25 94 ASP B CA 1
ATOM 2930 C C . ASP B 1 94 ? -25.078 29.062 -21.422 1 88.25 94 ASP B C 1
ATOM 2932 O O . ASP B 1 94 ? -25.312 28.875 -22.609 1 88.25 94 ASP B O 1
ATOM 2936 N N . ASP B 1 95 ? -24.547 30.234 -21.062 1 86.81 95 ASP B N 1
ATOM 2937 C CA . ASP B 1 95 ? -24.281 31.375 -21.938 1 86.81 95 ASP B CA 1
ATOM 2938 C C . ASP B 1 95 ? -22.891 31.281 -22.562 1 86.81 95 ASP B C 1
ATOM 2940 O O . ASP B 1 95 ? -22.453 32.188 -23.25 1 86.81 95 ASP B O 1
ATOM 2944 N N . GLY B 1 96 ? -22.141 30.219 -22.172 1 87.56 96 GLY B N 1
ATOM 2945 C CA . GLY B 1 96 ? -20.812 30.016 -22.734 1 87.56 96 GLY B CA 1
ATOM 2946 C C . GLY B 1 96 ? -19.734 30.766 -21.984 1 87.56 96 GLY B C 1
ATOM 2947 O O . GLY B 1 96 ? -18.641 30.969 -22.5 1 87.56 96 GLY B O 1
ATOM 2948 N N . VAL B 1 97 ? -20.094 31.234 -20.812 1 88.31 97 VAL B N 1
ATOM 2949 C CA . VAL B 1 97 ? -19.125 31.984 -20 1 88.31 97 VAL B CA 1
ATOM 2950 C C . VAL B 1 97 ? -18.344 31.016 -19.125 1 88.31 97 VAL B C 1
ATOM 2952 O O . VAL B 1 97 ? -18.922 30.125 -18.5 1 88.31 97 VAL B O 1
ATOM 2955 N N . LEU B 1 98 ? -17.047 31.25 -19.125 1 90.88 98 LEU B N 1
ATOM 2956 C CA . LEU B 1 98 ? -16.188 30.391 -18.312 1 90.88 98 LEU B CA 1
ATOM 2957 C C . LEU B 1 98 ? -16.156 30.859 -16.859 1 90.88 98 LEU B C 1
ATOM 2959 O O . LEU B 1 98 ? -15.914 32.031 -16.594 1 90.88 98 LEU B O 1
ATOM 2963 N N . TRP B 1 99 ? -16.469 29.953 -15.953 1 91.88 99 TRP B N 1
ATOM 2964 C CA . TRP B 1 99 ? -16.391 30.203 -14.516 1 91.88 99 TRP B CA 1
ATOM 2965 C C . TRP B 1 99 ? -15.266 29.391 -13.883 1 91.88 99 TRP B C 1
ATOM 2967 O O . TRP B 1 99 ? -15.016 28.25 -14.281 1 91.88 99 TRP B O 1
ATOM 2977 N N . VAL B 1 100 ? -14.547 30.094 -12.961 1 92.38 100 VAL B N 1
ATOM 2978 C CA . VAL B 1 100 ? -13.453 29.422 -12.266 1 92.38 100 VAL B CA 1
ATOM 2979 C C . VAL B 1 100 ? -13.68 29.5 -10.758 1 92.38 100 VAL B C 1
ATOM 2981 O O . VAL B 1 100 ? -14.102 30.531 -10.242 1 92.38 100 VAL B O 1
ATOM 2984 N N . GLN B 1 101 ? -13.5 28.375 -10.117 1 92.69 101 GLN B N 1
ATOM 2985 C CA . GLN B 1 101 ? -13.664 28.297 -8.672 1 92.69 101 GLN B CA 1
ATOM 2986 C C . GLN B 1 101 ? -12.406 27.766 -8 1 92.69 101 GLN B C 1
ATOM 2988 O O . GLN B 1 101 ? -11.992 26.625 -8.273 1 92.69 101 GLN B O 1
ATOM 2993 N N . HIS B 1 102 ? -11.789 28.641 -7.117 1 92.56 102 HIS B N 1
ATOM 2994 C CA . HIS B 1 102 ? -10.586 28.25 -6.395 1 92.56 102 HIS B CA 1
ATOM 2995 C C . HIS B 1 102 ? -10.922 27.766 -4.984 1 92.56 102 HIS B C 1
ATOM 2997 O O . HIS B 1 102 ? -12 28.062 -4.465 1 92.56 102 HIS B O 1
ATOM 3003 N N . ALA B 1 103 ? -9.984 26.969 -4.461 1 94.31 103 ALA B N 1
ATOM 3004 C CA . ALA B 1 103 ? -10.094 26.672 -3.037 1 94.31 103 ALA B CA 1
ATOM 3005 C C . ALA B 1 103 ? -9.992 27.938 -2.197 1 94.31 103 ALA B C 1
ATOM 3007 O O . ALA B 1 103 ? -9.227 28.844 -2.521 1 94.31 103 ALA B O 1
ATOM 3008 N N . SER B 1 104 ? -10.68 28.016 -1.132 1 93 104 SER B N 1
ATOM 3009 C CA . SER B 1 104 ? -10.789 29.234 -0.321 1 93 104 SER B CA 1
ATOM 3010 C C . SER B 1 104 ? -9.461 29.547 0.368 1 93 104 SER B C 1
ATOM 3012 O O . SER B 1 104 ? -8.852 28.672 0.987 1 93 104 SER B O 1
ATOM 3014 N N . PRO B 1 105 ? -8.984 30.734 0.239 1 93.31 105 PRO B N 1
ATOM 3015 C CA . PRO B 1 105 ? -7.777 31.141 0.961 1 93.31 105 PRO B CA 1
ATOM 3016 C C . PRO B 1 105 ? -8.078 31.734 2.342 1 93.31 105 PRO B C 1
ATOM 3018 O O . PRO B 1 105 ? -7.191 32.281 2.998 1 93.31 105 PRO B O 1
ATOM 3021 N N . LYS B 1 106 ? -9.32 31.594 2.797 1 91.19 106 LYS B N 1
ATOM 3022 C CA . LYS B 1 106 ? -9.695 32.125 4.105 1 91.19 106 LYS B CA 1
ATOM 3023 C C . LYS B 1 106 ? -9.266 31.172 5.223 1 91.19 106 LYS B C 1
ATOM 3025 O O . LYS B 1 106 ? -9.367 29.953 5.094 1 91.19 106 LYS B O 1
ATOM 3030 N N . PRO B 1 107 ? -8.734 31.734 6.234 1 93.31 107 PRO B N 1
ATOM 3031 C CA . PRO B 1 107 ? -8.32 30.891 7.359 1 93.31 107 PRO B CA 1
ATOM 3032 C C . PRO B 1 107 ? -9.492 30.141 7.992 1 93.31 107 PRO B C 1
ATOM 3034 O O . PRO B 1 107 ? -10.641 30.578 7.879 1 93.31 107 PRO B O 1
ATOM 3037 N N . ALA B 1 108 ? -9.203 29.094 8.523 1 94.19 108 ALA B N 1
ATOM 3038 C CA . ALA B 1 108 ? -10.195 28.266 9.203 1 94.19 108 ALA B CA 1
ATOM 3039 C C . ALA B 1 108 ? -10.016 28.312 10.719 1 94.19 108 ALA B C 1
ATOM 3041 O O . ALA B 1 108 ? -8.906 28.156 11.227 1 94.19 108 ALA B O 1
ATOM 3042 N N . SER B 1 109 ? -11.109 28.609 11.406 1 94.88 109 SER B N 1
ATOM 3043 C CA . SER B 1 109 ? -11.078 28.625 12.867 1 94.88 109 SER B CA 1
ATOM 3044 C C . SER B 1 109 ? -11.102 27.203 13.422 1 94.88 109 SER B C 1
ATOM 3046 O O . SER B 1 109 ? -11.273 26.234 12.672 1 94.88 109 SER B O 1
ATOM 3048 N N . ARG B 1 110 ? -10.859 27.109 14.727 1 93.75 110 ARG B N 1
ATOM 3049 C CA . ARG B 1 110 ? -10.938 25.828 15.422 1 93.75 110 ARG B CA 1
ATOM 3050 C C . ARG B 1 110 ? -12.305 25.188 15.219 1 93.75 110 ARG B C 1
ATOM 3052 O O . ARG B 1 110 ? -12.398 23.984 14.984 1 93.75 110 ARG B O 1
ATOM 3059 N N . THR B 1 111 ? -13.312 26.031 15.281 1 95.81 111 THR B N 1
ATOM 3060 C CA . THR B 1 111 ? -14.672 25.547 15.102 1 95.81 111 THR B CA 1
ATOM 3061 C C . THR B 1 111 ? -14.883 25.031 13.68 1 95.81 111 THR B C 1
ATOM 3063 O O . THR B 1 111 ? -15.57 24.031 13.469 1 95.81 111 THR B O 1
ATOM 3066 N N . ASP B 1 112 ? -14.266 25.703 12.719 1 94.94 112 ASP B N 1
ATOM 3067 C CA . ASP B 1 112 ? -14.352 25.25 11.328 1 94.94 112 ASP B CA 1
ATOM 3068 C C . ASP B 1 112 ? -13.766 23.859 11.164 1 94.94 112 ASP B C 1
ATOM 3070 O O . ASP B 1 112 ? -14.312 23.031 10.43 1 94.94 112 ASP B O 1
ATOM 3074 N N . THR B 1 113 ? -12.648 23.609 11.789 1 95.56 113 THR B N 1
ATOM 3075 C CA . THR B 1 113 ? -11.992 22.312 11.711 1 95.56 113 THR B CA 1
ATOM 3076 C C . THR B 1 113 ? -12.883 21.219 12.297 1 95.56 113 THR B C 1
ATOM 3078 O O . THR B 1 113 ? -12.992 20.125 11.727 1 95.56 113 THR B O 1
ATOM 3081 N N . VAL B 1 114 ? -13.523 21.516 13.438 1 96.06 114 VAL B N 1
ATOM 3082 C CA . VAL B 1 114 ? -14.414 20.547 14.07 1 96.06 114 VAL B CA 1
ATOM 3083 C C . VAL B 1 114 ? -15.602 20.266 13.148 1 96.06 114 VAL B C 1
ATOM 3085 O O . VAL B 1 114 ? -16.031 19.109 13.023 1 96.06 114 VAL B O 1
ATOM 3088 N N . GLU B 1 115 ? -16.078 21.281 12.508 1 95.5 115 GLU B N 1
ATOM 3089 C CA . GLU B 1 115 ? -17.188 21.109 11.578 1 95.5 115 GLU B CA 1
ATOM 3090 C C . GLU B 1 115 ? -16.797 20.234 10.391 1 95.5 115 GLU B C 1
ATOM 3092 O O . GLU B 1 115 ? -17.609 19.453 9.898 1 95.5 115 GLU B O 1
ATOM 3097 N N . THR B 1 116 ? -15.594 20.484 9.852 1 95.44 116 THR B N 1
ATOM 3098 C CA . THR B 1 116 ? -15.094 19.656 8.758 1 95.44 116 THR B CA 1
ATOM 3099 C C . THR B 1 116 ? -15.062 18.188 9.172 1 95.44 116 THR B C 1
ATOM 3101 O O . THR B 1 116 ? -15.445 17.312 8.391 1 95.44 116 THR B O 1
ATOM 3104 N N . HIS B 1 117 ? -14.602 17.938 10.383 1 95.5 117 HIS B N 1
ATOM 3105 C CA . HIS B 1 117 ? -14.531 16.578 10.891 1 95.5 117 HIS B CA 1
ATOM 3106 C C . HIS B 1 117 ? -15.922 15.961 11.023 1 95.5 117 HIS B C 1
ATOM 3108 O O . HIS B 1 117 ? -16.125 14.789 10.695 1 95.5 117 HIS B O 1
ATOM 3114 N N . GLU B 1 118 ? -16.844 16.75 11.516 1 96 118 GLU B N 1
ATOM 3115 C CA . GLU B 1 118 ? -18.219 16.281 11.648 1 96 118 GLU B CA 1
ATOM 3116 C C . GLU B 1 118 ? -18.828 15.992 10.289 1 96 118 GLU B C 1
ATOM 3118 O O . GLU B 1 118 ? -19.578 15.023 10.133 1 96 118 GLU B O 1
ATOM 3123 N N . LYS B 1 119 ? -18.562 16.828 9.406 1 96 119 LYS B N 1
ATOM 3124 C CA . LYS B 1 119 ? -19.047 16.625 8.047 1 96 119 LYS B CA 1
ATOM 3125 C C . LYS B 1 119 ? -18.516 15.305 7.473 1 96 119 LYS B C 1
ATOM 3127 O O . LYS B 1 119 ? -19.234 14.578 6.793 1 96 119 LYS B O 1
ATOM 3132 N N . LEU B 1 120 ? -17.219 15.016 7.691 1 95.69 120 LEU B N 1
ATOM 3133 C CA . LEU B 1 120 ? -16.625 13.75 7.258 1 95.69 120 LEU B CA 1
ATOM 3134 C C . LEU B 1 120 ? -17.375 12.562 7.867 1 95.69 120 LEU B C 1
ATOM 3136 O O . LEU B 1 120 ? -17.719 11.617 7.16 1 95.69 120 LEU B O 1
ATOM 3140 N N . ARG B 1 121 ? -17.641 12.703 9.148 1 94.81 121 ARG B N 1
ATOM 3141 C CA . ARG B 1 121 ? -18.344 11.625 9.836 1 94.81 121 ARG B CA 1
ATOM 3142 C C . ARG B 1 121 ? -19.734 11.406 9.25 1 94.81 121 ARG B C 1
ATOM 3144 O O . ARG B 1 121 ? -20.172 10.273 9.062 1 94.81 121 ARG B O 1
ATOM 3151 N N . ARG B 1 122 ? -20.391 12.422 8.992 1 95.81 122 ARG B N 1
ATOM 3152 C CA . ARG B 1 122 ? -21.734 12.359 8.406 1 95.81 122 ARG B CA 1
ATOM 3153 C C . ARG B 1 122 ? -21.688 11.711 7.027 1 95.81 122 ARG B C 1
ATOM 3155 O O . ARG B 1 122 ? -22.516 10.844 6.723 1 95.81 122 ARG B O 1
ATOM 3162 N N . ARG B 1 123 ? -20.734 12.094 6.203 1 94.62 123 ARG B N 1
ATOM 3163 C CA . ARG B 1 123 ? -20.609 11.555 4.848 1 94.62 123 ARG B CA 1
ATOM 3164 C C . ARG B 1 123 ? -20.266 10.07 4.871 1 94.62 123 ARG B C 1
ATOM 3166 O O . ARG B 1 123 ? -20.766 9.305 4.047 1 94.62 123 ARG B O 1
ATOM 3173 N N . LEU B 1 124 ? -19.438 9.68 5.809 1 93.94 124 LEU B N 1
ATOM 3174 C CA . LEU B 1 124 ? -19.094 8.266 5.945 1 93.94 124 LEU B CA 1
ATOM 3175 C C . LEU B 1 124 ? -20.312 7.434 6.281 1 93.94 124 LEU B C 1
ATOM 3177 O O . LEU B 1 124 ? -20.5 6.344 5.738 1 93.94 124 LEU B O 1
ATOM 3181 N N . ARG B 1 125 ? -21.156 7.973 7.086 1 93.81 125 ARG B N 1
ATOM 3182 C CA . ARG B 1 125 ? -22.375 7.281 7.484 1 93.81 125 ARG B CA 1
ATOM 3183 C C . ARG B 1 125 ? -23.375 7.23 6.336 1 93.81 125 ARG B C 1
ATOM 3185 O O . ARG B 1 125 ? -23.969 6.184 6.066 1 93.81 125 ARG B O 1
ATOM 3192 N N . GLU B 1 126 ? -23.531 8.266 5.648 1 93.81 126 GLU B N 1
ATOM 3193 C CA . GLU B 1 126 ? -24.5 8.383 4.551 1 93.81 126 GLU B CA 1
ATOM 3194 C C . GLU B 1 126 ? -24.141 7.434 3.408 1 93.81 126 GLU B C 1
ATOM 3196 O O . GLU B 1 126 ? -25.016 6.879 2.756 1 93.81 126 GLU B O 1
ATOM 3201 N N . THR B 1 127 ? -22.859 7.297 3.139 1 92.69 127 THR B N 1
ATOM 3202 C CA . THR B 1 127 ? -22.422 6.492 2.004 1 92.69 127 THR B CA 1
ATOM 3203 C C . THR B 1 127 ? -22.281 5.027 2.404 1 92.69 127 THR B C 1
ATOM 3205 O O . THR B 1 127 ? -22.109 4.156 1.546 1 92.69 127 THR B O 1
ATOM 3208 N N . GLY B 1 128 ? -22.312 4.688 3.6 1 89.62 128 GLY B N 1
ATOM 3209 C CA . GLY B 1 128 ? -22.156 3.32 4.07 1 89.62 128 GLY B CA 1
ATOM 3210 C C . GLY B 1 128 ? -20.734 2.811 3.953 1 89.62 128 GLY B C 1
ATOM 3211 O O . GLY B 1 128 ? -20.516 1.635 3.65 1 89.62 128 GLY B O 1
ATOM 3212 N N . ALA B 1 129 ? -19.766 3.75 4.148 1 88.94 129 ALA B N 1
ATOM 3213 C CA . ALA B 1 129 ? -18.375 3.363 4.047 1 88.94 129 ALA B CA 1
ATOM 3214 C C . ALA B 1 129 ? -18 2.363 5.141 1 88.94 129 ALA B C 1
ATOM 3216 O O . ALA B 1 129 ? -18.375 2.533 6.301 1 88.94 129 ALA B O 1
ATOM 3217 N N . LYS B 1 130 ? -17.344 1.362 4.738 1 85.25 130 LYS B N 1
ATOM 3218 C CA . LYS B 1 130 ? -16.984 0.293 5.664 1 85.25 130 LYS B CA 1
ATOM 3219 C C . LYS B 1 130 ? -15.711 0.645 6.438 1 85.25 130 LYS B C 1
ATOM 3221 O O . LYS B 1 130 ? -14.781 1.234 5.883 1 85.25 130 LYS B O 1
ATOM 3226 N N . ARG B 1 131 ? -15.586 0.309 7.684 1 79.88 131 ARG B N 1
ATOM 3227 C CA . ARG B 1 131 ? -14.445 0.635 8.547 1 79.88 131 ARG B CA 1
ATOM 3228 C C . ARG B 1 131 ? -13.336 -0.4 8.398 1 79.88 131 ARG B C 1
ATOM 3230 O O . ARG B 1 131 ? -12.156 -0.079 8.555 1 79.88 131 ARG B O 1
ATOM 3237 N N . THR B 1 132 ? -13.789 -1.577 8.117 1 76.06 132 THR B N 1
ATOM 3238 C CA . THR B 1 132 ? -12.805 -2.654 8.07 1 76.06 132 THR B CA 1
ATOM 3239 C C . THR B 1 132 ? -12.406 -2.965 6.629 1 76.06 132 THR B C 1
ATOM 3241 O O . THR B 1 132 ? -13.242 -2.902 5.723 1 76.06 132 THR B O 1
ATOM 3244 N N . GLY B 1 133 ? -11.148 -3.256 6.422 1 75.88 133 GLY B N 1
ATOM 3245 C CA . GLY B 1 133 ? -10.656 -3.631 5.105 1 75.88 133 GLY B CA 1
ATOM 3246 C C . GLY B 1 133 ? -10.398 -2.438 4.203 1 75.88 133 GLY B C 1
ATOM 3247 O O . GLY B 1 133 ? -9.977 -1.377 4.672 1 75.88 133 GLY B O 1
ATOM 3248 N N . ILE B 1 134 ? -10.391 -2.732 2.912 1 80.31 134 ILE B N 1
ATOM 3249 C CA . ILE B 1 134 ? -10.125 -1.715 1.901 1 80.31 134 ILE B CA 1
ATOM 3250 C C . ILE B 1 134 ? -11.438 -1.169 1.357 1 80.31 134 ILE B C 1
ATOM 3252 O O . ILE B 1 134 ? -12.273 -1.927 0.855 1 80.31 134 ILE B O 1
ATOM 3256 N N . CYS B 1 135 ? -11.844 -0.026 1.744 1 89.12 135 CYS B N 1
ATOM 3257 C CA . CYS B 1 135 ? -13.039 0.639 1.232 1 89.12 135 CYS B CA 1
ATOM 3258 C C . CYS B 1 135 ? -12.664 1.865 0.407 1 89.12 135 CYS B C 1
ATOM 3260 O O . CYS B 1 135 ? -12.227 2.875 0.954 1 89.12 135 CYS B O 1
ATOM 3262 N N . PRO B 1 136 ? -12.977 1.799 -0.858 1 86.19 136 PRO B N 1
ATOM 3263 C CA . PRO B 1 136 ? -12.57 2.908 -1.723 1 86.19 136 PRO B CA 1
ATOM 3264 C C . PRO B 1 136 ? -13.289 4.215 -1.385 1 86.19 136 PRO B C 1
ATOM 3266 O O . PRO B 1 136 ? -12.688 5.289 -1.439 1 86.19 136 PRO B O 1
ATOM 3269 N N . ILE B 1 137 ? -14.586 4.113 -1.093 1 90.88 137 ILE B N 1
ATOM 3270 C CA . ILE 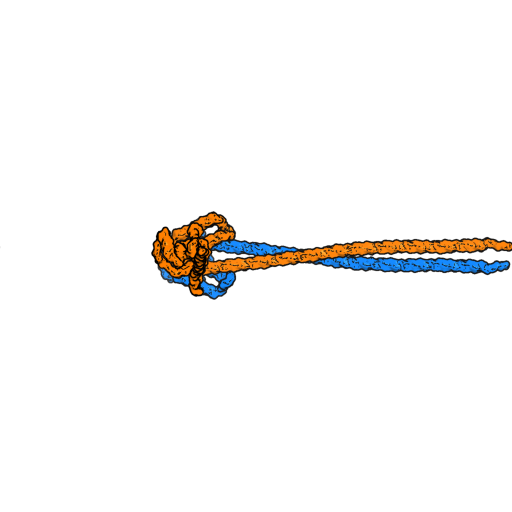B 1 137 ? -15.344 5.32 -0.778 1 90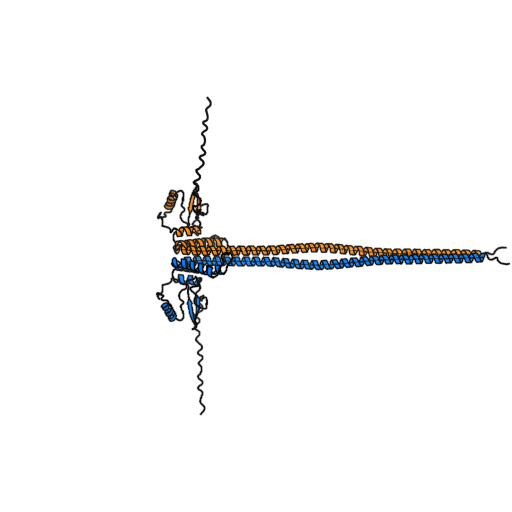.88 137 ILE B CA 1
ATOM 3271 C C . ILE B 1 137 ? -14.766 5.977 0.474 1 90.88 137 ILE B C 1
ATOM 3273 O O . ILE B 1 137 ? -14.633 7.203 0.531 1 90.88 137 ILE B O 1
ATOM 3277 N N . ARG B 1 138 ? -14.438 5.184 1.476 1 92.38 138 ARG B N 1
ATOM 3278 C CA . ARG B 1 138 ? -13.836 5.703 2.701 1 92.38 138 ARG B CA 1
ATOM 3279 C C . ARG B 1 138 ? -12.5 6.375 2.416 1 92.38 138 ARG B C 1
ATOM 3281 O O . ARG B 1 138 ? -12.219 7.461 2.93 1 92.38 138 ARG B O 1
ATOM 3288 N N . SER B 1 139 ? -11.742 5.723 1.57 1 89.75 139 SER B N 1
ATOM 3289 C CA . SER B 1 139 ? -10.438 6.273 1.223 1 89.75 139 SER B CA 1
ATOM 3290 C C . SER B 1 139 ? -10.578 7.605 0.495 1 89.75 139 SER B C 1
ATOM 3292 O O . SER B 1 139 ? -9.789 8.531 0.722 1 89.75 139 SER B O 1
ATOM 3294 N N . LEU B 1 140 ? -11.562 7.668 -0.333 1 90.06 140 LEU B N 1
ATOM 3295 C CA . LEU B 1 140 ? -11.773 8.891 -1.093 1 90.06 140 LEU B CA 1
ATOM 3296 C C . LEU B 1 140 ? -12.219 10.031 -0.176 1 90.06 140 LEU B C 1
ATOM 3298 O O . LEU B 1 140 ? -11.734 11.156 -0.301 1 90.06 140 LEU B O 1
ATOM 3302 N N . LEU B 1 141 ? -13.102 9.734 0.709 1 94.38 141 LEU B N 1
ATOM 3303 C CA . LEU B 1 141 ? -13.586 10.742 1.646 1 94.38 141 LEU B CA 1
ATOM 3304 C C . LEU B 1 141 ? -12.461 11.203 2.57 1 94.38 141 LEU B C 1
ATOM 3306 O O . LEU B 1 141 ? -12.344 12.391 2.869 1 94.38 141 LEU B O 1
ATOM 3310 N N . LEU B 1 142 ? -11.68 10.266 2.986 1 93.88 142 LEU B N 1
ATOM 3311 C CA . LEU B 1 142 ? -10.547 10.609 3.842 1 93.88 142 LEU B CA 1
ATOM 3312 C C . LEU B 1 142 ? -9.531 11.453 3.088 1 93.88 142 LEU B C 1
ATOM 3314 O O . LEU B 1 142 ? -8.953 12.383 3.654 1 93.88 142 LEU B O 1
ATOM 3318 N N . ALA B 1 143 ? -9.336 11.148 1.872 1 92.31 143 ALA B N 1
ATOM 3319 C CA . ALA B 1 143 ? -8.414 11.93 1.043 1 92.31 143 ALA B CA 1
ATOM 3320 C C . ALA B 1 143 ? -8.906 13.359 0.875 1 92.31 143 ALA B C 1
ATOM 3322 O O . ALA B 1 143 ? -8.125 14.312 0.971 1 92.31 143 ALA B O 1
ATOM 3323 N N . GLU B 1 144 ? -10.195 13.461 0.595 1 94.94 144 GLU B N 1
ATOM 3324 C CA . GLU B 1 144 ? -10.773 14.797 0.453 1 94.94 144 GLU B CA 1
ATOM 3325 C C . GLU B 1 144 ? -10.641 15.594 1.745 1 94.94 144 GLU B C 1
ATOM 3327 O O . GLU B 1 144 ? -10.305 16.781 1.715 1 94.94 144 GLU B O 1
ATOM 3332 N N . CYS B 1 145 ? -10.93 14.977 2.842 1 96.38 145 CYS B N 1
ATOM 3333 C CA . CYS B 1 145 ? -10.789 15.633 4.137 1 96.38 145 CYS B CA 1
ATOM 3334 C C . CYS B 1 145 ? -9.344 16.031 4.391 1 96.38 145 CYS B C 1
ATOM 3336 O O . CYS B 1 145 ? -9.078 17.109 4.926 1 96.38 145 CYS B O 1
ATOM 3338 N N . PHE B 1 146 ? -8.492 15.164 4.016 1 96.06 146 PHE B N 1
ATOM 3339 C CA . PHE B 1 146 ? -7.07 15.453 4.16 1 96.06 146 PHE B CA 1
ATOM 3340 C C . PHE B 1 146 ? -6.688 16.703 3.369 1 96.06 146 PHE B C 1
ATOM 3342 O O . PHE B 1 146 ? -5.945 17.562 3.863 1 96.06 146 PHE B O 1
ATOM 3349 N N . LEU B 1 147 ? -7.129 16.859 2.24 1 95.25 147 LEU B N 1
ATOM 3350 C CA . LEU B 1 147 ? -6.84 18.016 1.408 1 95.25 147 LEU B CA 1
ATOM 3351 C C . LEU B 1 147 ? -7.375 19.297 2.055 1 95.25 147 LEU B C 1
ATOM 3353 O O . LEU B 1 147 ? -6.715 20.344 2.02 1 95.25 147 LEU B O 1
ATOM 3357 N N . GLU B 1 148 ? -8.523 19.141 2.59 1 97.06 148 GLU B N 1
ATOM 3358 C CA . GLU B 1 148 ? -9.086 20.297 3.271 1 97.06 148 GLU B CA 1
ATOM 3359 C C . GLU B 1 148 ? -8.227 20.703 4.465 1 97.06 148 GLU B C 1
ATOM 3361 O O . GLU B 1 148 ? -8 21.891 4.691 1 97.06 148 GLU B O 1
ATOM 3366 N N . VAL B 1 149 ? -7.777 19.734 5.195 1 96.62 149 VAL B N 1
ATOM 3367 C CA . VAL B 1 149 ? -6.949 20.047 6.355 1 96.62 149 VAL B CA 1
ATOM 3368 C C . VAL B 1 149 ? -5.633 20.672 5.895 1 96.62 149 VAL B C 1
ATOM 3370 O O . VAL B 1 149 ? -5.133 21.609 6.523 1 96.62 149 VAL B O 1
ATOM 3373 N N . ILE B 1 150 ? -5.062 20.172 4.855 1 96.25 150 ILE B N 1
ATOM 3374 C CA . ILE B 1 150 ? -3.848 20.766 4.312 1 96.25 150 ILE B CA 1
ATOM 3375 C C . ILE B 1 150 ? -4.133 22.203 3.869 1 96.25 150 ILE B C 1
ATOM 3377 O O . ILE B 1 150 ? -3.297 23.094 4.047 1 96.25 150 ILE B O 1
ATOM 3381 N N . ARG B 1 151 ? -5.348 22.406 3.266 1 97.12 151 ARG B N 1
ATOM 3382 C CA . ARG B 1 151 ? -5.73 23.75 2.883 1 97.12 151 ARG B CA 1
ATOM 3383 C C . ARG B 1 151 ? -5.734 24.688 4.094 1 97.12 151 ARG B C 1
ATOM 3385 O O . ARG B 1 151 ? -5.211 25.797 4.027 1 97.12 151 ARG B O 1
ATOM 3392 N N . GLN B 1 152 ? -6.297 24.266 5.207 1 96.94 152 GLN B N 1
ATOM 3393 C CA . GLN B 1 152 ? -6.355 25.047 6.438 1 96.94 152 GLN B CA 1
ATOM 3394 C C . GLN B 1 152 ? -4.957 25.359 6.957 1 96.94 152 GLN B C 1
ATOM 3396 O O . GLN B 1 152 ? -4.68 26.484 7.371 1 96.94 152 GLN B O 1
ATOM 3401 N N . VAL B 1 153 ? -4.098 24.375 6.867 1 96.62 153 VAL B N 1
ATOM 3402 C CA . VAL B 1 153 ? -2.734 24.531 7.359 1 96.62 153 VAL B CA 1
ATOM 3403 C C . VAL B 1 153 ? -1.967 25.484 6.445 1 96.62 153 VAL B C 1
ATOM 3405 O O . VAL B 1 153 ? -1.19 26.328 6.922 1 96.62 153 VAL B O 1
ATOM 3408 N N . THR B 1 154 ? -2.172 25.375 5.191 1 96.19 154 THR B N 1
ATOM 3409 C CA . THR B 1 154 ? -1.473 26.188 4.207 1 96.19 154 THR B CA 1
ATOM 3410 C C . THR B 1 154 ? -1.834 27.656 4.367 1 96.19 154 THR B C 1
ATOM 3412 O O . THR B 1 154 ? -0.972 28.531 4.25 1 96.19 154 THR B O 1
ATOM 3415 N N . VAL B 1 155 ? -3.117 27.922 4.613 1 95.12 155 VAL B N 1
ATOM 3416 C CA . VAL B 1 155 ? -3.568 29.297 4.77 1 95.12 155 VAL B CA 1
ATOM 3417 C C . VAL B 1 155 ? -2.926 29.922 6.012 1 95.12 155 VAL B C 1
ATOM 3419 O O . VAL B 1 155 ? -2.58 31.094 6.02 1 95.12 155 VAL B O 1
ATOM 3422 N N . GLU B 1 156 ? -2.695 29.078 7.02 1 93.62 156 GLU B N 1
ATOM 3423 C CA . GLU B 1 156 ? -2.047 29.547 8.242 1 93.62 156 GLU B CA 1
ATOM 3424 C C . GLU B 1 156 ? -0.542 29.703 8.039 1 93.62 156 GLU B C 1
ATOM 3426 O O . GLU B 1 156 ? 0.05 30.688 8.492 1 93.62 156 GLU B O 1
ATOM 3431 N N . CYS B 1 157 ? 0.003 28.75 7.461 1 94.75 157 CYS B N 1
ATOM 3432 C CA . CYS B 1 157 ? 1.428 28.719 7.152 1 94.75 157 CYS B CA 1
ATOM 3433 C C . CYS B 1 157 ? 1.692 27.906 5.891 1 94.75 157 CYS B C 1
ATOM 3435 O O . CYS B 1 157 ? 1.764 26.672 5.941 1 94.75 157 CYS B O 1
ATOM 3437 N N . TRP B 1 158 ? 1.956 28.625 4.812 1 94.69 158 TRP B N 1
ATOM 3438 C CA . TRP B 1 158 ? 2.041 27.906 3.543 1 94.69 158 TRP B CA 1
ATOM 3439 C C . TRP B 1 158 ? 3.283 27.031 3.498 1 94.69 158 TRP B C 1
ATOM 3441 O O . TRP B 1 158 ? 3.297 26 2.822 1 94.69 158 TRP B O 1
ATOM 3451 N N . GLU B 1 159 ? 4.375 27.359 4.242 1 94.62 159 GLU B N 1
ATOM 3452 C CA . GLU B 1 159 ? 5.555 26.516 4.301 1 94.62 159 GLU B CA 1
ATOM 3453 C C . GLU B 1 159 ? 5.227 25.156 4.906 1 94.62 159 GLU B C 1
ATOM 3455 O O . GLU B 1 159 ? 5.672 24.125 4.406 1 94.62 159 GLU B O 1
ATOM 3460 N N . ARG B 1 160 ? 4.406 25.172 5.934 1 95.31 160 ARG B N 1
ATOM 3461 C CA . ARG B 1 160 ? 3.988 23.938 6.574 1 95.31 160 ARG B CA 1
ATOM 3462 C C . ARG B 1 160 ? 3.131 23.094 5.637 1 95.31 160 ARG B C 1
ATOM 3464 O O . ARG B 1 160 ? 3.277 21.875 5.578 1 95.31 160 ARG B O 1
ATOM 3471 N N . GLY B 1 161 ? 2.23 23.781 4.98 1 95.75 161 GLY B N 1
ATOM 3472 C CA . GLY B 1 161 ? 1.419 23.094 3.988 1 95.75 161 GLY B CA 1
ATOM 3473 C C . GLY B 1 161 ? 2.242 22.453 2.895 1 95.75 161 GLY B C 1
ATOM 3474 O O . GLY B 1 161 ? 1.938 21.328 2.465 1 95.75 161 GLY B O 1
ATOM 3475 N N . LEU B 1 162 ? 3.279 23.141 2.498 1 94.81 162 LEU B N 1
ATOM 3476 C CA . LEU B 1 162 ? 4.137 22.609 1.442 1 94.81 162 LEU B CA 1
ATOM 3477 C C . LEU B 1 162 ? 4.859 21.359 1.904 1 94.81 162 LEU B C 1
ATOM 3479 O O . LEU B 1 162 ? 4.992 20.391 1.141 1 94.81 162 LEU B O 1
ATOM 3483 N N . VAL B 1 163 ? 5.328 21.312 3.098 1 94.94 163 VAL B N 1
ATOM 3484 C CA . VAL B 1 163 ? 6.012 20.141 3.627 1 94.94 163 VAL B CA 1
ATOM 3485 C C . VAL B 1 163 ? 5.039 18.969 3.709 1 94.94 163 VAL B C 1
ATOM 3487 O O . VAL B 1 163 ? 5.379 17.844 3.332 1 94.94 163 VAL B O 1
ATOM 3490 N N . LEU B 1 164 ? 3.826 19.25 4.203 1 94.69 164 LEU B N 1
ATOM 3491 C CA . LEU B 1 164 ? 2.807 18.203 4.293 1 94.69 164 LEU B CA 1
ATOM 3492 C C . LEU B 1 164 ? 2.496 17.641 2.914 1 94.69 164 LEU B C 1
ATOM 3494 O O . LEU B 1 164 ? 2.375 16.422 2.758 1 94.69 164 LEU B O 1
ATOM 3498 N N . LEU B 1 165 ? 2.453 18.531 1.967 1 93.94 165 LEU B N 1
ATOM 3499 C CA . LEU B 1 165 ? 2.148 18.109 0.604 1 93.94 165 LEU B CA 1
ATOM 3500 C C . LEU B 1 165 ? 3.271 17.25 0.039 1 93.94 165 LEU B C 1
ATOM 3502 O O . LEU B 1 165 ? 3.012 16.25 -0.637 1 93.94 165 LEU B O 1
ATOM 3506 N N . LYS B 1 166 ? 4.426 17.641 0.25 1 92.81 166 LYS B N 1
ATOM 3507 C CA . LYS B 1 166 ? 5.562 16.875 -0.241 1 92.81 166 LYS B CA 1
ATOM 3508 C C . LYS B 1 166 ? 5.582 15.477 0.367 1 92.81 166 LYS B C 1
ATOM 3510 O O . LYS B 1 166 ? 5.785 14.484 -0.341 1 92.81 166 LYS B O 1
ATOM 3515 N N . ILE B 1 167 ? 5.371 15.422 1.654 1 91.75 167 ILE B N 1
ATOM 3516 C CA . ILE B 1 167 ? 5.348 14.133 2.336 1 91.75 167 ILE B CA 1
ATOM 3517 C C . ILE B 1 167 ? 4.207 13.281 1.787 1 91.75 167 ILE B C 1
ATOM 3519 O O . ILE B 1 167 ? 4.379 12.086 1.541 1 91.75 167 ILE B O 1
ATOM 3523 N N . HIS B 1 168 ? 3.088 13.922 1.644 1 91.5 168 HIS B N 1
ATOM 3524 C CA . HIS B 1 168 ? 1.93 13.219 1.099 1 91.5 168 HIS B CA 1
ATOM 3525 C C . HIS B 1 168 ? 2.225 12.664 -0.289 1 91.5 168 HIS B C 1
ATOM 3527 O O . HIS B 1 168 ? 1.914 11.5 -0.578 1 91.5 168 HIS B O 1
ATOM 3533 N N . ALA B 1 169 ? 2.818 13.477 -1.084 1 89.44 169 ALA B N 1
ATOM 3534 C CA . ALA B 1 169 ? 3.141 13.055 -2.445 1 89.44 169 ALA B CA 1
ATOM 3535 C C . ALA B 1 169 ? 4.098 11.867 -2.439 1 89.44 169 ALA B C 1
ATOM 3537 O O . ALA B 1 169 ? 3.934 10.922 -3.219 1 89.44 169 ALA B O 1
ATOM 3538 N N . GLU B 1 170 ? 5.066 11.867 -1.632 1 89.5 170 GLU B N 1
ATOM 3539 C CA . GLU B 1 170 ? 6.031 10.781 -1.533 1 89.5 170 GLU B CA 1
ATOM 3540 C C . GLU B 1 170 ? 5.367 9.5 -1.032 1 89.5 170 GLU B C 1
ATOM 3542 O O . GLU B 1 170 ? 5.68 8.406 -1.508 1 89.5 170 GLU B O 1
ATOM 3547 N N . ARG B 1 171 ? 4.457 9.672 -0.094 1 87 171 ARG B N 1
ATOM 3548 C CA . ARG B 1 171 ? 3.748 8.516 0.439 1 87 171 ARG B CA 1
ATOM 3549 C C . ARG B 1 171 ? 2.855 7.887 -0.624 1 87 171 ARG B C 1
ATOM 3551 O O . ARG B 1 171 ? 2.768 6.66 -0.721 1 87 171 ARG B O 1
ATOM 3558 N N . VAL B 1 172 ? 2.217 8.711 -1.372 1 87.31 172 VAL B N 1
ATOM 3559 C CA . VAL B 1 172 ? 1.354 8.219 -2.441 1 87.31 172 VAL B CA 1
ATOM 3560 C C . VAL B 1 172 ? 2.195 7.496 -3.492 1 87.31 172 VAL B C 1
ATOM 3562 O O . VAL B 1 172 ? 1.814 6.43 -3.977 1 87.31 172 VAL B O 1
ATOM 3565 N N . ALA B 1 173 ? 3.342 8.062 -3.826 1 87.88 173 ALA B N 1
ATOM 3566 C CA . ALA B 1 173 ? 4.238 7.438 -4.793 1 87.88 173 ALA B CA 1
ATOM 3567 C C . ALA B 1 173 ? 4.727 6.082 -4.293 1 87.88 173 ALA B C 1
ATOM 3569 O O . ALA B 1 173 ? 4.793 5.117 -5.059 1 87.88 173 ALA B O 1
ATOM 3570 N N . ALA B 1 174 ? 5.07 6.059 -3.055 1 86.12 174 ALA B N 1
ATOM 3571 C CA . ALA B 1 174 ? 5.527 4.801 -2.469 1 86.12 174 ALA B CA 1
ATOM 3572 C C . ALA B 1 174 ? 4.426 3.75 -2.5 1 86.12 174 ALA B C 1
ATOM 3574 O O . ALA B 1 174 ? 4.684 2.576 -2.781 1 86.12 174 ALA B O 1
ATOM 3575 N N . GLN B 1 175 ? 3.236 4.133 -2.139 1 84.06 175 GLN B N 1
ATOM 3576 C CA . GLN B 1 175 ? 2.102 3.215 -2.154 1 84.06 175 GLN B CA 1
ATOM 3577 C C . GLN B 1 175 ? 1.855 2.67 -3.559 1 84.06 175 GLN B C 1
ATOM 3579 O O . GLN B 1 175 ? 1.569 1.483 -3.729 1 84.06 175 GLN B O 1
ATOM 3584 N N . THR B 1 176 ? 1.91 3.557 -4.531 1 86.25 176 THR B N 1
ATOM 3585 C CA . THR B 1 176 ? 1.742 3.137 -5.918 1 86.25 176 THR B CA 1
ATOM 3586 C C . THR B 1 176 ? 2.834 2.148 -6.32 1 86.25 176 THR B C 1
ATOM 3588 O O . THR B 1 176 ? 2.559 1.147 -6.984 1 86.25 176 THR B O 1
ATOM 3591 N N . ALA B 1 177 ? 4.047 2.43 -5.926 1 86.5 177 ALA B N 1
ATOM 3592 C CA . ALA B 1 177 ? 5.156 1.526 -6.223 1 86.5 177 ALA B CA 1
ATOM 3593 C C . ALA B 1 177 ? 4.93 0.154 -5.594 1 86.5 177 ALA B C 1
ATOM 3595 O O . ALA B 1 177 ? 5.195 -0.874 -6.219 1 86.5 177 ALA B O 1
ATOM 3596 N N . HIS B 1 178 ? 4.461 0.147 -4.367 1 83.5 178 HIS B N 1
ATOM 3597 C CA . HIS B 1 178 ? 4.156 -1.113 -3.697 1 83.5 178 HIS B CA 1
ATOM 3598 C C . HIS B 1 178 ? 3.08 -1.889 -4.449 1 83.5 178 HIS B C 1
ATOM 3600 O O . HIS B 1 178 ? 3.189 -3.105 -4.621 1 83.5 178 HIS B O 1
ATOM 3606 N N . ARG B 1 179 ? 2.061 -1.16 -4.844 1 83.38 179 ARG B N 1
ATOM 3607 C CA . ARG B 1 179 ? 0.971 -1.792 -5.582 1 83.38 179 ARG B CA 1
ATOM 3608 C C . ARG B 1 179 ? 1.474 -2.4 -6.887 1 83.38 179 ARG B C 1
ATOM 3610 O O . ARG B 1 179 ? 1.128 -3.535 -7.223 1 83.38 179 ARG B O 1
ATOM 3617 N N . GLU B 1 180 ? 2.275 -1.689 -7.559 1 86.62 180 GLU B N 1
ATOM 3618 C CA . GLU B 1 180 ? 2.836 -2.172 -8.812 1 86.62 180 GLU B CA 1
ATOM 3619 C C . GLU B 1 180 ? 3.721 -3.395 -8.594 1 86.62 180 GLU B C 1
ATOM 3621 O O . GLU B 1 180 ? 3.678 -4.352 -9.375 1 86.62 180 GLU B O 1
ATOM 3626 N N . LEU B 1 181 ? 4.535 -3.379 -7.645 1 84.5 181 LEU B N 1
ATOM 3627 C CA . LEU B 1 181 ? 5.395 -4.508 -7.305 1 84.5 181 LEU B CA 1
ATOM 3628 C C . LEU B 1 181 ? 4.566 -5.742 -6.965 1 84.5 181 LEU B C 1
ATOM 3630 O O . LEU B 1 181 ? 4.852 -6.84 -7.449 1 84.5 181 LEU B O 1
ATOM 3634 N N . PHE B 1 182 ? 3.512 -5.598 -6.234 1 82.56 182 PHE B N 1
ATOM 3635 C CA . PHE B 1 182 ? 2.664 -6.711 -5.828 1 82.56 182 PHE B CA 1
ATOM 3636 C C . PHE B 1 182 ? 1.922 -7.293 -7.023 1 82.56 182 PHE B C 1
ATOM 3638 O O . PHE B 1 182 ? 1.824 -8.516 -7.168 1 82.56 182 PHE B O 1
ATOM 3645 N N . GLU B 1 183 ? 1.413 -6.367 -7.816 1 83.81 183 GLU B N 1
ATOM 3646 C CA . GLU B 1 183 ? 0.728 -6.82 -9.023 1 83.81 183 GLU B CA 1
ATOM 3647 C C . GLU B 1 183 ? 1.672 -7.605 -9.93 1 83.81 183 GLU B C 1
ATOM 3649 O O . GLU B 1 183 ? 1.288 -8.633 -10.5 1 83.81 183 GLU B O 1
ATOM 3654 N N . SER B 1 184 ? 2.879 -7.188 -10.102 1 85.88 184 SER B N 1
ATOM 3655 C CA . SER B 1 184 ? 3.881 -7.883 -10.906 1 85.88 184 SER B CA 1
ATOM 3656 C C . SER B 1 184 ? 4.203 -9.25 -10.312 1 85.88 184 SER B C 1
ATOM 3658 O O . SER B 1 184 ? 4.328 -10.234 -11.047 1 85.88 184 SER B O 1
ATOM 3660 N N . ARG B 1 185 ? 4.316 -9.273 -9.039 1 83.44 185 ARG B N 1
ATOM 3661 C CA . ARG B 1 185 ? 4.617 -10.531 -8.367 1 83.44 185 ARG B CA 1
ATOM 3662 C C . ARG B 1 185 ? 3.469 -11.523 -8.523 1 83.44 185 ARG B C 1
ATOM 3664 O O . ARG B 1 185 ? 3.695 -12.711 -8.773 1 83.44 185 ARG B O 1
ATOM 3671 N N . VAL B 1 186 ? 2.258 -11.125 -8.328 1 82.44 186 VAL B N 1
ATOM 3672 C CA . VAL B 1 186 ? 1.075 -11.969 -8.5 1 82.44 186 VAL B CA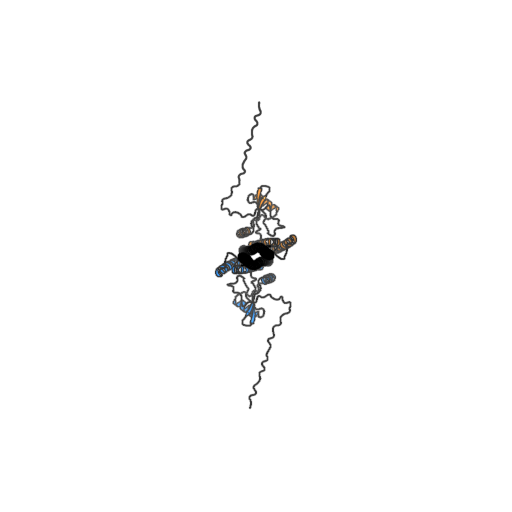 1
ATOM 3673 C C . VAL B 1 186 ? 1.005 -12.469 -9.938 1 82.44 186 VAL B C 1
ATOM 3675 O O . VAL B 1 186 ? 0.747 -13.656 -10.18 1 82.44 186 VAL B O 1
ATOM 3678 N N . GLY B 1 187 ? 1.241 -11.586 -10.883 1 83.5 187 GLY B N 1
ATOM 3679 C CA . GLY B 1 187 ? 1.276 -11.977 -12.281 1 83.5 187 GLY B CA 1
ATOM 3680 C C . GLY B 1 187 ? 2.322 -13.039 -12.57 1 83.5 187 GLY B C 1
ATOM 3681 O O . GLY B 1 187 ? 2.045 -14.016 -13.273 1 83.5 187 GLY B O 1
ATOM 3682 N N . TYR B 1 188 ? 3.527 -13 -12.125 1 86.12 188 TYR B N 1
ATOM 3683 C CA . TYR B 1 188 ? 4.59 -13.984 -12.289 1 86.12 188 TYR B CA 1
ATOM 3684 C C . TYR B 1 188 ? 4.184 -15.328 -11.703 1 86.12 188 TYR B C 1
ATOM 3686 O O . TYR B 1 188 ? 4.375 -16.375 -12.336 1 86.12 188 TYR B O 1
ATOM 3694 N N . ALA B 1 189 ? 3.592 -15.18 -10.516 1 81.19 189 ALA B N 1
ATOM 3695 C CA . ALA B 1 189 ? 3.176 -16.406 -9.844 1 81.19 189 ALA B CA 1
ATOM 3696 C C . ALA B 1 189 ? 2.102 -17.141 -10.641 1 81.19 189 ALA B C 1
ATOM 3698 O O . ALA B 1 189 ? 2.143 -18.359 -10.781 1 81.19 189 ALA B O 1
ATOM 3699 N N . PHE B 1 190 ? 1.2 -16.453 -11.203 1 80.44 190 PHE B N 1
ATOM 3700 C CA . PHE B 1 190 ? 0.129 -17.062 -11.984 1 80.44 190 PHE B CA 1
ATOM 3701 C C . PHE B 1 190 ? 0.668 -17.641 -13.289 1 80.44 190 PHE B C 1
ATOM 3703 O O . PHE B 1 190 ? 0.202 -18.688 -13.75 1 80.44 190 PHE B O 1
ATOM 3710 N N . ARG B 1 191 ? 1.577 -17.031 -13.898 1 83.19 191 ARG B N 1
ATOM 3711 C CA . ARG B 1 191 ? 2.207 -17.578 -15.102 1 83.19 191 ARG B CA 1
ATOM 3712 C C . ARG B 1 191 ? 2.916 -18.891 -14.797 1 83.19 191 ARG B C 1
ATOM 3714 O O . ARG B 1 191 ? 2.883 -19.828 -15.609 1 83.19 191 ARG B O 1
ATOM 3721 N N . LEU B 1 192 ? 3.596 -18.844 -13.625 1 82.56 192 LEU B N 1
ATOM 3722 C CA . LEU B 1 192 ? 4.227 -20.078 -13.203 1 82.56 192 LEU B CA 1
ATOM 3723 C C . LEU B 1 192 ? 3.188 -21.188 -13.016 1 82.56 192 LEU B C 1
ATOM 3725 O O . LEU B 1 192 ? 3.41 -22.328 -13.406 1 82.56 192 LEU B O 1
ATOM 3729 N N . ALA B 1 193 ? 2.041 -20.875 -12.461 1 81.31 193 ALA B N 1
ATOM 3730 C CA . ALA B 1 193 ? 0.96 -21.844 -12.242 1 81.31 193 ALA B CA 1
ATOM 3731 C C . ALA B 1 193 ? 0.401 -22.344 -13.57 1 81.31 193 ALA B C 1
ATOM 3733 O O . ALA B 1 193 ? 0.148 -23.531 -13.727 1 81.31 193 ALA B O 1
ATOM 3734 N N . LEU B 1 194 ? 0.198 -21.547 -14.508 1 83.62 194 LEU B N 1
ATOM 3735 C CA . LEU B 1 194 ? -0.32 -21.922 -15.812 1 83.62 194 LEU B CA 1
ATOM 3736 C C . LEU B 1 194 ? 0.673 -22.797 -16.562 1 83.62 194 LEU B C 1
ATOM 3738 O O . LEU B 1 194 ? 0.275 -23.734 -17.25 1 83.62 194 LEU B O 1
ATOM 3742 N N . LYS B 1 195 ? 1.942 -22.391 -16.453 1 84.69 195 LYS B N 1
ATOM 3743 C CA . LYS B 1 195 ? 2.969 -23.234 -17.047 1 84.69 195 LYS B CA 1
ATOM 3744 C C . LYS B 1 195 ? 2.924 -24.641 -16.453 1 84.69 195 LYS B C 1
ATOM 3746 O O . LYS B 1 195 ? 3.033 -25.625 -17.188 1 84.69 195 LYS B O 1
ATOM 3751 N N . GLY B 1 196 ? 2.785 -24.672 -15.195 1 80.56 196 GLY B N 1
ATOM 3752 C CA . GLY B 1 196 ? 2.664 -25.969 -14.547 1 80.56 196 GLY B CA 1
ATOM 3753 C C . GLY B 1 196 ? 1.453 -26.766 -15.016 1 80.56 196 GLY B C 1
ATOM 3754 O O . GLY B 1 196 ? 1.543 -27.969 -15.242 1 80.56 196 GLY B O 1
ATOM 3755 N N . GLU B 1 197 ? 0.402 -26.125 -15.133 1 79.62 197 GLU B N 1
ATOM 3756 C CA . GLU B 1 197 ? -0.811 -26.781 -15.633 1 79.62 197 GLU B CA 1
ATOM 3757 C C . GLU B 1 197 ? -0.63 -27.266 -17.062 1 79.62 197 GLU B C 1
ATOM 3759 O O . GLU B 1 197 ? -1.09 -28.359 -17.422 1 79.62 197 GLU B O 1
ATOM 3764 N N . LYS B 1 198 ? -0.021 -26.5 -17.891 1 85.5 198 LYS B N 1
ATOM 3765 C CA . LYS B 1 198 ? 0.232 -26.906 -19.266 1 85.5 198 LYS B CA 1
ATOM 3766 C C . LYS B 1 198 ? 1.181 -28.094 -19.328 1 85.5 198 LYS B C 1
ATOM 3768 O O . LYS B 1 198 ? 0.977 -29.016 -20.125 1 85.5 198 LYS B O 1
ATOM 3773 N N . ASP B 1 199 ? 2.201 -27.938 -18.531 1 85.06 199 ASP B N 1
ATOM 3774 C CA . ASP B 1 199 ? 3.145 -29.047 -18.469 1 85.06 199 ASP B CA 1
ATOM 3775 C C . ASP B 1 199 ? 2.455 -30.328 -18.016 1 85.06 199 ASP B C 1
ATOM 3777 O O . ASP B 1 199 ? 2.711 -31.406 -18.562 1 85.06 199 ASP B O 1
ATOM 3781 N N . THR B 1 200 ? 1.59 -30.219 -17.078 1 85 200 THR B N 1
ATOM 3782 C CA . THR B 1 200 ? 0.827 -31.375 -16.625 1 85 200 THR B CA 1
ATOM 3783 C C . THR B 1 200 ? -0.045 -31.938 -17.734 1 85 200 THR B C 1
ATOM 3785 O O . THR B 1 200 ? -0.114 -33.156 -17.938 1 85 200 THR B O 1
ATOM 3788 N N . SER B 1 201 ? -0.646 -31.125 -18.438 1 87.75 201 SER B N 1
ATOM 3789 C CA . SER B 1 201 ? -1.499 -31.547 -19.547 1 87.75 201 SER B CA 1
ATOM 3790 C C . SER B 1 201 ? -0.69 -32.25 -20.641 1 87.75 201 SER B C 1
ATOM 3792 O O . SER B 1 201 ? -1.131 -33.25 -21.203 1 87.75 201 SER B O 1
ATOM 3794 N N . ARG B 1 202 ? 0.427 -31.672 -20.891 1 86.31 202 ARG B N 1
ATOM 3795 C CA . ARG B 1 202 ? 1.303 -32.281 -21.906 1 86.31 202 ARG B CA 1
ATOM 3796 C C . ARG B 1 202 ? 1.733 -33.688 -21.484 1 86.31 202 ARG B C 1
ATOM 3798 O O . ARG B 1 202 ? 1.671 -34.625 -22.281 1 86.31 202 ARG B O 1
ATOM 3805 N N . VAL B 1 203 ? 2.088 -33.688 -20.219 1 90.19 203 VAL B N 1
ATOM 3806 C CA . VAL B 1 203 ? 2.545 -35 -19.734 1 90.19 203 VAL B CA 1
ATOM 3807 C C . VAL B 1 203 ? 1.38 -35.969 -19.703 1 90.19 203 VAL B C 1
ATOM 3809 O O . VAL B 1 203 ? 1.558 -37.156 -20 1 90.19 203 VAL B O 1
ATOM 3812 N N . GLN B 1 204 ? 0.212 -35.5 -19.484 1 88.62 204 GLN B N 1
ATOM 3813 C CA . GLN B 1 204 ? -0.975 -36.344 -19.5 1 88.62 204 GLN B CA 1
ATOM 3814 C C . GLN B 1 204 ? -1.274 -36.844 -20.906 1 88.62 204 GLN B C 1
ATOM 3816 O O . GLN B 1 204 ? -1.694 -38 -21.094 1 88.62 204 GLN B O 1
ATOM 3821 N N . GLN B 1 205 ? -1.048 -36.031 -21.797 1 90.88 205 GLN B N 1
ATOM 3822 C CA . GLN B 1 205 ? -1.238 -36.438 -23.188 1 90.88 205 GLN B CA 1
ATOM 3823 C C . GLN B 1 205 ? -0.228 -37.5 -23.594 1 90.88 205 GLN B C 1
ATOM 3825 O O . GLN B 1 205 ? -0.579 -38.469 -24.281 1 90.88 205 GLN B O 1
ATOM 3830 N N . ASP B 1 206 ? 0.953 -37.344 -23.203 1 90.06 206 ASP B N 1
ATOM 3831 C CA . ASP B 1 206 ? 1.992 -38.312 -23.469 1 90.06 206 ASP B CA 1
ATOM 3832 C C . ASP B 1 206 ? 1.662 -39.656 -22.797 1 90.06 206 ASP B C 1
ATOM 3834 O O . ASP B 1 206 ? 1.911 -40.719 -23.375 1 90.06 206 ASP B O 1
ATOM 3838 N N . LEU B 1 207 ? 1.084 -39.562 -21.641 1 89.44 207 LEU B N 1
ATOM 3839 C CA . LEU B 1 207 ? 0.651 -40.75 -20.938 1 89.44 207 LEU B CA 1
ATOM 3840 C C . LEU B 1 207 ? -0.453 -41.469 -21.703 1 89.44 207 LEU B C 1
ATOM 3842 O O . LEU B 1 207 ? -0.453 -42.719 -21.781 1 89.44 207 LEU B O 1
ATOM 3846 N N . GLY B 1 208 ? -1.296 -40.688 -22.25 1 89.25 208 GLY B N 1
ATOM 3847 C CA . GLY B 1 208 ? -2.361 -41.281 -23.062 1 89.25 208 GLY B CA 1
ATOM 3848 C C . GLY B 1 208 ? -1.854 -41.969 -24.297 1 89.25 208 GLY B C 1
ATOM 3849 O O . GLY B 1 208 ? -2.324 -43.062 -24.625 1 89.25 208 GLY B O 1
ATOM 3850 N N . LYS B 1 209 ? -0.901 -41.469 -24.938 1 90.81 209 LYS B N 1
ATOM 3851 C CA . LYS B 1 209 ? -0.291 -42.094 -26.109 1 90.81 209 LYS B CA 1
ATOM 3852 C C . LYS B 1 209 ? 0.419 -43.375 -25.75 1 90.81 209 LYS B C 1
ATOM 3854 O O . LYS B 1 209 ? 0.318 -44.375 -26.469 1 90.81 209 LYS B O 1
ATOM 3859 N N . LEU B 1 210 ? 1.053 -43.312 -24.578 1 90.56 210 LEU B N 1
ATOM 3860 C CA . LEU B 1 210 ? 1.793 -44.5 -24.141 1 90.56 210 LEU B CA 1
ATOM 3861 C C . LEU B 1 210 ? 0.841 -45.625 -23.734 1 90.56 210 LEU B C 1
ATOM 3863 O O . LEU B 1 210 ? 1.113 -46.781 -24 1 90.56 210 LEU B O 1
ATOM 3867 N N . LYS B 1 211 ? -0.298 -45.25 -23.188 1 89.44 211 LYS B N 1
ATOM 3868 C CA . LYS B 1 211 ? -1.306 -46.25 -22.812 1 89.44 211 LYS B CA 1
ATOM 3869 C C . LYS B 1 211 ? -1.912 -46.906 -24.047 1 89.44 211 LYS B C 1
ATOM 3871 O O . LYS B 1 211 ? -2.141 -48.094 -24.062 1 89.44 211 LYS B O 1
ATOM 3876 N N . LYS B 1 212 ? -2.113 -46.125 -25.094 1 92.44 212 LYS B N 1
ATOM 3877 C CA . LYS B 1 212 ? -2.639 -46.656 -26.344 1 92.44 212 LYS B CA 1
ATOM 3878 C C . LYS B 1 212 ? -1.642 -47.594 -27 1 92.44 212 LYS B C 1
ATOM 3880 O O . LYS B 1 212 ? -2.02 -48.688 -27.484 1 92.44 212 LYS B O 1
ATOM 3885 N N . ARG B 1 213 ? -0.418 -47.281 -26.953 1 89.69 213 ARG B N 1
ATOM 3886 C CA . ARG B 1 213 ? 0.627 -48.125 -27.516 1 89.69 213 ARG B CA 1
ATOM 3887 C C . ARG B 1 213 ? 0.751 -49.438 -26.75 1 89.69 213 ARG B C 1
ATOM 3889 O O . ARG B 1 213 ? 0.967 -50.5 -27.344 1 89.69 213 ARG B O 1
ATOM 3896 N N . MET B 1 214 ? 0.582 -49.375 -25.484 1 89.06 214 MET B N 1
ATOM 3897 C CA . MET B 1 214 ? 0.631 -50.562 -24.641 1 89.06 214 MET B CA 1
ATOM 3898 C C . MET B 1 214 ? -0.523 -51.5 -24.953 1 89.06 214 MET B C 1
ATOM 3900 O O . MET B 1 214 ? -0.341 -52.719 -25 1 89.06 214 MET B O 1
ATOM 3904 N N . GLU B 1 215 ? -1.669 -50.938 -25.219 1 89 215 GLU B N 1
ATOM 3905 C CA . GLU B 1 215 ? -2.828 -51.75 -25.594 1 89 215 GLU B CA 1
ATOM 3906 C C . GLU B 1 215 ? -2.625 -52.438 -26.953 1 89 215 GLU B C 1
ATOM 3908 O O . GLU B 1 215 ? -2.984 -53.594 -27.141 1 89 215 GLU B O 1
ATOM 3913 N N . GLU B 1 216 ? -1.947 -51.719 -27.859 1 90 216 GLU B N 1
ATOM 3914 C CA . GLU B 1 216 ? -1.643 -52.281 -29.188 1 90 216 GLU B CA 1
ATOM 3915 C C . GLU B 1 216 ? -0.631 -53.406 -29.094 1 90 216 GLU B C 1
ATOM 3917 O O . GLU B 1 216 ? -0.795 -54.469 -29.734 1 90 216 GLU B O 1
ATOM 3922 N N . LEU B 1 217 ? 0.3 -53.219 -28.219 1 87.31 217 LEU B N 1
ATOM 3923 C CA . LEU B 1 217 ? 1.325 -54.25 -28.062 1 87.31 217 LEU B CA 1
ATOM 3924 C C . LEU B 1 217 ? 0.748 -55.5 -27.375 1 87.31 217 LEU B C 1
ATOM 3926 O O . LEU B 1 217 ? 1.118 -56.625 -27.719 1 87.31 217 LEU B O 1
ATOM 3930 N N . ALA B 1 218 ? -0.201 -55.25 -26.469 1 85.88 218 ALA B N 1
ATOM 3931 C CA . ALA B 1 218 ? -0.863 -56.344 -25.781 1 85.88 218 ALA B CA 1
ATOM 3932 C C . ALA B 1 218 ? -1.742 -57.125 -26.734 1 85.88 218 ALA B C 1
ATOM 3934 O O . ALA B 1 218 ? -1.805 -58.375 -26.672 1 85.88 218 ALA B O 1
ATOM 3935 N N . GLU B 1 219 ? -2.33 -56.469 -27.703 1 89.25 219 GLU B N 1
ATOM 3936 C CA . GLU B 1 219 ? -3.143 -57.125 -28.719 1 89.25 219 GLU B CA 1
ATOM 3937 C C . GLU B 1 219 ? -2.273 -57.906 -29.688 1 89.25 219 GLU B C 1
ATOM 3939 O O . GLU B 1 219 ? -2.639 -59 -30.109 1 89.25 219 GLU B O 1
ATOM 3944 N N . GLU B 1 220 ? -1.158 -57.406 -29.984 1 85.81 220 GLU B N 1
ATOM 3945 C CA . GLU B 1 220 ? -0.229 -58.094 -30.891 1 85.81 220 GLU B CA 1
ATOM 3946 C C . GLU B 1 220 ? 0.33 -59.344 -30.234 1 85.81 220 GLU B C 1
ATOM 3948 O O . GLU B 1 220 ? 0.478 -60.375 -30.906 1 85.81 220 GLU B O 1
ATOM 3953 N N . GLU B 1 221 ? 0.584 -59.25 -28.969 1 86 221 GLU B N 1
ATOM 3954 C CA . GLU B 1 221 ? 1.064 -60.406 -28.234 1 86 221 GLU B CA 1
ATOM 3955 C C . GLU B 1 221 ? 0.015 -61.531 -28.203 1 86 221 GLU B C 1
ATOM 3957 O O . GLU B 1 221 ? 0.341 -62.688 -28.391 1 86 221 GLU B O 1
ATOM 3962 N N . LYS B 1 222 ? -1.243 -61.156 -28.047 1 86.38 222 LYS B N 1
ATOM 3963 C CA . LYS B 1 222 ? -2.334 -62.125 -28.031 1 86.38 222 LYS B CA 1
ATOM 3964 C C . LYS B 1 222 ? -2.5 -62.781 -29.391 1 86.38 222 LYS B C 1
ATOM 3966 O O . LYS B 1 222 ? -2.678 -64 -29.469 1 86.38 222 LYS B O 1
ATOM 3971 N N . THR B 1 223 ? -2.305 -62.031 -30.469 1 88.31 223 THR B N 1
ATOM 3972 C CA . THR B 1 223 ? -2.434 -62.562 -31.828 1 88.31 223 THR B CA 1
ATOM 3973 C C . THR B 1 223 ? -1.284 -63.5 -32.156 1 88.31 223 THR B C 1
ATOM 3975 O O . THR B 1 223 ? -1.498 -64.562 -32.719 1 88.31 223 THR B O 1
ATOM 3978 N N . LEU B 1 224 ? -0.096 -63.156 -31.672 1 84.12 224 LEU B N 1
ATOM 3979 C CA . LEU B 1 224 ? 1.068 -64 -31.938 1 84.12 224 LEU B CA 1
ATOM 3980 C C . LEU B 1 224 ? 0.997 -65.312 -31.141 1 84.12 224 LEU B C 1
ATOM 3982 O O . LEU B 1 224 ? 1.38 -66.375 -31.641 1 84.12 224 LEU B O 1
ATOM 3986 N N . ARG B 1 225 ? 0.419 -65.188 -29.922 1 85.62 225 ARG B N 1
ATOM 3987 C CA . ARG B 1 225 ? 0.235 -66.375 -29.125 1 85.62 225 ARG B CA 1
ATOM 3988 C C . ARG B 1 225 ? -0.767 -67.312 -29.766 1 85.62 225 ARG B C 1
ATOM 3990 O O . ARG B 1 225 ? -0.56 -68.562 -29.781 1 85.62 225 ARG B O 1
ATOM 3997 N N . GLN B 1 226 ? -1.788 -66.875 -30.422 1 87.75 226 GLN B N 1
ATOM 3998 C CA . GLN B 1 226 ? -2.803 -67.688 -31.094 1 87.75 226 GLN B CA 1
ATOM 3999 C C . GLN B 1 226 ? -2.244 -68.312 -32.375 1 87.75 226 GLN B C 1
ATOM 4001 O O . GLN B 1 226 ? -2.529 -69.5 -32.656 1 87.75 226 GLN B O 1
ATOM 4006 N N . GLN B 1 227 ? -1.393 -67.562 -33.031 1 83.62 227 GLN B N 1
ATOM 4007 C CA . GLN B 1 227 ? -0.792 -68.062 -34.25 1 83.62 227 GLN B CA 1
ATOM 4008 C C . GLN B 1 227 ? 0.193 -69.188 -33.938 1 83.62 227 GLN B C 1
ATOM 4010 O O . GLN B 1 227 ? 0.25 -70.188 -34.688 1 83.62 227 GLN B O 1
ATOM 4015 N N . CYS B 1 228 ? 0.889 -68.938 -32.812 1 82.19 228 CYS B N 1
ATOM 4016 C CA . CYS B 1 228 ? 1.835 -70 -32.406 1 82.19 228 CYS B CA 1
ATOM 4017 C C . CYS B 1 228 ? 1.106 -71.25 -32 1 82.19 228 CYS B C 1
ATOM 4019 O O . CYS B 1 228 ? 1.519 -72.375 -32.375 1 82.19 228 CYS B O 1
ATOM 4021 N N . ASP B 1 229 ? -0.041 -71.125 -31.359 1 85 229 ASP B N 1
ATOM 4022 C CA . ASP B 1 229 ? -0.836 -72.312 -30.953 1 85 229 ASP B CA 1
ATOM 4023 C C . ASP B 1 229 ? -1.443 -73 -32.156 1 85 229 ASP B C 1
ATOM 4025 O O . ASP B 1 229 ? -1.458 -74.25 -32.219 1 85 229 ASP B O 1
ATOM 4029 N N . GLU B 1 230 ? -1.837 -72.312 -33.125 1 84.38 230 GLU B N 1
ATOM 4030 C CA . GLU B 1 230 ? -2.438 -72.875 -34.344 1 84.38 230 GLU B CA 1
ATOM 4031 C C . GLU B 1 230 ? -1.393 -73.562 -35.188 1 84.38 230 GLU B C 1
ATOM 4033 O O . GLU B 1 230 ? -1.655 -74.688 -35.719 1 84.38 230 GLU B O 1
ATOM 4038 N N . ALA B 1 231 ? -0.26 -72.938 -35.25 1 80.81 231 ALA B N 1
ATOM 4039 C CA . ALA B 1 231 ? 0.812 -73.562 -36.031 1 80.81 231 ALA B CA 1
ATOM 4040 C C . ALA B 1 231 ? 1.26 -74.875 -35.375 1 80.81 231 ALA B C 1
ATOM 4042 O O . ALA B 1 231 ? 1.508 -75.875 -36.062 1 80.81 231 ALA B O 1
ATOM 4043 N N . SER B 1 232 ? 1.299 -74.875 -34.062 1 80.31 232 SER B N 1
ATOM 4044 C CA . SER B 1 232 ? 1.66 -76.062 -33.344 1 80.31 232 SER B CA 1
ATOM 4045 C C . SER B 1 232 ? 0.598 -77.188 -33.5 1 80.31 232 SER B C 1
ATOM 4047 O O . SER B 1 232 ? 0.923 -78.312 -33.688 1 80.31 232 SER B O 1
ATOM 4049 N N . ALA B 1 233 ? -0.644 -76.75 -33.531 1 84.5 233 ALA B N 1
ATOM 4050 C CA . ALA B 1 233 ? -1.741 -77.688 -33.688 1 84.5 233 ALA B CA 1
ATOM 4051 C C . ALA B 1 233 ? -1.751 -78.312 -35.125 1 84.5 233 ALA B C 1
ATOM 4053 O O . ALA B 1 233 ? -1.965 -79.5 -35.312 1 84.5 233 ALA B O 1
ATOM 4054 N N . ARG B 1 234 ? -1.451 -77.5 -36.031 1 83.38 234 ARG B N 1
ATOM 4055 C CA . ARG B 1 234 ? -1.395 -77.938 -37.438 1 83.38 234 ARG B CA 1
ATOM 4056 C C . ARG B 1 234 ? -0.246 -78.938 -37.656 1 83.38 234 ARG B C 1
ATOM 4058 O O . ARG B 1 234 ? -0.395 -79.875 -38.375 1 83.38 234 ARG B O 1
ATOM 4065 N N . GLY B 1 235 ? 0.871 -78.5 -37.062 1 77.69 235 GLY B N 1
ATOM 4066 C CA . GLY B 1 235 ? 2.016 -79.438 -37.156 1 77.69 235 GLY B CA 1
ATOM 4067 C C . GLY B 1 235 ? 1.768 -80.75 -36.531 1 77.69 235 GLY B C 1
ATOM 4068 O O . GLY B 1 235 ? 2.145 -81.812 -37.094 1 77.69 235 GLY B O 1
ATOM 4069 N N . GLU B 1 236 ? 1.041 -80.812 -35.438 1 82.19 236 GLU B N 1
ATOM 4070 C CA . GLU B 1 236 ? 0.706 -82.062 -34.781 1 82.19 236 GLU B CA 1
ATOM 4071 C C . GLU B 1 236 ? -0.278 -82.875 -35.625 1 82.19 236 GLU B C 1
ATOM 4073 O O . GLU B 1 236 ? -0.148 -84.062 -35.719 1 82.19 236 GLU B O 1
ATOM 4078 N N . GLU B 1 237 ? -1.205 -82.188 -36.188 1 86.25 237 GLU B N 1
ATOM 4079 C CA . GLU B 1 237 ? -2.188 -82.875 -37.031 1 86.25 237 GLU B CA 1
ATOM 4080 C C . GLU B 1 237 ? -1.537 -83.438 -38.281 1 86.25 237 GLU B C 1
ATOM 4082 O O . GLU B 1 237 ? -1.843 -84.562 -38.688 1 86.25 237 GLU B O 1
ATOM 4087 N N . GLU B 1 238 ? -0.675 -82.625 -38.812 1 84.56 238 GLU B N 1
ATOM 4088 C CA . GLU B 1 238 ? 0.024 -83.125 -40.031 1 84.56 238 GLU B CA 1
ATOM 4089 C C . GLU B 1 238 ? 0.912 -84.312 -39.719 1 84.56 238 GLU B C 1
ATOM 4091 O O . GLU B 1 238 ? 1.002 -85.25 -40.5 1 84.56 238 GLU B O 1
ATOM 4096 N N . MET B 1 239 ? 1.459 -84.312 -38.562 1 83.5 239 MET B N 1
ATOM 4097 C CA . MET B 1 239 ? 2.295 -85.438 -38.125 1 83.5 239 MET B CA 1
ATOM 4098 C C . MET B 1 239 ? 1.459 -86.688 -37.906 1 83.5 239 MET B C 1
ATOM 4100 O O . MET B 1 239 ? 1.895 -87.812 -38.25 1 83.5 239 MET B O 1
ATOM 4104 N N . LEU B 1 240 ? 0.241 -86.5 -37.469 1 86.44 240 LEU B N 1
ATOM 4105 C CA . LEU B 1 240 ? -0.658 -87.625 -37.25 1 86.44 240 LEU B CA 1
ATOM 4106 C C . LEU B 1 240 ? -1.119 -88.188 -38.594 1 86.44 240 LEU B C 1
ATOM 4108 O O . LEU B 1 240 ? -1.19 -89.375 -38.75 1 86.44 240 LEU B O 1
ATOM 4112 N N . ILE B 1 241 ? -1.329 -87.375 -39.531 1 90.19 241 ILE B N 1
ATOM 4113 C CA . ILE B 1 241 ? -1.791 -87.75 -40.844 1 90.19 241 ILE B CA 1
ATOM 4114 C C . ILE B 1 241 ? -0.67 -88.5 -41.594 1 90.19 241 ILE B C 1
ATOM 4116 O O . ILE B 1 241 ? -0.886 -89.625 -42.125 1 90.19 241 ILE B O 1
ATOM 4120 N N . VAL B 1 242 ? 0.488 -87.875 -41.469 1 86.44 242 VAL B N 1
ATOM 4121 C CA . VAL B 1 242 ? 1.631 -88.5 -42.156 1 86.44 242 VAL B CA 1
ATOM 4122 C C . VAL B 1 242 ? 1.966 -89.812 -41.469 1 86.44 242 VAL B C 1
ATOM 4124 O O . VAL B 1 242 ? 2.289 -90.812 -42.156 1 86.44 242 VAL B O 1
ATOM 4127 N N . GLY B 1 243 ? 1.825 -89.938 -40.281 1 84.44 243 GLY B N 1
ATOM 4128 C CA . GLY B 1 243 ? 2.031 -91.125 -39.531 1 84.44 243 GLY B CA 1
ATOM 4129 C C . GLY B 1 243 ? 1.028 -92.25 -39.906 1 84.44 243 GLY B C 1
ATOM 4130 O O . GLY B 1 243 ? 1.395 -93.375 -40.062 1 84.44 243 GLY B O 1
ATOM 4131 N N . LYS B 1 244 ? -0.155 -91.875 -40.062 1 89.38 244 LYS B N 1
ATOM 4132 C CA . LYS B 1 244 ? -1.193 -92.812 -40.469 1 89.38 244 LYS B CA 1
ATOM 4133 C C . LYS B 1 244 ? -0.985 -93.312 -41.906 1 89.38 244 LYS B C 1
ATOM 4135 O O . LYS B 1 244 ? -1.146 -94.5 -42.188 1 89.38 244 LYS B O 1
ATOM 4140 N N . GLN B 1 245 ? -0.64 -92.438 -42.781 1 89.25 245 GLN B N 1
ATOM 4141 C CA . GLN B 1 245 ? -0.372 -92.75 -44.156 1 89.25 245 GLN B CA 1
ATOM 4142 C C . GLN B 1 245 ? 0.799 -93.75 -44.25 1 89.25 245 GLN B C 1
ATOM 4144 O O . GLN B 1 245 ? 0.75 -94.688 -45.031 1 89.25 245 GLN B O 1
ATOM 4149 N N . HIS B 1 246 ? 1.835 -93.5 -43.5 1 87.38 246 HIS B N 1
ATOM 4150 C CA . HIS B 1 246 ? 2.994 -94.375 -43.438 1 87.38 246 HIS B CA 1
ATOM 4151 C C . HIS B 1 246 ? 2.605 -95.75 -42.938 1 87.38 246 HIS B C 1
ATOM 4153 O O . HIS B 1 246 ? 3.01 -96.812 -43.531 1 87.38 246 HIS B O 1
ATOM 4159 N N . SER B 1 247 ? 1.786 -95.812 -41.969 1 87.62 247 SER B N 1
ATOM 4160 C CA . SER B 1 247 ? 1.356 -97.062 -41.406 1 87.62 247 SER B CA 1
ATOM 4161 C C . SER B 1 247 ? 0.5 -97.875 -42.406 1 87.62 247 SER B C 1
ATOM 4163 O O . SER B 1 247 ? 0.651 -99.062 -42.531 1 87.62 247 SER B O 1
ATOM 4165 N N . ASP B 1 248 ? -0.334 -97.125 -43.125 1 91.75 248 ASP B N 1
ATOM 4166 C CA . ASP B 1 248 ? -1.186 -97.75 -44.125 1 91.75 248 ASP B CA 1
ATOM 4167 C C . ASP B 1 248 ? -0.357 -98.25 -45.312 1 91.75 248 ASP B C 1
ATOM 4169 O O . ASP B 1 248 ? -0.617 -99.312 -45.812 1 91.75 248 ASP B O 1
ATOM 4173 N N . GLU B 1 249 ? 0.59 -97.438 -45.656 1 90.94 249 GLU B N 1
ATOM 4174 C CA . GLU B 1 249 ? 1.45 -97.875 -46.75 1 90.94 249 GLU B CA 1
ATOM 4175 C C . GLU B 1 249 ? 2.273 -99.125 -46.406 1 90.94 249 GLU B C 1
ATOM 4177 O O . GLU B 1 249 ? 2.402 -100 -47.188 1 90.94 249 GLU B O 1
ATOM 4182 N N . VAL B 1 250 ? 2.748 -99.125 -45.25 1 88.81 250 VAL B N 1
ATOM 4183 C CA . VAL B 1 250 ? 3.521 -100.25 -44.75 1 88.81 250 VAL B CA 1
ATOM 4184 C C . VAL B 1 250 ? 2.625 -101.5 -44.656 1 88.81 250 VAL B C 1
ATOM 4186 O O . VAL B 1 250 ? 3.025 -102.562 -45.031 1 88.81 250 VAL B O 1
ATOM 4189 N N . ALA B 1 251 ? 1.414 -101.312 -44.281 1 88.81 251 ALA B N 1
ATOM 4190 C CA . ALA B 1 251 ? 0.466 -102.375 -44.156 1 88.81 251 ALA B CA 1
ATOM 4191 C C . ALA B 1 251 ? 0.084 -102.938 -45.531 1 88.81 251 ALA B C 1
ATOM 4193 O O . ALA B 1 251 ? -0.06 -104.125 -45.719 1 88.81 251 ALA B O 1
ATOM 4194 N N . ALA B 1 252 ? -0.035 -102.062 -46.469 1 91.69 252 ALA B N 1
ATOM 4195 C CA . ALA B 1 252 ? -0.386 -102.438 -47.844 1 91.69 252 ALA B CA 1
ATOM 4196 C C . ALA B 1 252 ? 0.739 -103.25 -48.469 1 91.69 252 ALA B C 1
ATOM 4198 O O . ALA B 1 252 ? 0.49 -104.312 -49.125 1 91.69 252 ALA B O 1
ATOM 4199 N N . ILE B 1 253 ? 1.961 -102.812 -48.219 1 86.69 253 ILE B N 1
ATOM 4200 C CA . ILE B 1 253 ? 3.115 -103.5 -48.781 1 86.69 253 ILE B CA 1
ATOM 4201 C C . ILE B 1 253 ? 3.275 -104.875 -48.125 1 86.69 253 ILE B C 1
ATOM 4203 O O . ILE B 1 253 ? 3.598 -105.875 -48.781 1 86.69 253 ILE B O 1
ATOM 4207 N N . LYS B 1 254 ? 2.947 -104.875 -46.875 1 85.81 254 LYS B N 1
ATOM 4208 C CA . LYS B 1 254 ? 3.029 -106.188 -46.156 1 85.81 254 LYS B CA 1
ATOM 4209 C C . LYS B 1 254 ? 1.937 -107.125 -46.625 1 85.81 254 LYS B C 1
ATOM 4211 O O . LYS B 1 254 ? 2.186 -108.312 -46.781 1 85.81 254 LYS B O 1
ATOM 4216 N N . LYS B 1 255 ? 0.729 -106.688 -46.844 1 88.44 255 LYS B N 1
ATOM 4217 C CA . LYS B 1 255 ? -0.373 -107.5 -47.312 1 88.44 255 LYS B CA 1
ATOM 4218 C C . LYS B 1 255 ? -0.091 -108.062 -48.719 1 88.44 255 LYS B C 1
ATOM 4220 O O . LYS B 1 255 ? -0.351 -109.188 -49 1 88.44 255 LYS B O 1
ATOM 4225 N N . GLU B 1 256 ? 0.42 -107.125 -49.469 1 86.56 256 GLU B N 1
ATOM 4226 C CA . GLU B 1 256 ? 0.791 -107.5 -50.844 1 86.56 256 GLU B CA 1
ATOM 4227 C C . GLU B 1 256 ? 1.879 -108.625 -50.781 1 86.56 256 GLU B C 1
ATOM 4229 O O . GLU B 1 256 ? 1.859 -109.562 -51.594 1 86.56 256 GLU B O 1
ATOM 4234 N N . GLY B 1 257 ? 2.766 -108.5 -49.875 1 77.44 257 GLY B N 1
ATOM 4235 C CA . GLY B 1 257 ? 3.805 -109.5 -49.688 1 77.44 257 GLY B CA 1
ATOM 4236 C C . GLY B 1 257 ? 3.268 -110.875 -49.219 1 77.44 257 GLY B C 1
ATOM 4237 O O . GLY B 1 257 ? 3.699 -111.875 -49.719 1 77.44 257 GLY B O 1
ATOM 4238 N N . ILE B 1 258 ? 2.275 -110.812 -48.438 1 80.69 258 ILE B N 1
ATOM 4239 C CA . ILE B 1 258 ? 1.663 -112.062 -47.969 1 80.69 258 ILE B CA 1
ATOM 4240 C C . ILE B 1 258 ? 0.874 -112.75 -49.062 1 80.69 258 ILE B C 1
ATOM 4242 O O . ILE B 1 258 ? 0.927 -113.938 -49.25 1 80.69 258 ILE B O 1
ATOM 4246 N N . LEU B 1 259 ? 0.223 -111.938 -49.875 1 84.44 259 LEU B N 1
ATOM 4247 C CA . LEU B 1 259 ? -0.552 -112.438 -51 1 84.44 259 LEU B CA 1
ATOM 4248 C C . LEU B 1 259 ? 0.359 -113.062 -52.031 1 84.44 259 LEU B C 1
ATOM 4250 O O . LEU B 1 259 ? 0.069 -114.188 -52.531 1 84.44 259 LEU B O 1
ATOM 4254 N N . LYS B 1 260 ? 1.379 -112.5 -52.375 1 80.69 260 LYS B N 1
ATOM 4255 C CA . LYS B 1 260 ? 2.33 -113.062 -53.344 1 80.69 260 LYS B CA 1
ATOM 4256 C C . LYS B 1 260 ? 3 -114.312 -52.812 1 80.69 260 LYS B C 1
ATOM 4258 O O . LYS B 1 260 ? 3.252 -115.25 -53.562 1 80.69 260 LYS B O 1
ATOM 4263 N N . ARG B 1 261 ? 3.227 -114.375 -51.594 1 77.62 261 ARG B N 1
ATOM 4264 C CA . ARG B 1 261 ? 3.785 -115.562 -50.969 1 77.62 261 ARG B CA 1
ATOM 4265 C C . ARG B 1 261 ? 2.799 -116.75 -51.031 1 77.62 261 ARG B C 1
ATOM 4267 O O . ARG B 1 261 ? 3.178 -117.875 -51.344 1 77.62 261 ARG B O 1
ATOM 4274 N N . ASN B 1 262 ? 1.551 -116.438 -50.688 1 80.69 262 ASN B N 1
ATOM 4275 C CA . ASN B 1 262 ? 0.52 -117.438 -50.75 1 80.69 262 ASN B CA 1
ATOM 4276 C C . ASN B 1 262 ? 0.318 -118 -52.156 1 80.69 262 ASN B C 1
ATOM 4278 O O . ASN B 1 262 ? 0.123 -119.188 -52.344 1 80.69 262 ASN B O 1
ATOM 4282 N N . GLN B 1 263 ? 0.4 -117.125 -53.062 1 81.06 263 GLN B N 1
ATOM 4283 C CA . GLN B 1 263 ? 0.256 -117.5 -54.438 1 81.06 263 GLN B CA 1
ATOM 4284 C C . GLN B 1 263 ? 1.42 -118.375 -54.906 1 81.06 263 GLN B C 1
ATOM 4286 O O . GLN B 1 263 ? 1.22 -119.375 -55.594 1 81.06 263 GLN B O 1
ATOM 4291 N N . LEU B 1 264 ? 2.604 -118.188 -54.469 1 75.94 264 LEU B N 1
ATOM 4292 C CA . LEU B 1 264 ? 3.785 -119 -54.812 1 75.94 264 LEU B CA 1
ATOM 4293 C C . LEU B 1 264 ? 3.746 -120.312 -54.125 1 75.94 264 LEU B C 1
ATOM 4295 O O . LEU B 1 264 ? 4.117 -121.375 -54.719 1 75.94 264 LEU B O 1
ATOM 4299 N N . GLU B 1 265 ? 3.168 -120.375 -53 1 76.19 265 GLU B N 1
ATOM 4300 C CA . GLU B 1 265 ? 3.014 -121.625 -52.25 1 76.19 265 GLU B CA 1
ATOM 4301 C C . GLU B 1 265 ? 1.957 -122.5 -52.906 1 76.19 265 GLU B C 1
ATOM 4303 O O . GLU B 1 265 ? 2.115 -123.75 -52.969 1 76.19 265 GLU B O 1
ATOM 4308 N N . HIS B 1 266 ? 0.976 -121.875 -53.438 1 77.38 266 HIS B N 1
ATOM 4309 C CA . HIS B 1 266 ? -0.065 -122.625 -54.125 1 77.38 266 HIS B CA 1
ATOM 4310 C C . HIS B 1 266 ? 0.442 -123.188 -55.469 1 77.38 266 HIS B C 1
ATOM 4312 O O . HIS B 1 266 ? 0.047 -124.25 -55.906 1 77.38 266 HIS B O 1
ATOM 4318 N N . MET B 1 267 ? 1.273 -122.562 -56.125 1 69.25 267 MET B N 1
ATOM 4319 C CA . MET B 1 267 ? 1.818 -123 -57.406 1 69.25 267 MET B CA 1
ATOM 4320 C C . MET B 1 267 ? 2.84 -124.125 -57.25 1 69.25 267 MET B C 1
ATOM 4322 O O . MET B 1 267 ? 2.941 -125 -58.094 1 69.25 267 MET B O 1
ATOM 4326 N N . ILE B 1 268 ? 3.463 -124.25 -56.281 1 66.94 268 ILE B N 1
ATOM 4327 C CA . ILE B 1 268 ? 4.441 -125.312 -56.031 1 66.94 268 ILE B CA 1
ATOM 4328 C C . ILE B 1 268 ? 3.727 -126.562 -55.5 1 66.94 268 ILE B C 1
ATOM 4330 O O . ILE B 1 268 ? 4.16 -127.688 -55.75 1 66.94 268 ILE B O 1
ATOM 4334 N N . SER B 1 269 ? 2.725 -126.562 -54.938 1 63.78 269 SER B N 1
ATOM 4335 C CA . SER B 1 269 ? 2.016 -127.75 -54.438 1 63.78 269 SER B CA 1
ATOM 4336 C C . SER B 1 269 ? 1.158 -128.375 -55.531 1 63.78 269 SER B C 1
ATOM 4338 O O . SER B 1 269 ? 0.663 -129.5 -55.375 1 63.78 269 SER B O 1
ATOM 4340 N N . MET B 1 270 ? 0.761 -127.938 -56.625 1 57.97 270 MET B N 1
ATOM 4341 C CA . MET B 1 270 ? 0.048 -128.625 -57.688 1 57.97 270 MET B CA 1
ATOM 4342 C C . MET B 1 270 ? 0.953 -129.625 -58.375 1 57.97 270 MET B C 1
ATOM 4344 O O . MET B 1 270 ? 2.088 -129.375 -58.75 1 57.97 270 MET B O 1
ATOM 4348 N N . PRO B 1 271 ? 0.784 -131 -58.25 1 52.47 271 PRO B N 1
ATOM 4349 C CA . PRO B 1 271 ? 1.444 -132.125 -58.906 1 52.47 271 PRO B CA 1
ATOM 4350 C C . PRO B 1 271 ? 1.562 -132 -60.406 1 52.47 271 PRO B C 1
ATOM 4352 O O . PRO B 1 271 ? 0.681 -131.375 -61.031 1 52.47 271 PRO B O 1
ATOM 4355 N N . SER B 1 272 ? 2.738 -131.75 -61 1 43.06 272 SER B N 1
ATOM 4356 C CA . SER B 1 272 ? 2.938 -132.125 -62.406 1 43.06 272 SER B CA 1
ATOM 4357 C C . SER B 1 272 ? 2.123 -133.375 -62.812 1 43.06 272 SER B C 1
ATOM 4359 O O . SER B 1 272 ? 2.342 -134.5 -62.281 1 43.06 272 SER B O 1
ATOM 4361 N N . THR B 1 273 ? 0.926 -133.25 -62.969 1 39.91 273 THR B N 1
ATOM 4362 C CA . THR B 1 273 ? 0.441 -134.5 -63.719 1 39.91 273 THR B CA 1
ATOM 4363 C C . THR B 1 273 ? 1.39 -134.875 -64.812 1 39.91 273 THR B C 1
ATOM 4365 O O . THR B 1 273 ? 1.73 -134 -65.688 1 39.91 273 THR B O 1
ATOM 4368 N N . PRO B 1 274 ? 2.064 -136.125 -64.688 1 36.41 274 PRO B N 1
ATOM 4369 C CA . PRO B 1 274 ? 2.564 -136.625 -65.938 1 36.41 274 PRO B CA 1
ATOM 4370 C C . PRO B 1 274 ? 1.563 -136.5 -67.062 1 36.41 274 PRO B C 1
ATOM 4372 O O . PRO B 1 274 ? 0.353 -136.375 -66.812 1 36.41 274 PRO B O 1
#

Organism: Trypanosoma brucei brucei (strain 927/4 GUTat10.1) (NCBI:txid185431)

Secondary structure (DSSP, 8-state):
----------------------TTS-----EE-SS---TTT-SS-BPPPB-SS-HHHHHHHHHHTT---------HHHHHHHHHHSPPEEEE-TTS-EEEEPBP-S---HHHHHHHHHHHHHHHHHHT--SSS--HHHHHHHHHHHHHHHHHHHHH-HHHHHHHHHHHHHHHHHHHHHHHHHHHHHHHHHHHHHHHHHHHHHHHHHHHHHHHHHHHHHHHHHHHHHHHHHHHHHHHHHHHHHHHHHHHHHHHHHHHHHHHHHHHHHHHHS----/----------------------TTS-----EE-SS---TTT-SS-BPPPB-SS-HHHHHHHHHHTT---------HHHHHHHHHHSPPEEEE-TTS-EEEEPBP-S---HHHHHHHHHHHHHHHHHHT--SSS--HHHHHHHHHHHHHHHHHHHHH-HHHHHHHHHHHHHHHHHHHHHHHHHHHHHHHHHHHHHHHHHHHHHHHHHHHHHHHHHHHHHHHHHHHHHHHHHHHHHHHHHHHHHHHHHHHHHHHHHHHHHHHHHHHHHHHHS----

pLDDT: mean 81.01, std 18.58, range [25.39, 97.12]

Foldseek 3Di:
DDPPPPPPPPPPPPPPPPDPPDPPPPPQPADEDADDDDPLQALFAKDDKAFPVDRVVRVVRCVVVVNPPPPPPQDVLLQVLQCVVVPWYWYADPVRTIITMGGDLDAADPVRLVVSVVSLVVNCVVVVADPDDDGPVNVVSVVSSVSRVLSNVCSVPVVVSVVVVVVVVVVVVVVVVVVVVVVVVVVVVVVVVVVVVVVVVVVVVVVVVVVVVVVVVVVVVVVVVVVVVVVVVVVVVVVVVVVVVVVVVVVVVVVVVVVVVVVVVVVVPPDPPD/DDPPPPPPPPPPPPPPPPDPPDPPPPPQPADEDADDDDPLQALFAKDDKAFPVDRVVRVVSCVVVVNPPPPPPQDVLLQVLQCVVVPWYWYADPVRTIITMGGDLDAADPVRLVVSVVSLVVNCVVVVADPDDDGPVNVVSVVSSVSRVLSNVCSVPVVVSVVVVVVVVVVVVVVVVVVVVVVVVVVVVVVVVVVVVVVVVVVVVVVVVVVVVVVVVVVVVVVVVVVVVVVVVVVVVVVVVVVVVVVVVVVVVVVVVVVVVVVVVVVVPDDPPD

Nearest PDB structures (foldseek):
  8glv-assembly1_La  TM=7.383E-01  e=1.946E-13  Chlamydomonas reinhardtii
  8glv-assembly1_JF  TM=7.146E-01  e=3.330E-12  Chlamydomonas reinhardtii
  8j07-assembly1_e9  TM=7.082E-01  e=5.232E-12  Homo sapiens
  8j07-assembly1_e8  TM=6.451E-01  e=5.232E-12  Homo sapiens
  8j07-assembly1_e6  TM=6.451E-01  e=1.135E-11  Homo sapiens